Protein AF-A0A4C1UE30-F1 (afdb_monomer_lite)

Secondary structure (DSSP, 8-state):
--------S---PPEEEEEEEEE-SSSS-EEEEEEEGGGTEEEEEEE-SS-------HHHHHHHHHHHHHHTT--GGGSPPS--EEEEEEES-HHHHHHHHHHHHHHHHHTT--SEEEEEEESS-HHHHHHH-GGGGGS-EEE------TTTT-STTHHHHHHHHHHHHHHHHHHHHHHHHHHHHHHT--GGG--S-HHHHHHHHHHHHHHHHTTPPPP--SSSS---SS-TTT--HHHHHTT----------EEE-S-EEEEEEE-HHHHHHHTHHHHHHHHHT-SS-SS------------HHHHHHHHHHHHHTSGGGTT-EEEEEEEEEEEEEEETTEEEEEEEPPPTT-S-TT----------------PPEEEEEEHHHHTS-HHHHHHHHHHHHHHHHHHHH-GGGHHHHIIIIIHHHHHHHHHHHHHH--S--GGGS---TTB-TTSS-TT--HHHHHHHHHHHHHTTSGGGHHHHHHHHHHHHHHTT--TTSGGGS----B---EEEEEE-TTT--EEEEETTT---EEEETTEEEEB-TTT-PBP-HHHHHHHHHHHHHHHHHHHHHPPEEETTT-PBP--TT-SB-TTS-BEEESS-HHHHHHHHHHHHHHHTT-

InterPro domains:
  IPR013697 DNA polymerase epsilon, catalytic subunit A, C-terminal [PF08490] (61-297)
  IPR013697 DNA polymerase epsilon, catalytic subunit A, C-terminal [PF08490] (298-346)
  IPR013697 DNA polymerase epsilon, catalytic subunit A, C-terminal [SM01159] (57-346)
  IPR029703 DNA polymerase epsilon catalytic subunit [PTHR10670] (14-296)
  IPR054475 DNA polymerase-epsilon, zinc finger domain [PF22912] (577-620)

Foldseek 3Di:
DFQPDPPVDPDDDAQEWEWAKDDAPVARWIKIWIQRLVVLEIEIETADQDQDDLADDLLVLLQVVLVVVVVVPDDPVLFRDNGHHYDYYYDHDLLVVLVVVLVVLVVVVVVCPDAYAYAYEYPDDPVVNCVSHVCNVVHHYAYLLDDDDSCCQVDPSSNHSVSNVVSNCNRCVSVSLVVLVVLCVVLVGGSNPQDSDSPVVSVLSVVQVVCVVVVHDDQPDPDPFGPPPPCRVVPLVVLQCVVVPPPPDDFDAFKDQAKDWDKDKPPPVVLCVVCVVVVVVVVVVPDDDDDPPPPPPPPPPVPSLVVVVVVVVVQCPDSSCVRMDIATDWMFSIKRGDDPQWIKGQTDDRPDPRPDPDPDDDDDDDDDDDPDPDGGDIDTGHLLLLQAFPVLSVVLVVLVVVLNVCCNPPVVCSLVCLLPVSLVSLLVSLLVQCVVWVDDDPVRHDDAAFFDPPLDDPRATSSLSSLLVSLVSVVSHVVNVPSSLVSSCVSCVSNPHHCPDPSNDRDRRGDWDWQAFDADPPPRDTGIDGLRRDPQWDADPNAIFHADPPPRHTDDVVVVVVSLVSNLVSVVVCQVPFWWAFPPPRDTDDDPPDQADPVRGGTDGPDDPVVSVSVVVSSVRSVVRD

Radius of gyration: 32.4 Å; chains: 1; bounding box: 76×59×89 Å

pLDDT: mean 82.95, std 16.41, range [23.0, 97.56]

Organism: Eumeta variegata (NCBI:txid151549)

Sequence (626 aa):
MALFFNFKDDVLPVKHIFLYQHSSLNSNRSMWALILGPTKKAHIIVLDTVKTNQMPNMNVLYAAERTAKINSGTSDNELPGAELTWEVRVESEPRQVHRLIQRALQRYRDEHRGPTFIAVQTAVATPTLLSYVPDLSTFPMVSLHIRDSESLYGTLDWQRIGARAIVRHYLNLDSVMKLMIEQARYYHVPLGNIPADPAIFGADLFYARQLLKHNFVLWCSDLERPDLGGRESDDNRLVSEASELGACSHNASGAYGGVCVELGTDALAVCALLQAHHILQLEGTSVATSFGAQHTNIQDAMASTGYVEFVVQSIRNKELFHGIDITYKKCWSYLLWLDEANYAGVQEKLPEGLEEVGAAELPTTEGTTTQNNEEGSITMYWNLSEWLPAPVREQFAAAVVGFVSAAHVASDRLPALLAGEMSQRLFEITEKINTRMPVLRRADIPLQPGLRDDAFEEGTTPALLFVNSVCKILSLDTALEQEVMLLRRNLLRLIGVGEFSSLAEWREPSASCVLTEVICRVCNHCRDLDLCRDTLRTTRNDLQVCLCATCGTPYDNQQLEWRLTEALNRRAMAFTLQDLICTRCHQVKRENLSVVCECAGDFALMVPLTDINTQLTHIQKHCQIL

Structure (mmCIF, N/CA/C/O backbone):
data_AF-A0A4C1UE30-F1
#
_entry.id   AF-A0A4C1UE30-F1
#
loop_
_atom_site.group_PDB
_atom_site.id
_atom_site.type_symbol
_atom_site.label_atom_id
_atom_site.label_alt_id
_atom_site.label_comp_id
_atom_site.label_asym_id
_atom_site.label_entity_id
_atom_site.label_seq_id
_atom_site.pdbx_PDB_ins_code
_atom_site.Cartn_x
_atom_site.Cartn_y
_atom_site.Cartn_z
_atom_site.occupancy
_atom_site.B_iso_or_equiv
_atom_site.auth_seq_id
_atom_site.auth_comp_id
_atom_site.auth_asym_id
_atom_site.auth_atom_id
_atom_site.pdbx_PDB_model_num
ATOM 1 N N . MET A 1 1 ? -29.271 -5.778 23.398 1.00 31.28 1 MET A N 1
ATOM 2 C CA . MET A 1 1 ? -29.800 -4.584 24.093 1.00 31.28 1 MET A CA 1
ATOM 3 C C . MET A 1 1 ? -29.122 -3.380 23.452 1.00 31.28 1 MET A C 1
ATOM 5 O O . MET A 1 1 ? -27.924 -3.225 23.639 1.00 31.28 1 MET A O 1
ATOM 9 N N . ALA A 1 2 ? -29.812 -2.633 22.584 1.00 29.09 2 ALA A N 1
ATOM 10 C CA . ALA A 1 2 ? -29.210 -1.480 21.910 1.00 29.09 2 ALA A CA 1
ATOM 11 C C . ALA A 1 2 ? -28.968 -0.369 22.944 1.00 29.09 2 ALA A C 1
ATOM 13 O O . ALA A 1 2 ? -29.913 0.105 23.575 1.00 29.09 2 ALA A O 1
ATOM 14 N N . LEU A 1 3 ? -27.706 0.002 23.160 1.00 43.34 3 LEU A N 1
ATOM 15 C CA . LEU A 1 3 ? -27.308 1.063 24.086 1.00 43.34 3 LEU A CA 1
ATOM 16 C C . LEU A 1 3 ? -27.618 2.443 23.494 1.00 43.34 3 LEU A C 1
ATOM 18 O O . LEU A 1 3 ? -26.720 3.162 23.062 1.00 43.34 3 LEU A O 1
ATOM 22 N N . PHE A 1 4 ? -28.890 2.831 23.464 1.00 37.62 4 PHE A N 1
ATOM 23 C CA . PHE A 1 4 ? -29.272 4.209 23.154 1.00 37.62 4 PHE A CA 1
ATOM 24 C C . PHE A 1 4 ? -28.969 5.109 24.355 1.00 37.62 4 PHE A C 1
ATOM 26 O O . PHE A 1 4 ? -29.852 5.468 25.130 1.00 37.62 4 PHE A O 1
ATOM 33 N N . PHE A 1 5 ? -27.704 5.486 24.518 1.00 48.06 5 PHE A N 1
ATOM 34 C CA . PHE A 1 5 ? -27.373 6.653 25.320 1.00 48.06 5 PHE A CA 1
ATOM 35 C C . PHE A 1 5 ? -27.591 7.886 24.445 1.00 48.06 5 PHE A C 1
ATOM 37 O O . PHE A 1 5 ? -26.770 8.213 23.592 1.00 48.06 5 PHE A O 1
ATOM 44 N N . ASN A 1 6 ? -28.716 8.577 24.647 1.00 39.50 6 ASN A N 1
ATOM 45 C CA . ASN A 1 6 ? -28.835 9.968 24.220 1.00 39.50 6 ASN A CA 1
ATOM 46 C C . ASN A 1 6 ? -27.867 10.777 25.094 1.00 39.50 6 ASN A C 1
ATOM 48 O O . ASN A 1 6 ? -28.247 11.288 26.143 1.00 39.50 6 ASN A O 1
ATOM 52 N N . PHE A 1 7 ? -26.603 10.867 24.684 1.00 49.19 7 PHE A N 1
ATOM 53 C CA . PHE A 1 7 ? -25.604 11.757 25.277 1.00 49.19 7 PHE A CA 1
ATOM 54 C C . PHE A 1 7 ? -25.902 13.223 24.900 1.00 49.19 7 PHE A C 1
ATOM 56 O O . PHE A 1 7 ? -25.041 13.905 24.347 1.00 49.19 7 PHE A O 1
ATOM 63 N N . LYS A 1 8 ? -27.145 13.672 25.119 1.00 41.47 8 LYS A N 1
ATOM 64 C CA . LYS A 1 8 ? -27.612 15.028 24.803 1.00 41.47 8 LYS A CA 1
ATOM 65 C C . LYS A 1 8 ? -27.200 16.066 25.844 1.00 41.47 8 LYS A C 1
ATOM 67 O O . LYS A 1 8 ? -27.192 17.238 25.508 1.00 41.47 8 LYS A O 1
ATOM 72 N N . ASP A 1 9 ? -26.789 15.637 27.031 1.00 41.19 9 ASP A N 1
ATOM 73 C CA . ASP A 1 9 ? -26.348 16.512 28.113 1.00 41.19 9 ASP A CA 1
ATOM 74 C C . ASP A 1 9 ? -25.031 15.976 28.695 1.00 41.19 9 ASP A C 1
ATOM 76 O O . ASP A 1 9 ? -24.778 14.769 28.612 1.00 41.19 9 ASP A O 1
ATOM 80 N N . ASP A 1 10 ? -24.207 16.856 29.271 1.00 44.47 10 ASP A N 1
ATOM 81 C CA . ASP A 1 10 ? -22.937 16.611 29.986 1.00 44.47 10 ASP A CA 1
ATOM 82 C C . ASP A 1 10 ? -23.080 15.688 31.222 1.00 44.47 10 ASP A C 1
ATOM 84 O O . ASP A 1 10 ? -22.658 15.994 32.340 1.00 44.47 10 ASP A O 1
ATOM 88 N N . VAL A 1 11 ? -23.713 14.528 31.061 1.00 47.00 11 VAL A N 1
ATOM 89 C CA . VAL A 1 11 ? -23.900 13.552 32.127 1.00 47.00 11 VAL A CA 1
ATOM 90 C C . VAL A 1 11 ? -22.600 12.772 32.306 1.00 47.00 11 VAL A C 1
ATOM 92 O O . VAL A 1 11 ? -22.156 12.050 31.413 1.00 47.00 11 VAL A O 1
ATOM 95 N N . LEU A 1 12 ? -22.025 12.963 33.499 1.00 46.66 12 LEU A N 1
ATOM 96 C CA . LEU A 1 12 ? -20.929 12.237 34.154 1.00 46.66 12 LEU A CA 1
ATOM 97 C C . LEU A 1 12 ? -20.753 10.779 33.683 1.00 46.66 12 LEU A C 1
ATOM 99 O O . LEU A 1 12 ? -21.742 10.090 33.422 1.00 46.66 12 LEU A O 1
ATOM 103 N N . PRO A 1 13 ? -19.506 10.266 33.644 1.00 57.81 13 PRO A N 1
ATOM 104 C CA . PRO A 1 13 ? -19.189 9.027 32.949 1.00 57.81 13 PRO A CA 1
ATOM 105 C C . PRO A 1 13 ? -19.983 7.857 33.529 1.00 57.81 13 PRO A C 1
ATOM 107 O O . PRO A 1 13 ? -19.939 7.577 34.731 1.00 57.81 13 PRO A O 1
ATOM 110 N N . VAL A 1 14 ? -20.711 7.158 32.655 1.00 68.56 14 VAL A N 1
ATOM 111 C CA . VAL A 1 14 ? -21.353 5.890 33.000 1.00 68.56 14 VAL A CA 1
ATOM 112 C C . VAL A 1 14 ? -20.272 4.965 33.552 1.00 68.56 14 VAL A C 1
ATOM 114 O O . VAL A 1 14 ? -19.185 4.838 32.981 1.00 68.56 14 VAL A O 1
ATOM 117 N N . LYS A 1 15 ? -20.562 4.338 34.693 1.00 86.31 15 LYS A N 1
ATOM 118 C CA . LYS A 1 15 ? -19.647 3.394 35.331 1.00 86.31 15 LYS A CA 1
ATOM 119 C C . LYS A 1 15 ? -19.285 2.306 34.327 1.00 86.31 15 LYS A C 1
ATOM 121 O O . LYS A 1 15 ? -20.156 1.787 33.629 1.00 86.31 15 LYS A O 1
ATOM 126 N N . HIS A 1 16 ? -18.013 1.942 34.279 1.00 89.62 16 HIS A N 1
ATOM 127 C CA . HIS A 1 16 ? -17.540 0.935 33.344 1.00 89.62 16 HIS A CA 1
ATOM 128 C C . HIS A 1 16 ? -16.662 -0.107 34.028 1.00 89.62 16 HIS A C 1
ATOM 130 O O . HIS A 1 16 ? -15.995 0.154 35.031 1.00 89.62 16 HIS A O 1
ATOM 136 N N . ILE A 1 17 ? -16.696 -1.310 33.475 1.00 94.44 17 ILE A N 1
ATOM 137 C CA . ILE A 1 17 ? -15.793 -2.411 33.791 1.00 94.44 17 ILE A CA 1
ATOM 138 C C . ILE A 1 17 ? -14.904 -2.616 32.574 1.00 94.44 17 ILE A C 1
ATOM 140 O O . ILE A 1 17 ? -15.405 -2.637 31.455 1.00 94.44 17 ILE A O 1
ATOM 144 N N . PHE A 1 18 ? -13.606 -2.796 32.781 1.00 95.88 18 PHE A N 1
ATOM 145 C CA . PHE A 1 18 ? -12.677 -3.105 31.701 1.00 95.88 18 PHE A CA 1
ATOM 146 C C . PHE A 1 18 ? -12.382 -4.602 31.677 1.00 95.88 18 PHE A C 1
ATOM 148 O O . PHE A 1 18 ? -11.927 -5.162 32.677 1.00 95.88 18 PHE A O 1
ATOM 155 N N . LEU A 1 19 ? -12.658 -5.244 30.544 1.00 96.44 19 LEU A N 1
ATOM 156 C CA . LEU A 1 19 ? -12.332 -6.639 30.281 1.00 96.44 19 LEU A CA 1
ATOM 157 C C . LEU A 1 19 ? -11.279 -6.703 29.176 1.00 96.44 19 LEU A C 1
ATOM 159 O O . LEU A 1 19 ? -11.556 -6.341 28.036 1.00 96.44 19 LEU A O 1
ATOM 163 N N . TYR A 1 20 ? -10.103 -7.218 29.515 1.00 96.44 20 TYR A N 1
ATOM 164 C CA . TYR A 1 20 ? -9.007 -7.460 28.586 1.00 96.44 20 TYR A CA 1
ATOM 165 C C . TYR A 1 20 ? -8.762 -8.957 28.421 1.00 96.44 20 TYR A C 1
ATOM 167 O O . TYR A 1 20 ? -8.751 -9.700 29.409 1.00 96.44 20 TYR A O 1
ATOM 175 N N . GLN A 1 21 ? -8.504 -9.387 27.189 1.00 94.12 21 GLN A N 1
ATOM 176 C CA . GLN A 1 21 ? -8.023 -10.728 26.891 1.00 94.12 21 GLN A CA 1
ATOM 177 C C . GLN A 1 21 ? -7.093 -10.723 25.678 1.00 94.12 21 GLN A C 1
ATOM 179 O O . GLN A 1 21 ? -7.445 -10.224 24.610 1.00 94.12 21 GLN A O 1
ATOM 184 N N . HIS A 1 22 ? -5.949 -11.385 25.825 1.00 93.69 22 HIS A N 1
ATOM 185 C CA . HIS A 1 22 ? -5.062 -11.708 24.714 1.00 93.69 22 HIS A CA 1
ATOM 186 C C . HIS A 1 22 ? -4.519 -13.132 24.869 1.00 93.69 22 HIS A C 1
ATOM 188 O O . HIS A 1 22 ? -4.305 -13.613 25.987 1.00 93.69 22 HIS A O 1
ATOM 194 N N . SER A 1 23 ? -4.331 -13.818 23.744 1.00 90.75 23 SER A N 1
ATOM 195 C CA . SER A 1 23 ? -3.818 -15.188 23.677 1.00 90.75 23 SER A CA 1
ATOM 196 C C . SER A 1 23 ? -2.709 -15.265 22.642 1.00 90.75 23 SER A C 1
ATOM 198 O O . SER A 1 23 ? -2.786 -14.616 21.604 1.00 90.75 23 SER A O 1
ATOM 200 N N . SER A 1 24 ? -1.711 -16.099 22.908 1.00 88.44 24 SER A N 1
ATOM 201 C CA . SER A 1 24 ? -0.696 -16.456 21.918 1.00 88.44 24 SER A CA 1
ATOM 202 C C . SER A 1 24 ? -1.306 -17.345 20.824 1.00 88.44 24 SER A C 1
ATOM 204 O O . SER A 1 24 ? -2.115 -18.217 21.130 1.00 88.44 24 SER A O 1
ATOM 206 N N . LEU A 1 25 ? -0.901 -17.167 19.563 1.00 78.88 25 LEU A N 1
ATOM 207 C CA . LEU A 1 25 ? -1.349 -18.016 18.444 1.00 78.88 25 LEU A CA 1
ATOM 208 C C . LEU A 1 25 ? -0.800 -19.446 18.523 1.00 78.88 25 LEU A C 1
ATOM 210 O O . LEU A 1 25 ? -1.508 -20.407 18.247 1.00 78.88 25 LEU A O 1
ATOM 214 N N . ASN A 1 26 ? 0.460 -19.584 18.941 1.00 80.00 26 ASN A N 1
ATOM 215 C CA . ASN A 1 26 ? 1.200 -20.850 18.882 1.00 80.00 26 ASN A CA 1
ATOM 216 C C . ASN A 1 26 ? 1.227 -21.597 20.224 1.00 80.00 26 ASN A C 1
ATOM 218 O O . ASN A 1 26 ? 1.918 -22.605 20.364 1.00 80.00 26 ASN A O 1
ATOM 222 N N . SER A 1 27 ? 0.536 -21.092 21.249 1.00 82.62 27 SER A N 1
ATOM 223 C CA . SER A 1 27 ? 0.535 -21.707 22.575 1.00 82.62 27 SER A CA 1
ATOM 224 C C . SER A 1 27 ? -0.771 -21.464 23.321 1.00 82.62 27 SER A C 1
ATOM 226 O O . SER A 1 27 ? -1.481 -20.499 23.071 1.00 82.62 27 SER A O 1
ATOM 228 N N . ASN A 1 28 ? -1.046 -22.290 24.331 1.00 84.94 28 ASN A N 1
ATOM 229 C CA . ASN A 1 28 ? -2.211 -22.121 25.209 1.00 84.94 28 ASN A CA 1
ATOM 230 C C . ASN A 1 28 ? -2.052 -20.971 26.226 1.00 84.94 28 ASN A C 1
ATOM 232 O O . ASN A 1 28 ? -2.830 -20.875 27.177 1.00 84.94 28 ASN A O 1
ATOM 236 N N . ARG A 1 29 ? -1.033 -20.117 26.064 1.00 91.12 29 ARG A N 1
ATOM 237 C CA . ARG A 1 29 ? -0.778 -18.983 26.951 1.00 91.12 29 ARG A CA 1
ATOM 238 C C . ARG A 1 29 ? -1.792 -17.886 26.671 1.00 91.12 29 ARG A 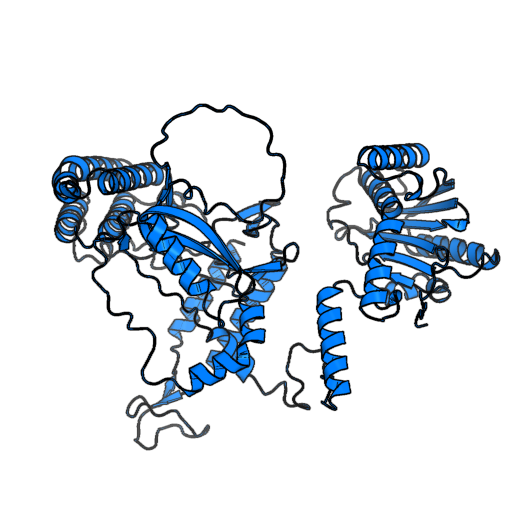C 1
ATOM 240 O O . ARG A 1 29 ? -1.890 -17.396 25.546 1.00 91.12 29 ARG A O 1
ATOM 247 N N . SER A 1 30 ? -2.514 -17.469 27.703 1.00 92.56 30 SER A N 1
ATOM 248 C CA . SER A 1 30 ? -3.393 -16.304 27.618 1.00 92.56 30 SER A CA 1
ATOM 249 C C . SER A 1 30 ? -3.378 -15.506 28.908 1.00 92.56 30 SER A C 1
ATOM 251 O O . SER A 1 30 ? -3.099 -16.038 29.984 1.00 92.56 30 SER A O 1
ATOM 253 N N . MET A 1 31 ? -3.683 -14.219 28.805 1.00 94.56 31 MET A N 1
ATOM 254 C CA . MET A 1 31 ? -3.843 -13.355 29.963 1.00 94.56 31 MET A CA 1
ATOM 255 C C . MET A 1 31 ? -5.194 -12.668 29.897 1.00 94.56 31 MET A C 1
ATOM 257 O O . MET A 1 31 ? -5.595 -12.148 28.857 1.00 94.56 31 MET A O 1
ATOM 261 N N . TRP A 1 32 ? -5.881 -12.678 31.031 1.00 95.88 32 TRP A N 1
ATOM 262 C CA . TRP A 1 32 ? -7.185 -12.065 31.206 1.00 95.88 32 TRP A CA 1
ATOM 263 C C . TRP A 1 32 ? -7.102 -11.034 32.318 1.00 95.88 32 TRP A C 1
ATOM 265 O O . TRP A 1 32 ? -6.506 -11.299 33.365 1.00 95.88 32 TRP A O 1
ATOM 275 N N . ALA A 1 33 ? -7.733 -9.882 32.124 1.00 96.75 33 ALA A N 1
ATOM 276 C CA . ALA A 1 33 ? -7.899 -8.898 33.182 1.00 96.75 33 ALA A CA 1
ATOM 277 C C . ALA A 1 33 ? -9.344 -8.413 33.251 1.00 96.75 33 ALA A C 1
ATOM 279 O O . ALA A 1 33 ? -9.939 -8.074 32.233 1.00 96.75 33 ALA A O 1
ATOM 280 N N . LEU A 1 34 ? -9.889 -8.359 34.463 1.00 96.88 34 LEU A N 1
ATOM 281 C CA . LEU A 1 34 ? -11.177 -7.752 34.767 1.00 96.88 34 LEU A CA 1
ATOM 282 C C . LEU A 1 34 ? -10.952 -6.644 35.794 1.00 96.88 34 LEU A C 1
ATOM 284 O O . LEU A 1 34 ? -10.724 -6.923 36.974 1.00 96.88 34 LEU A O 1
ATOM 288 N N . ILE A 1 35 ? -11.006 -5.393 35.348 1.00 96.19 35 ILE A N 1
ATOM 289 C CA . ILE A 1 35 ? -10.822 -4.223 36.205 1.00 96.19 35 ILE A CA 1
ATOM 290 C C . ILE A 1 35 ? -12.184 -3.591 36.479 1.00 96.19 35 ILE A C 1
ATOM 292 O O . ILE A 1 35 ? -12.845 -3.035 35.602 1.00 96.19 35 ILE A O 1
ATOM 296 N N . LEU A 1 36 ? -12.607 -3.700 37.733 1.00 93.50 36 LEU A N 1
ATOM 297 C CA . LEU A 1 36 ? -13.833 -3.140 38.275 1.00 93.50 36 LEU A CA 1
ATOM 298 C C . LEU A 1 36 ? -13.540 -1.721 38.780 1.00 93.50 36 LEU A C 1
ATOM 300 O O . LEU A 1 36 ? -13.357 -1.502 39.981 1.00 93.50 36 LEU A O 1
ATOM 304 N N . GLY A 1 37 ? -13.496 -0.751 37.864 1.00 87.44 37 GLY A N 1
ATOM 305 C CA . GLY A 1 37 ? -13.205 0.656 38.177 1.00 87.44 37 GLY A CA 1
ATOM 306 C C . GLY A 1 37 ? -14.005 1.207 39.374 1.00 87.44 37 GLY A C 1
ATOM 307 O O . GLY A 1 37 ? -13.400 1.727 40.314 1.00 87.44 37 GLY A O 1
ATOM 308 N N . PRO A 1 38 ? -15.339 1.009 39.443 1.00 87.44 38 PRO A N 1
ATOM 309 C CA . PRO A 1 38 ? -16.166 1.544 40.529 1.00 87.44 38 PRO A CA 1
ATOM 310 C C . PRO A 1 38 ? -15.869 0.980 41.925 1.00 87.44 38 PRO A C 1
ATOM 312 O O . PRO A 1 38 ? -16.164 1.642 42.917 1.00 87.44 38 PRO A O 1
ATOM 315 N N . THR A 1 39 ? -15.319 -0.233 42.024 1.00 89.81 39 THR A N 1
ATOM 316 C CA . THR A 1 39 ? -14.921 -0.847 43.306 1.00 89.81 39 THR A CA 1
ATOM 317 C C . THR A 1 39 ? -13.410 -0.816 43.525 1.00 89.81 39 THR A C 1
ATOM 319 O O . THR A 1 39 ? -12.947 -1.300 44.557 1.00 89.81 39 THR A O 1
ATOM 322 N N . LYS A 1 40 ? -12.646 -0.237 42.585 1.00 91.62 40 LYS A N 1
ATOM 323 C CA . LYS A 1 40 ? -11.177 -0.178 42.577 1.00 91.62 40 LYS A CA 1
ATOM 324 C C . LYS A 1 40 ? -10.515 -1.554 42.739 1.00 91.62 40 LYS A C 1
ATOM 326 O O . LYS A 1 40 ? -9.469 -1.675 43.377 1.00 91.62 40 LYS A O 1
ATOM 331 N N . LYS A 1 41 ? -11.127 -2.605 42.183 1.00 93.31 41 LYS A N 1
ATOM 332 C CA . LYS A 1 41 ? -10.613 -3.986 42.221 1.00 93.31 41 LYS A CA 1
ATOM 333 C C . LYS A 1 41 ? -10.209 -4.439 40.827 1.00 93.31 41 LYS A C 1
ATOM 335 O O . LYS A 1 41 ? -10.960 -4.245 39.879 1.00 93.31 41 LYS A O 1
ATOM 340 N N . ALA A 1 42 ? -9.055 -5.078 40.710 1.00 95.94 42 ALA A N 1
ATOM 341 C CA . ALA A 1 42 ? -8.539 -5.616 39.463 1.00 95.94 42 ALA A CA 1
ATOM 342 C C . ALA A 1 42 ? -8.204 -7.099 39.635 1.00 95.94 42 ALA A C 1
ATOM 344 O O . ALA A 1 42 ? -7.396 -7.464 40.486 1.00 95.94 42 ALA A O 1
ATOM 345 N N . HIS A 1 43 ? -8.809 -7.954 38.817 1.00 96.88 43 HIS A N 1
ATOM 346 C CA . HIS A 1 43 ? -8.508 -9.380 38.771 1.00 96.88 43 HIS A CA 1
ATOM 347 C C . HIS A 1 43 ? -7.667 -9.665 37.530 1.00 96.88 43 HIS A C 1
ATOM 349 O O . HIS A 1 43 ? -8.134 -9.423 36.421 1.00 96.88 43 HIS A O 1
ATOM 355 N N . ILE A 1 44 ? -6.454 -10.189 37.703 1.00 96.62 44 ILE A N 1
ATOM 356 C CA . ILE A 1 44 ? -5.614 -10.669 36.601 1.00 96.62 44 ILE A CA 1
ATOM 357 C C . ILE A 1 44 ? -5.509 -12.183 36.708 1.00 96.62 44 ILE A C 1
ATOM 359 O O . ILE A 1 44 ? -5.162 -12.724 37.759 1.00 96.62 44 ILE A O 1
ATOM 363 N N . ILE A 1 45 ? -5.810 -12.869 35.612 1.00 96.25 45 ILE A N 1
ATOM 364 C CA . ILE A 1 45 ? -5.754 -14.321 35.531 1.00 96.25 45 ILE A CA 1
ATOM 365 C C . ILE A 1 45 ? -4.818 -14.695 34.387 1.00 96.25 45 ILE A C 1
ATOM 367 O O . ILE A 1 45 ? -5.072 -14.378 33.226 1.00 96.25 45 ILE A O 1
ATOM 371 N N . VAL A 1 46 ? -3.726 -15.367 34.733 1.00 95.56 46 VAL A N 1
ATOM 372 C CA . VAL A 1 46 ? -2.752 -15.904 33.784 1.00 95.56 46 VAL A CA 1
ATOM 373 C C . VAL A 1 46 ? -3.117 -17.356 33.508 1.00 95.56 46 VAL A C 1
ATOM 375 O O . VAL A 1 46 ? -3.218 -18.149 34.444 1.00 95.56 46 VAL A O 1
ATOM 378 N N . LEU A 1 47 ? -3.321 -17.704 32.241 1.00 93.56 47 LEU A N 1
ATOM 379 C CA . LEU A 1 47 ? -3.479 -19.080 31.790 1.00 93.56 47 LEU A CA 1
ATOM 380 C C . LEU A 1 47 ? -2.150 -19.566 31.220 1.00 93.56 47 LEU A C 1
ATOM 382 O O . LEU A 1 47 ? -1.675 -19.032 30.216 1.00 93.56 47 LEU A O 1
ATOM 386 N N . ASP A 1 48 ? -1.579 -20.593 31.838 1.00 91.94 48 ASP A N 1
ATOM 387 C CA . ASP A 1 48 ? -0.380 -21.264 31.343 1.00 91.94 48 ASP A CA 1
ATOM 388 C C . ASP A 1 48 ? -0.440 -22.762 31.667 1.00 91.94 48 ASP A C 1
ATOM 390 O O . ASP A 1 48 ? -1.014 -23.192 32.665 1.00 91.94 48 ASP A O 1
ATOM 394 N N . THR A 1 49 ? 0.176 -23.571 30.814 1.00 86.81 49 THR A N 1
ATOM 395 C CA . THR A 1 49 ? 0.331 -25.020 30.997 1.00 86.81 49 THR A CA 1
ATOM 396 C C . THR A 1 49 ? 1.012 -25.376 32.318 1.00 86.81 49 THR A C 1
ATOM 398 O O . THR A 1 49 ? 0.674 -26.386 32.936 1.00 86.81 49 THR A O 1
ATOM 401 N N . VAL A 1 50 ? 1.929 -24.523 32.782 1.00 85.12 50 VAL A N 1
ATOM 402 C CA . VAL A 1 50 ? 2.621 -24.660 34.064 1.00 85.12 50 VAL A CA 1
ATOM 403 C C . VAL A 1 50 ? 2.244 -23.483 34.956 1.00 85.12 50 VAL A C 1
ATOM 405 O O . VAL A 1 50 ? 2.304 -22.332 34.537 1.00 85.12 50 VAL A O 1
ATOM 408 N N . LYS A 1 51 ? 1.897 -23.751 36.221 1.00 82.00 51 LYS A N 1
ATOM 409 C CA . LYS A 1 51 ? 1.543 -22.716 37.210 1.00 82.00 51 LYS A CA 1
ATOM 410 C C . LYS A 1 51 ? 2.769 -21.950 37.735 1.00 82.00 51 LYS A C 1
ATOM 412 O O . LYS A 1 51 ? 2.994 -21.870 38.940 1.00 82.00 51 LYS A O 1
ATOM 417 N N . THR A 1 52 ? 3.581 -21.394 36.840 1.00 86.06 52 THR A N 1
ATOM 418 C CA . THR A 1 52 ? 4.688 -20.493 37.183 1.00 86.06 52 THR A CA 1
ATOM 419 C C . THR A 1 52 ? 4.193 -19.056 37.249 1.00 86.06 52 THR A C 1
ATOM 421 O O . THR A 1 52 ? 3.663 -18.538 36.269 1.00 86.06 52 THR A O 1
ATOM 424 N N . ASN A 1 53 ? 4.389 -18.403 38.394 1.00 88.44 53 ASN A N 1
ATOM 425 C CA . ASN A 1 53 ? 4.044 -16.999 38.576 1.00 88.44 53 ASN A CA 1
ATOM 426 C C . ASN A 1 53 ? 5.289 -16.117 38.407 1.00 88.44 53 ASN A C 1
ATOM 428 O O . ASN A 1 53 ? 6.136 -16.061 39.295 1.00 88.44 53 ASN A O 1
ATOM 432 N N . GLN A 1 54 ? 5.379 -15.433 37.271 1.00 90.25 54 GLN A N 1
ATOM 433 C CA . GLN A 1 54 ? 6.412 -14.444 36.947 1.00 90.25 54 GLN A CA 1
ATOM 434 C C . GLN A 1 54 ? 5.828 -13.022 36.894 1.00 90.25 54 GLN A C 1
ATOM 436 O O . GLN A 1 54 ? 6.413 -12.118 36.293 1.00 90.25 54 GLN A O 1
ATOM 441 N N . MET A 1 55 ? 4.657 -12.813 37.502 1.00 93.06 55 MET A N 1
ATOM 442 C CA . MET A 1 55 ? 3.981 -11.523 37.484 1.00 93.06 55 MET A CA 1
ATOM 443 C C . MET A 1 55 ? 4.759 -10.478 38.295 1.00 93.06 55 MET A C 1
ATOM 445 O O . MET A 1 55 ? 5.226 -10.765 39.402 1.00 93.06 55 MET A O 1
ATOM 449 N N . PRO A 1 56 ? 4.886 -9.244 37.779 1.00 93.62 56 PRO A N 1
ATOM 450 C CA . PRO A 1 56 ? 5.501 -8.153 38.518 1.00 93.62 56 PRO A CA 1
ATOM 451 C C . PRO A 1 56 ? 4.611 -7.706 39.685 1.00 93.62 56 PRO A C 1
ATOM 453 O O . PRO A 1 56 ? 3.417 -8.004 39.747 1.00 93.62 56 PRO A O 1
ATOM 456 N N . ASN A 1 57 ? 5.177 -6.916 40.601 1.00 94.31 57 ASN A N 1
ATOM 457 C CA . ASN A 1 57 ? 4.370 -6.217 41.596 1.00 94.31 57 ASN A CA 1
ATOM 458 C C . ASN A 1 57 ? 3.471 -5.189 40.888 1.00 94.31 57 ASN A C 1
ATOM 460 O O . ASN A 1 57 ? 3.951 -4.160 40.409 1.00 94.31 57 ASN A O 1
ATOM 464 N N . MET A 1 58 ? 2.170 -5.478 40.831 1.00 94.44 58 MET A N 1
ATOM 465 C CA . MET A 1 58 ? 1.209 -4.681 40.068 1.00 94.44 58 MET A CA 1
ATOM 466 C C . MET A 1 58 ? 1.036 -3.257 40.597 1.00 94.44 58 MET A C 1
ATOM 468 O O . MET A 1 58 ? 0.835 -2.355 39.794 1.00 94.44 58 MET A O 1
ATOM 472 N N . ASN A 1 59 ? 1.182 -3.021 41.906 1.00 94.25 59 ASN A N 1
ATOM 473 C CA . ASN A 1 59 ? 1.124 -1.663 42.459 1.00 94.25 59 ASN A CA 1
ATOM 474 C C . ASN A 1 59 ? 2.297 -0.815 41.960 1.00 94.25 59 ASN A C 1
ATOM 476 O O . ASN A 1 59 ? 2.109 0.322 41.536 1.00 94.25 59 ASN A O 1
ATOM 480 N N . VAL A 1 60 ? 3.502 -1.393 41.962 1.00 95.00 60 VAL A N 1
ATOM 481 C CA . VAL A 1 60 ? 4.715 -0.722 41.474 1.00 95.00 60 VAL A CA 1
ATOM 482 C C . VAL A 1 60 ? 4.631 -0.490 39.967 1.00 95.00 60 VAL A C 1
ATOM 484 O O . VAL A 1 60 ? 4.945 0.601 39.501 1.00 95.00 60 VAL A O 1
ATOM 487 N N . LEU A 1 61 ? 4.175 -1.491 39.205 1.00 94.75 61 LEU A N 1
ATOM 488 C CA . LEU A 1 61 ? 4.011 -1.371 37.756 1.00 94.75 61 LEU A CA 1
ATOM 489 C C . LEU A 1 61 ? 2.965 -0.312 37.387 1.00 94.75 61 LEU A C 1
ATOM 491 O O . LEU A 1 61 ? 3.229 0.520 36.525 1.00 94.75 61 LEU A O 1
ATOM 495 N N . TYR A 1 62 ? 1.804 -0.324 38.049 1.00 95.19 62 TYR A N 1
ATOM 496 C CA . TYR A 1 62 ? 0.733 0.641 37.809 1.00 95.19 62 TYR A CA 1
ATOM 497 C C . TYR A 1 62 ? 1.187 2.069 38.108 1.00 95.19 62 TYR A C 1
ATOM 499 O O . TYR A 1 62 ? 1.022 2.946 37.265 1.00 95.19 62 TYR A O 1
ATOM 507 N N . ALA A 1 63 ? 1.834 2.291 39.256 1.00 93.75 63 ALA A N 1
ATOM 508 C CA . ALA A 1 63 ? 2.385 3.596 39.604 1.00 93.75 63 ALA A CA 1
ATOM 509 C C . ALA A 1 63 ? 3.452 4.057 38.596 1.00 93.75 63 ALA A C 1
ATOM 511 O O . ALA A 1 63 ? 3.427 5.207 38.166 1.00 93.75 63 ALA A O 1
ATOM 512 N N . ALA A 1 64 ? 4.353 3.164 38.173 1.00 94.62 64 ALA A N 1
ATOM 513 C CA . ALA A 1 64 ? 5.408 3.493 37.217 1.00 94.62 64 ALA A CA 1
ATOM 514 C C . ALA A 1 64 ? 4.856 3.892 35.838 1.00 94.62 64 ALA A C 1
ATOM 516 O O . ALA A 1 64 ? 5.252 4.926 35.304 1.00 94.62 64 ALA A O 1
ATOM 517 N N . GLU A 1 65 ? 3.929 3.112 35.269 1.00 94.06 65 GLU A N 1
ATOM 518 C CA . GLU A 1 65 ? 3.326 3.433 33.966 1.00 94.06 65 GLU A CA 1
ATOM 519 C C . GLU A 1 65 ? 2.415 4.672 34.056 1.00 94.06 65 GLU A C 1
ATOM 521 O O . GLU A 1 65 ? 2.377 5.472 33.121 1.00 94.06 65 GLU A O 1
ATOM 526 N N . ARG A 1 66 ? 1.738 4.895 35.194 1.00 92.94 66 ARG A N 1
ATOM 527 C CA . ARG A 1 66 ? 0.944 6.110 35.435 1.00 92.94 66 ARG A CA 1
ATOM 528 C C . ARG A 1 66 ? 1.827 7.359 35.468 1.00 92.94 66 ARG A C 1
ATOM 530 O O . ARG A 1 66 ? 1.536 8.317 34.760 1.00 92.94 66 ARG A O 1
ATOM 537 N N . THR A 1 67 ? 2.929 7.338 36.220 1.00 92.00 67 THR A N 1
ATOM 538 C CA . THR A 1 67 ? 3.899 8.446 36.254 1.00 92.00 67 THR A CA 1
ATOM 539 C C . THR A 1 67 ? 4.535 8.678 34.886 1.00 92.00 67 THR A C 1
ATOM 541 O O . THR A 1 67 ? 4.672 9.823 34.467 1.00 92.00 67 THR A O 1
ATOM 544 N N . ALA A 1 68 ? 4.873 7.612 34.153 1.00 92.88 68 ALA A N 1
ATOM 545 C CA . ALA A 1 68 ? 5.393 7.739 32.793 1.00 92.88 68 ALA A CA 1
ATOM 546 C C . ALA A 1 68 ? 4.401 8.468 31.873 1.00 92.88 68 ALA A C 1
ATOM 548 O O . ALA A 1 68 ? 4.803 9.365 31.139 1.00 92.88 68 ALA A O 1
ATOM 549 N N . LYS A 1 69 ? 3.106 8.147 31.968 1.00 90.12 69 LYS A N 1
ATOM 550 C CA . LYS A 1 69 ? 2.060 8.788 31.165 1.00 90.12 69 LYS A CA 1
ATOM 551 C C . LYS A 1 69 ? 1.818 10.257 31.542 1.00 90.12 69 LYS A C 1
ATOM 553 O O . LYS A 1 69 ? 1.603 11.083 30.658 1.00 90.12 69 LYS A O 1
ATOM 558 N N . ILE A 1 70 ? 1.924 10.597 32.827 1.00 90.62 70 ILE A N 1
ATOM 559 C CA . ILE A 1 70 ? 1.894 11.995 33.293 1.00 90.62 70 ILE A CA 1
ATOM 560 C C . ILE A 1 70 ? 3.092 12.767 32.730 1.00 90.62 70 ILE A C 1
ATOM 562 O O . ILE A 1 70 ? 2.930 13.861 32.195 1.00 90.62 70 ILE A O 1
ATOM 566 N N . ASN A 1 71 ? 4.284 12.166 32.759 1.00 91.69 71 ASN A N 1
ATOM 567 C CA . ASN A 1 71 ? 5.490 12.767 32.187 1.00 91.69 71 ASN A CA 1
ATOM 568 C C . ASN A 1 71 ? 5.398 12.947 30.662 1.00 91.69 71 ASN A C 1
ATOM 570 O O . ASN A 1 71 ? 6.062 13.820 30.114 1.00 91.69 71 ASN A O 1
ATOM 574 N N . SER A 1 72 ? 4.572 12.152 29.975 1.00 88.44 72 SER A N 1
ATOM 575 C CA . SER A 1 72 ? 4.263 12.315 28.547 1.00 88.44 72 SER A CA 1
ATOM 576 C C . SER A 1 72 ? 3.205 13.393 28.255 1.00 88.44 72 SER A C 1
ATOM 578 O O . SER A 1 72 ? 2.816 13.545 27.102 1.00 88.44 72 SER A O 1
ATOM 580 N N . GLY A 1 73 ? 2.730 14.134 29.265 1.00 86.50 73 GLY A N 1
ATOM 581 C CA . GLY A 1 73 ? 1.845 15.293 29.095 1.00 86.50 73 GLY A CA 1
ATOM 582 C C . GLY A 1 73 ? 0.356 15.046 29.361 1.00 86.50 73 GLY A C 1
ATOM 583 O O . GLY A 1 73 ? -0.445 15.948 29.135 1.00 86.50 73 GLY A O 1
ATOM 584 N N . THR A 1 74 ? -0.048 13.865 29.850 1.00 86.25 74 THR A N 1
ATOM 585 C CA . THR A 1 74 ? -1.452 13.621 30.246 1.00 86.25 74 THR A CA 1
ATOM 586 C C . THR A 1 74 ? -1.733 14.170 31.646 1.00 86.25 74 THR A C 1
ATOM 588 O O . THR A 1 74 ? -0.945 13.960 32.569 1.00 86.25 74 THR A O 1
ATOM 591 N N . SER A 1 75 ? -2.875 14.835 31.832 1.00 85.31 75 SER A N 1
ATOM 592 C CA . SER A 1 75 ? -3.262 15.364 33.143 1.00 85.31 75 SER A CA 1
ATOM 593 C C . SER A 1 75 ? -3.688 14.254 34.116 1.00 85.31 75 SER A C 1
ATOM 595 O O . SER A 1 75 ? -4.260 13.237 33.724 1.00 85.31 75 SER A O 1
ATOM 597 N N . ASP A 1 76 ? -3.443 14.451 35.416 1.00 84.12 76 ASP A N 1
ATOM 598 C CA . ASP A 1 76 ? -3.751 13.453 36.455 1.00 84.12 76 ASP A CA 1
ATOM 599 C C . ASP A 1 76 ? -5.249 13.095 36.525 1.00 84.12 76 ASP A C 1
ATOM 601 O O . ASP A 1 76 ? -5.610 11.950 36.797 1.00 84.12 76 ASP A O 1
ATOM 605 N N . ASN A 1 77 ? -6.110 14.071 36.219 1.00 81.19 77 ASN A N 1
ATOM 606 C CA . ASN A 1 77 ? -7.571 13.961 36.266 1.00 81.19 77 ASN A CA 1
ATOM 607 C C . ASN A 1 77 ? -8.164 13.128 35.122 1.00 81.19 77 ASN A C 1
ATOM 609 O O . ASN A 1 77 ? -9.317 12.711 35.202 1.00 81.19 77 ASN A O 1
ATOM 613 N N . GLU A 1 78 ? -7.409 12.920 34.046 1.00 78.81 78 GLU A N 1
ATOM 614 C CA . GLU A 1 78 ? -7.835 12.130 32.886 1.00 78.81 78 GLU A CA 1
ATOM 615 C C . GLU A 1 78 ? -7.428 10.663 32.989 1.00 78.81 78 GLU A C 1
ATOM 617 O O . GLU A 1 78 ? -7.754 9.869 32.107 1.00 78.81 78 GLU A O 1
ATOM 622 N N . LEU A 1 79 ? -6.696 10.310 34.045 1.00 83.75 79 LEU A N 1
ATOM 623 C CA . LEU A 1 79 ? -6.256 8.954 34.298 1.00 83.75 79 LEU A CA 1
ATOM 624 C C . LEU A 1 79 ? -7.194 8.267 35.292 1.00 83.75 79 LEU A C 1
ATOM 626 O O . LEU A 1 79 ? -7.687 8.900 36.232 1.00 83.75 79 LEU A O 1
ATOM 630 N N . PRO A 1 80 ? -7.361 6.940 35.170 1.00 84.06 80 PRO A N 1
ATOM 631 C CA . PRO A 1 80 ? -8.023 6.160 36.198 1.00 84.06 80 PRO A CA 1
ATOM 632 C C . PRO A 1 80 ? -7.376 6.373 37.578 1.00 84.06 80 PRO A C 1
ATOM 634 O O . PRO A 1 80 ? -6.187 6.693 37.701 1.00 84.06 80 PRO A O 1
ATOM 637 N N . GLY A 1 81 ? -8.170 6.172 38.635 1.00 81.62 81 GLY A N 1
ATOM 638 C CA . GLY A 1 81 ? -7.768 6.456 40.016 1.00 81.62 81 GLY A CA 1
ATOM 639 C C . GLY A 1 81 ? -6.401 5.872 40.408 1.00 81.62 81 GLY A C 1
ATOM 640 O O . GLY A 1 81 ? -6.007 4.801 39.947 1.00 81.62 81 GLY A O 1
ATOM 641 N N . ALA A 1 82 ? -5.685 6.580 41.286 1.00 79.44 82 ALA A N 1
ATOM 642 C CA . ALA A 1 82 ? -4.292 6.280 41.636 1.00 79.44 82 ALA A CA 1
ATOM 643 C C . ALA A 1 82 ? -4.076 4.929 42.349 1.00 79.44 82 ALA A C 1
ATOM 645 O O . ALA A 1 82 ? -2.964 4.406 42.337 1.00 79.44 82 ALA A O 1
ATOM 646 N N . GLU A 1 83 ? -5.124 4.341 42.933 1.00 86.19 83 GLU A N 1
ATOM 647 C CA . GLU A 1 83 ? -5.035 3.100 43.705 1.00 86.19 83 GLU A CA 1
ATOM 648 C C . GLU A 1 83 ? -6.024 2.042 43.202 1.00 86.19 83 GLU A C 1
ATOM 650 O O . GLU A 1 83 ? -7.224 2.301 43.062 1.00 86.19 83 GLU A O 1
ATOM 655 N N . LEU A 1 84 ? -5.508 0.829 42.990 1.00 91.81 84 LEU A N 1
ATOM 656 C CA . LEU A 1 84 ? -6.257 -0.374 42.635 1.00 91.81 84 LEU A CA 1
ATOM 657 C C . LEU A 1 84 ? -5.825 -1.533 43.535 1.00 91.81 84 LEU A C 1
ATOM 659 O O . LEU A 1 84 ? -4.643 -1.713 43.817 1.00 91.81 84 LEU A O 1
ATOM 663 N N . THR A 1 85 ? -6.785 -2.351 43.958 1.00 94.31 85 THR A N 1
ATOM 664 C CA . THR A 1 85 ? -6.512 -3.610 44.659 1.00 94.31 85 THR A CA 1
ATOM 665 C C . THR A 1 85 ? -6.378 -4.732 43.637 1.00 94.31 85 THR A C 1
ATOM 667 O O . THR A 1 85 ? -7.351 -5.051 42.953 1.00 94.31 85 THR A O 1
ATOM 670 N N . TRP A 1 86 ? -5.194 -5.336 43.536 1.00 94.25 86 TRP A N 1
ATOM 671 C CA . TRP A 1 86 ? -4.893 -6.371 42.544 1.00 94.25 86 TRP A CA 1
ATOM 672 C C . TRP A 1 86 ? -5.009 -7.780 43.129 1.00 94.25 86 TRP A C 1
ATOM 674 O O . TRP A 1 86 ? -4.355 -8.112 44.115 1.00 94.25 86 TRP A O 1
ATOM 684 N N . GLU A 1 87 ? -5.782 -8.636 42.468 1.00 95.50 87 GLU A N 1
ATOM 685 C CA . GLU A 1 87 ? -5.820 -10.075 42.707 1.00 95.50 87 GLU A CA 1
ATOM 686 C C . GLU A 1 87 ? -5.256 -10.804 41.486 1.00 95.50 87 GLU A C 1
ATOM 688 O O . GLU A 1 87 ? -5.879 -10.826 40.426 1.00 95.50 87 GLU A O 1
ATOM 693 N N . VAL A 1 88 ? -4.085 -11.424 41.638 1.00 95.06 88 VAL A N 1
ATOM 694 C CA . VAL A 1 88 ? -3.422 -12.181 40.567 1.00 95.06 88 VAL A CA 1
ATOM 695 C C . VAL A 1 88 ? -3.594 -13.678 40.816 1.00 95.06 88 VAL A C 1
ATOM 697 O O . VAL A 1 88 ? -3.298 -14.163 41.909 1.00 95.06 88 VAL A O 1
ATOM 700 N N . ARG A 1 89 ? -4.063 -14.424 39.811 1.00 94.75 89 ARG A N 1
ATOM 701 C CA . ARG A 1 89 ? -4.190 -15.890 39.853 1.00 94.75 89 ARG A CA 1
ATOM 702 C C . ARG A 1 89 ? -3.551 -16.522 38.624 1.00 94.75 89 ARG A C 1
ATOM 704 O O . ARG A 1 89 ? -3.664 -15.984 37.528 1.00 94.75 89 ARG A O 1
ATOM 711 N N . VAL A 1 90 ? -2.911 -17.673 38.809 1.00 94.12 90 VAL A N 1
ATOM 712 C CA . VAL A 1 90 ? -2.335 -18.467 37.716 1.00 94.12 90 VAL A CA 1
ATOM 713 C C . VAL A 1 90 ? -3.085 -19.788 37.636 1.00 94.12 90 VAL A C 1
ATOM 715 O O . VAL A 1 90 ? -3.100 -20.564 38.596 1.00 94.12 90 VAL A O 1
ATOM 718 N N . GLU A 1 91 ? -3.714 -20.035 36.495 1.00 94.94 91 GLU A N 1
ATOM 719 C CA . GLU A 1 91 ? -4.504 -21.231 36.236 1.00 94.94 91 GLU A CA 1
ATOM 720 C C . GLU A 1 91 ? -3.974 -22.004 35.036 1.00 94.94 91 GLU A C 1
ATOM 722 O O . GLU A 1 91 ? -3.349 -21.448 34.140 1.00 94.94 91 GLU A O 1
ATOM 727 N N . SER A 1 92 ? -4.237 -23.309 35.033 1.00 92.56 92 SER A N 1
ATOM 728 C CA . SER A 1 92 ? -3.833 -24.218 33.957 1.00 92.56 92 SER A CA 1
ATOM 729 C C . SER A 1 92 ? -4.999 -24.683 33.091 1.00 92.56 92 SER A C 1
ATOM 731 O O . SER A 1 92 ? -4.792 -25.228 32.012 1.00 92.56 92 SER A O 1
ATOM 733 N N . GLU A 1 93 ? -6.236 -24.470 33.546 1.00 92.62 93 GLU A N 1
ATOM 734 C CA . GLU A 1 93 ? -7.439 -24.892 32.839 1.00 92.62 93 GLU A CA 1
ATOM 735 C C . GLU A 1 93 ? -8.283 -23.669 32.432 1.00 92.62 93 GLU A C 1
ATOM 737 O O . GLU A 1 93 ? -8.702 -22.901 33.307 1.00 92.62 93 GLU A O 1
ATOM 742 N N . PRO A 1 94 ? -8.628 -23.507 31.138 1.00 92.06 94 PRO A N 1
ATOM 743 C CA . PRO A 1 94 ? -9.411 -22.363 30.656 1.00 92.06 94 PRO A CA 1
ATOM 744 C C . PRO A 1 94 ? -10.756 -22.190 31.376 1.00 92.06 94 PRO A C 1
ATOM 746 O O . PRO A 1 94 ? -11.178 -21.081 31.698 1.00 92.06 94 PRO A O 1
ATOM 749 N N . ARG A 1 95 ? -11.424 -23.301 31.719 1.00 93.56 95 ARG A N 1
ATOM 750 C CA . ARG A 1 95 ? -12.718 -23.285 32.424 1.00 93.56 95 ARG A CA 1
ATOM 751 C C . ARG A 1 95 ? -12.637 -22.610 33.793 1.00 93.56 95 ARG A C 1
ATOM 753 O O . ARG A 1 95 ? -13.621 -22.025 34.245 1.00 93.56 95 ARG A O 1
ATOM 760 N N . GLN A 1 96 ? -11.490 -22.696 34.466 1.00 93.88 96 GLN A N 1
ATOM 761 C CA . GLN A 1 96 ? -11.292 -22.056 35.766 1.00 93.88 96 GLN A CA 1
ATOM 762 C C . GLN A 1 96 ? -11.179 -20.538 35.609 1.00 93.88 96 GLN A C 1
ATOM 764 O O . GLN A 1 96 ? -11.801 -19.815 36.386 1.00 93.88 96 GLN A O 1
ATOM 769 N N . VAL A 1 97 ? -10.509 -20.062 34.552 1.00 94.12 97 VAL A N 1
ATOM 770 C CA . VAL A 1 97 ? -10.446 -18.635 34.195 1.00 94.12 97 VAL A CA 1
ATOM 771 C C . VAL A 1 97 ? -11.848 -18.064 33.998 1.00 94.12 97 VAL A C 1
ATOM 773 O O . VAL A 1 97 ? -12.222 -17.096 34.659 1.00 94.12 97 VAL A O 1
ATOM 776 N N . HIS A 1 98 ? -12.669 -18.721 33.174 1.00 94.44 98 HIS A N 1
ATOM 777 C CA . HIS A 1 98 ? -14.035 -18.271 32.897 1.00 94.44 98 HIS A CA 1
ATOM 778 C C . HIS A 1 98 ? -14.895 -18.223 34.171 1.00 94.44 98 HIS A C 1
ATOM 780 O O . HIS A 1 98 ? -15.572 -17.230 34.429 1.00 94.44 98 HIS A O 1
ATOM 786 N N . ARG A 1 99 ? -14.807 -19.250 35.032 1.00 95.12 99 ARG A N 1
ATOM 787 C CA . ARG A 1 99 ? -15.520 -19.286 36.324 1.00 95.12 99 ARG A CA 1
ATOM 788 C C . ARG A 1 99 ? -15.092 -18.167 37.273 1.00 95.12 99 ARG A C 1
ATOM 790 O O . ARG A 1 99 ? -15.924 -17.673 38.031 1.00 95.12 99 ARG A O 1
ATOM 797 N N . LEU A 1 100 ? -13.812 -17.794 37.286 1.00 95.38 100 LEU A N 1
ATOM 798 C CA . LEU A 1 100 ? -13.306 -16.710 38.131 1.00 95.38 100 LEU A CA 1
ATOM 799 C C . LEU A 1 100 ? -13.848 -15.352 37.681 1.00 95.38 100 LEU A C 1
ATOM 801 O O . LEU A 1 100 ? -14.351 -14.604 38.519 1.00 95.38 100 LEU A O 1
ATOM 805 N N . ILE A 1 101 ? -13.820 -15.079 36.373 1.00 95.38 101 ILE A N 1
ATOM 806 C CA . ILE A 1 101 ? -14.408 -13.867 35.784 1.00 95.38 101 ILE A CA 1
ATOM 807 C C . ILE A 1 101 ? -15.908 -13.821 36.079 1.00 95.38 101 ILE A C 1
ATOM 809 O O . ILE A 1 101 ? -16.414 -12.819 36.580 1.00 95.38 101 ILE A O 1
ATOM 813 N N . GLN A 1 102 ? -16.606 -14.936 35.857 1.00 95.06 102 GLN A N 1
ATOM 814 C CA . GLN A 1 102 ? -18.039 -15.043 36.102 1.00 95.06 102 GLN A CA 1
ATOM 815 C C . GLN A 1 102 ? -18.398 -14.731 37.562 1.00 95.06 102 GLN A C 1
ATOM 817 O O . GLN A 1 102 ? -19.265 -13.904 37.828 1.00 95.06 102 GLN A O 1
ATOM 822 N N . ARG A 1 103 ? -17.683 -15.321 38.528 1.00 94.81 103 ARG A N 1
ATOM 823 C CA . ARG A 1 103 ? -17.895 -15.044 39.960 1.00 94.81 103 ARG A CA 1
ATOM 824 C C . ARG A 1 103 ? -17.617 -13.587 40.325 1.00 94.81 103 ARG A C 1
ATOM 826 O O . ARG A 1 103 ? -18.314 -13.043 41.178 1.00 94.81 103 ARG A O 1
ATOM 833 N N . ALA A 1 104 ? -16.601 -12.965 39.729 1.00 94.12 104 ALA A N 1
ATOM 834 C CA . ALA A 1 104 ? -16.292 -11.558 39.974 1.00 94.12 104 ALA A CA 1
ATOM 835 C C . ALA A 1 104 ? -17.409 -10.636 39.451 1.00 94.12 104 ALA A C 1
ATOM 837 O O . ALA A 1 104 ? -17.838 -9.732 40.168 1.00 94.12 104 ALA A O 1
ATOM 838 N N . LEU A 1 105 ? -17.942 -10.920 38.258 1.00 94.06 105 LEU A N 1
ATOM 839 C CA . LEU A 1 105 ? -19.081 -10.199 37.681 1.00 94.06 105 LEU A CA 1
ATOM 840 C C . LEU A 1 105 ? -20.367 -10.388 38.494 1.00 94.06 105 LEU A C 1
ATOM 842 O O . LEU A 1 105 ? -21.054 -9.408 38.771 1.00 94.06 105 LEU A O 1
ATOM 846 N N . GLN A 1 106 ? -20.667 -11.618 38.925 1.00 93.31 106 GLN A N 1
ATOM 847 C CA . GLN A 1 106 ? -21.817 -11.909 39.790 1.00 93.31 106 GLN A CA 1
ATOM 848 C C . GLN A 1 106 ? -21.743 -11.107 41.089 1.00 93.31 106 GLN A C 1
ATOM 850 O O . GLN A 1 106 ? -22.683 -10.396 41.418 1.00 93.31 106 GLN A O 1
ATOM 855 N N . ARG A 1 107 ? -20.590 -11.123 41.772 1.00 93.19 107 ARG A N 1
ATOM 856 C CA . ARG A 1 107 ? -20.383 -10.328 42.993 1.00 93.19 107 ARG A CA 1
ATOM 857 C C . ARG A 1 107 ? -20.592 -8.838 42.749 1.00 93.19 107 ARG A C 1
ATOM 859 O O . ARG A 1 107 ? -21.262 -8.188 43.540 1.00 93.19 107 ARG A O 1
ATOM 866 N N . TYR A 1 108 ? -20.048 -8.300 41.658 1.00 92.62 108 TYR A N 1
ATOM 867 C CA . TYR A 1 108 ? -20.231 -6.890 41.318 1.00 92.62 108 TYR A CA 1
ATOM 868 C C . TYR A 1 108 ? -21.706 -6.543 41.067 1.00 92.62 108 TYR A C 1
ATOM 870 O O . TYR A 1 108 ? -22.191 -5.514 41.538 1.00 92.62 108 TYR A O 1
ATOM 878 N N . ARG A 1 109 ? -22.429 -7.409 40.347 1.00 90.31 109 ARG A N 1
ATOM 879 C CA . ARG A 1 109 ? -23.868 -7.259 40.104 1.00 90.31 109 ARG A CA 1
ATOM 880 C C . ARG A 1 109 ? -24.648 -7.264 41.416 1.00 90.31 109 ARG A C 1
ATOM 882 O O . ARG A 1 109 ? -25.481 -6.389 41.634 1.00 90.31 109 ARG A O 1
ATOM 889 N N . ASP A 1 110 ? -24.338 -8.211 42.294 1.00 90.81 110 ASP A N 1
ATOM 890 C CA . ASP A 1 110 ? -25.012 -8.386 43.579 1.00 90.81 110 ASP A CA 1
ATOM 891 C C . ASP A 1 110 ? -24.732 -7.209 44.541 1.00 90.81 110 ASP A C 1
ATOM 893 O O . ASP A 1 110 ? -25.526 -6.944 45.441 1.00 90.81 110 ASP A O 1
ATOM 897 N N . GLU A 1 111 ? -23.675 -6.420 44.314 1.00 90.38 111 GLU A N 1
ATOM 898 C CA . GLU A 1 111 ? -23.418 -5.154 45.022 1.00 90.38 111 GLU A CA 1
ATOM 899 C C . GLU A 1 111 ? -24.301 -3.970 44.551 1.00 90.38 111 GLU A C 1
ATOM 901 O O . GLU A 1 111 ? -24.216 -2.888 45.134 1.00 90.38 111 GLU A O 1
ATOM 906 N N . HIS A 1 112 ? -25.140 -4.134 43.517 1.00 82.56 112 HIS A N 1
ATOM 907 C CA . HIS A 1 112 ? -26.128 -3.143 43.042 1.00 82.56 112 HIS A CA 1
ATOM 908 C C . HIS A 1 112 ? -25.552 -1.729 42.817 1.00 82.56 112 HIS A C 1
ATOM 910 O O . HIS A 1 112 ? -26.134 -0.713 43.197 1.00 82.56 112 HIS A O 1
ATOM 916 N N . ARG A 1 113 ? -24.392 -1.633 42.158 1.00 81.19 113 ARG A N 1
ATOM 917 C CA . ARG A 1 113 ? -23.642 -0.373 41.980 1.00 81.19 113 ARG A CA 1
ATOM 918 C C . ARG A 1 113 ? -24.225 0.593 40.933 1.00 81.19 113 ARG A C 1
ATOM 920 O O . ARG A 1 113 ? -23.574 1.591 40.617 1.00 81.19 113 ARG A O 1
ATOM 927 N N . GLY A 1 114 ? -25.443 0.360 40.451 1.00 82.56 114 GLY A N 1
ATOM 928 C CA . GLY A 1 114 ? -26.110 1.156 39.417 1.00 82.56 114 GLY A CA 1
ATOM 929 C C . GLY A 1 114 ? -25.783 0.703 37.986 1.00 82.56 114 GLY A C 1
ATOM 930 O O . GLY A 1 114 ? -25.168 -0.348 37.806 1.00 82.56 114 GLY A O 1
ATOM 931 N N . PRO A 1 115 ? -26.215 1.470 36.966 1.00 84.69 115 PRO A N 1
ATOM 932 C CA . PRO A 1 115 ? -25.982 1.137 35.564 1.00 84.69 115 PRO A CA 1
ATOM 933 C C . PRO A 1 115 ? -24.489 1.146 35.225 1.00 84.69 115 PRO A C 1
ATOM 935 O O . PRO A 1 115 ? -23.818 2.167 35.390 1.00 84.69 115 PRO A O 1
ATOM 938 N N . THR A 1 116 ? -23.998 0.012 34.730 1.00 89.12 116 THR A N 1
ATOM 939 C CA . THR A 1 116 ? -22.593 -0.200 34.372 1.00 89.12 116 THR A CA 1
ATOM 940 C C . THR A 1 116 ? -22.522 -0.942 33.044 1.00 89.12 116 THR A C 1
ATOM 942 O O . THR A 1 116 ? -23.278 -1.892 32.839 1.00 89.12 116 THR A O 1
ATOM 945 N N . PHE A 1 117 ? -21.620 -0.536 32.152 1.00 91.00 117 PHE A N 1
ATOM 946 C CA . PHE A 1 117 ? -21.311 -1.281 30.926 1.00 91.00 117 PHE A CA 1
ATOM 947 C C . PHE A 1 117 ? -19.913 -1.910 31.006 1.00 91.00 117 PHE A C 1
ATOM 949 O O . PHE A 1 117 ? -19.111 -1.566 31.876 1.00 91.00 117 PHE A O 1
ATOM 956 N N . ILE A 1 118 ? -19.615 -2.844 30.105 1.00 93.31 118 ILE A N 1
ATOM 957 C CA . ILE A 1 118 ? -18.303 -3.489 29.998 1.00 93.31 118 ILE A CA 1
ATOM 958 C C . ILE A 1 118 ? -17.611 -2.991 28.731 1.00 93.31 118 ILE A C 1
ATOM 960 O O . ILE A 1 118 ? -18.114 -3.197 27.628 1.00 93.31 118 ILE A O 1
ATOM 964 N N . ALA A 1 119 ? -16.454 -2.357 28.893 1.00 94.25 119 ALA A N 1
ATOM 965 C CA . ALA A 1 119 ? -15.518 -2.080 27.817 1.00 94.25 119 ALA A CA 1
ATOM 966 C C . ALA A 1 119 ? -14.684 -3.344 27.559 1.00 94.25 119 ALA A C 1
ATOM 968 O O . ALA A 1 119 ? -13.949 -3.804 28.434 1.00 94.25 119 ALA A O 1
ATOM 969 N N . VAL A 1 120 ? -14.853 -3.935 26.380 1.00 94.19 120 VAL A N 1
ATOM 970 C CA . VAL A 1 120 ? -14.320 -5.244 26.001 1.00 94.19 120 VAL A CA 1
ATOM 971 C C . VAL A 1 120 ? -13.189 -5.055 24.995 1.00 94.19 120 VAL A C 1
ATOM 973 O O . VAL A 1 120 ? -13.409 -4.600 23.873 1.00 94.19 120 VAL A O 1
ATOM 976 N N . GLN A 1 121 ? -11.981 -5.448 25.386 1.00 94.50 121 GLN A N 1
ATOM 977 C CA . GLN A 1 121 ? -10.800 -5.498 24.533 1.00 94.50 121 GLN A CA 1
ATOM 978 C C . GLN A 1 121 ? -10.297 -6.938 24.471 1.00 94.50 121 GLN A C 1
ATOM 980 O O . GLN A 1 121 ? -9.539 -7.392 25.328 1.00 94.50 121 GLN A O 1
ATOM 985 N N . THR A 1 122 ? -10.770 -7.686 23.479 1.00 90.75 122 THR A N 1
ATOM 986 C CA . THR A 1 122 ? -10.490 -9.119 23.359 1.00 90.75 122 THR A CA 1
ATOM 987 C C . THR A 1 122 ? -10.169 -9.485 21.921 1.00 90.75 122 THR A C 1
ATOM 989 O O . THR A 1 122 ? -10.777 -8.958 20.992 1.00 90.75 122 THR A O 1
ATOM 992 N N . ALA A 1 123 ? -9.253 -10.435 21.733 1.00 83.50 123 ALA A N 1
ATOM 993 C CA . ALA A 1 123 ? -9.014 -11.037 20.419 1.00 83.50 123 ALA A CA 1
ATOM 994 C C . ALA A 1 123 ? -10.136 -12.018 20.020 1.00 83.50 123 ALA A C 1
ATOM 996 O O . ALA A 1 123 ? -10.318 -12.328 18.846 1.00 83.50 123 ALA A O 1
ATOM 997 N N . VAL A 1 124 ? -10.897 -12.516 21.000 1.00 87.81 124 VAL A N 1
ATOM 998 C CA . VAL A 1 124 ? -12.012 -13.449 20.794 1.00 87.81 124 VAL A CA 1
ATOM 999 C C . VAL A 1 124 ? -13.291 -12.702 20.401 1.00 87.81 124 VAL A C 1
ATOM 1001 O O . VAL A 1 124 ? -13.638 -11.691 21.011 1.00 87.81 124 VAL A O 1
ATOM 1004 N N . ALA A 1 125 ? -14.026 -13.240 19.423 1.00 88.50 125 ALA A N 1
ATOM 1005 C CA . ALA A 1 125 ? -15.319 -12.709 18.996 1.00 88.50 125 ALA A CA 1
ATOM 1006 C C . ALA A 1 125 ? -16.374 -12.761 20.118 1.00 88.50 125 ALA A C 1
ATOM 1008 O O . ALA A 1 125 ? -16.443 -13.716 20.897 1.00 88.50 125 ALA A O 1
ATOM 1009 N N . THR A 1 126 ? -17.254 -11.758 20.164 1.00 88.25 126 THR A N 1
ATOM 1010 C CA . THR A 1 126 ? -18.263 -11.599 21.223 1.00 88.25 126 THR A CA 1
ATOM 1011 C C . THR A 1 126 ? -19.175 -12.820 21.427 1.00 88.25 126 THR A C 1
ATOM 1013 O O . THR A 1 126 ? -19.371 -13.194 22.584 1.00 88.25 126 THR A O 1
ATOM 1016 N N . PRO A 1 127 ? -19.704 -13.499 20.384 1.00 91.06 127 PRO A N 1
ATOM 1017 C CA . PRO A 1 127 ? -20.542 -14.687 20.585 1.00 91.06 127 PRO A CA 1
ATOM 1018 C C . PRO A 1 127 ? -19.795 -15.822 21.297 1.00 91.06 127 PRO A C 1
ATOM 1020 O O . PRO A 1 127 ? -20.321 -16.450 22.217 1.00 91.06 127 PRO A O 1
ATOM 1023 N N . THR A 1 128 ? -18.533 -16.035 20.929 1.00 92.19 128 THR A N 1
ATOM 1024 C CA . THR A 1 128 ? -17.657 -17.028 21.557 1.00 92.19 128 THR A CA 1
ATOM 1025 C C . THR A 1 128 ? -17.363 -16.653 23.008 1.00 92.19 128 THR A C 1
ATOM 1027 O O . THR A 1 128 ? -17.452 -17.501 23.895 1.00 92.19 128 THR A O 1
ATOM 1030 N N . LEU A 1 129 ? -17.103 -15.374 23.285 1.00 91.25 129 LEU A N 1
ATOM 1031 C CA . LEU A 1 129 ? -16.892 -14.873 24.643 1.00 91.25 129 LEU A CA 1
ATOM 1032 C C . LEU A 1 129 ? -18.128 -15.080 25.541 1.00 91.25 129 LEU A C 1
ATOM 1034 O O . LEU A 1 129 ? -17.992 -15.516 26.685 1.00 91.25 129 LEU A O 1
ATOM 1038 N N . LEU A 1 130 ? -19.333 -14.842 25.015 1.00 93.31 130 LEU A N 1
ATOM 1039 C CA . LEU A 1 130 ? -20.594 -15.098 25.721 1.00 93.31 130 LEU A CA 1
ATOM 1040 C C . LEU A 1 130 ? -20.818 -16.589 26.006 1.00 93.31 130 LEU A C 1
ATOM 1042 O O . LEU A 1 130 ? -21.380 -16.933 27.044 1.00 93.31 130 LEU A O 1
ATOM 1046 N N . SER A 1 131 ? -20.343 -17.482 25.132 1.00 93.88 131 SER A N 1
ATOM 1047 C CA . SER A 1 131 ? -20.391 -18.928 25.391 1.00 93.88 131 SER A CA 1
ATOM 1048 C C . SER A 1 131 ? -19.491 -19.345 26.563 1.00 93.88 131 SER A C 1
ATOM 1050 O O . SER A 1 131 ? -19.802 -20.287 27.292 1.00 93.88 131 SER A O 1
ATOM 1052 N N . TYR A 1 132 ? -18.385 -18.623 26.772 1.00 91.62 132 TYR A N 1
ATOM 1053 C CA . TYR A 1 132 ? -17.429 -18.873 27.847 1.00 91.62 132 TYR A CA 1
ATOM 1054 C C . TYR A 1 132 ? -17.879 -18.282 29.181 1.00 91.62 132 TYR A C 1
ATOM 1056 O O . TYR A 1 132 ? -17.756 -18.942 30.214 1.00 91.62 132 TYR A O 1
ATOM 1064 N N . VAL A 1 133 ? -18.397 -17.052 29.161 1.00 93.25 133 VAL A N 1
ATOM 1065 C CA . VAL A 1 133 ? -18.850 -16.317 30.347 1.00 93.25 133 VAL A CA 1
ATOM 1066 C C . VAL A 1 133 ? -20.248 -15.739 30.077 1.00 93.25 133 VAL A C 1
ATOM 1068 O O . VAL A 1 133 ? -20.370 -14.572 29.701 1.00 93.25 133 VAL A O 1
ATOM 1071 N N . PRO A 1 134 ? -21.322 -16.521 30.300 1.00 92.44 134 PRO A N 1
ATOM 1072 C CA . PRO A 1 134 ? -22.689 -16.097 29.984 1.00 92.44 134 PRO A CA 1
ATOM 1073 C C . PRO A 1 134 ? -23.142 -14.838 30.730 1.00 92.44 134 PRO A C 1
ATOM 1075 O O . PRO A 1 134 ? -23.874 -14.027 30.174 1.00 92.44 134 PRO A O 1
ATOM 1078 N N . ASP A 1 135 ? -22.666 -14.618 31.962 1.00 90.44 135 ASP A N 1
ATOM 1079 C CA . ASP A 1 135 ? -23.061 -13.448 32.764 1.00 90.44 135 ASP A CA 1
ATOM 1080 C C . ASP A 1 135 ? -22.622 -12.105 32.157 1.00 90.44 135 ASP A C 1
ATOM 1082 O O . ASP A 1 135 ? -23.142 -11.058 32.548 1.00 90.44 135 ASP A O 1
ATOM 1086 N N . LEU A 1 136 ? -21.730 -12.108 31.161 1.00 91.06 136 LEU A N 1
ATOM 1087 C CA . LEU A 1 136 ? -21.417 -10.907 30.384 1.00 91.06 136 LEU A CA 1
ATOM 1088 C C . LEU A 1 136 ? -22.652 -10.343 29.672 1.00 91.06 136 LEU A C 1
ATOM 1090 O O . LEU A 1 136 ? -22.761 -9.127 29.556 1.00 91.06 136 LEU A O 1
ATOM 1094 N N . SER A 1 137 ? 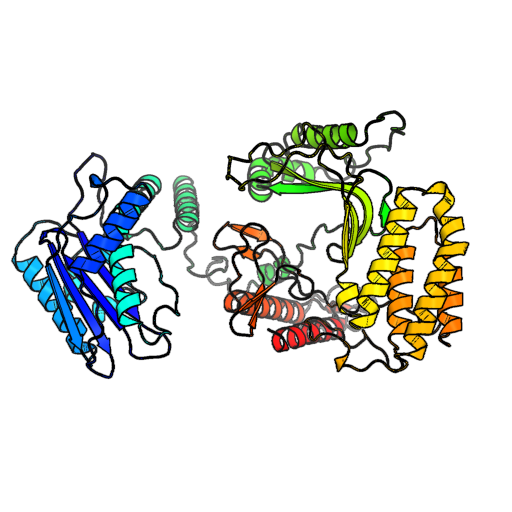-23.622 -11.179 29.274 1.00 90.38 137 SER A N 1
ATOM 1095 C CA . SER A 1 137 ? -24.851 -10.710 28.616 1.00 90.38 137 SER A CA 1
ATOM 1096 C C . SER A 1 137 ? -25.757 -9.884 29.531 1.00 90.38 137 SER A C 1
ATOM 1098 O O . SER A 1 137 ? -26.700 -9.256 29.053 1.00 90.38 137 SER A O 1
ATOM 1100 N N . THR A 1 138 ? -25.515 -9.911 30.846 1.00 90.31 138 THR A N 1
ATOM 1101 C CA . THR A 1 138 ? -26.285 -9.113 31.810 1.00 90.31 138 THR A CA 1
ATOM 1102 C C . THR A 1 138 ? -25.865 -7.647 31.829 1.00 90.31 138 THR A C 1
ATOM 1104 O O . THR A 1 138 ? -26.612 -6.807 32.328 1.00 90.31 138 THR A O 1
ATOM 1107 N N . PHE A 1 139 ? -24.707 -7.333 31.246 1.00 90.31 139 PHE A N 1
ATOM 1108 C CA . PHE A 1 139 ? -24.210 -5.978 31.096 1.00 90.31 139 PHE A CA 1
ATOM 1109 C C . PHE A 1 139 ? -24.194 -5.584 29.619 1.00 90.31 139 PHE A C 1
ATOM 1111 O O . PHE A 1 139 ? -23.899 -6.405 28.748 1.00 90.31 139 PHE A O 1
ATOM 1118 N N . PRO A 1 140 ? -24.457 -4.313 29.300 1.00 90.31 140 PRO A N 1
ATOM 1119 C CA . PRO A 1 140 ? -24.174 -3.808 27.972 1.00 90.31 140 PRO A CA 1
ATOM 1120 C C . PRO A 1 140 ? -22.670 -3.854 27.676 1.00 90.31 140 PRO A C 1
ATOM 1122 O O . PRO A 1 140 ? -21.865 -3.491 28.532 1.00 90.31 140 PRO A O 1
ATOM 1125 N N . MET A 1 141 ? -22.288 -4.284 26.474 1.00 90.25 141 MET A N 1
ATOM 1126 C CA . MET A 1 141 ? -20.885 -4.415 26.068 1.00 90.25 141 MET A CA 1
ATOM 1127 C C . MET A 1 141 ? -20.536 -3.389 24.989 1.00 90.25 141 MET A C 1
ATOM 1129 O O . MET A 1 141 ? -21.323 -3.159 24.072 1.00 90.25 141 MET A O 1
ATOM 1133 N N . VAL A 1 142 ? -19.347 -2.800 25.097 1.00 92.25 142 VAL A N 1
ATOM 1134 C CA . VAL A 1 142 ? -18.749 -1.890 24.113 1.00 92.25 142 VAL A CA 1
ATOM 1135 C C . VAL A 1 142 ? -17.393 -2.467 23.734 1.00 92.25 142 VAL A C 1
ATOM 1137 O O . VAL A 1 142 ? -16.541 -2.626 24.605 1.00 92.25 142 VAL A O 1
ATOM 1140 N N . SER A 1 143 ? -17.189 -2.821 22.466 1.00 91.69 143 SER A N 1
ATOM 1141 C CA . SER A 1 143 ? -15.899 -3.347 22.011 1.00 91.69 143 SER A CA 1
ATOM 1142 C C . SER A 1 143 ? -14.965 -2.198 21.641 1.00 91.69 143 SER A C 1
ATOM 1144 O O . SER A 1 143 ? -15.352 -1.336 20.864 1.00 91.69 143 SER A O 1
ATOM 1146 N N . LEU A 1 144 ? -13.754 -2.173 22.205 1.00 90.75 144 LEU A N 1
ATOM 1147 C CA . LEU A 1 144 ? -12.792 -1.084 21.977 1.00 90.75 144 LEU A CA 1
ATOM 1148 C C . LEU A 1 144 ? -12.007 -1.229 20.665 1.00 90.75 144 LEU A C 1
ATOM 1150 O O . LEU A 1 144 ? -11.265 -0.323 20.314 1.00 90.75 144 LEU A O 1
ATOM 1154 N N . HIS A 1 145 ? -12.116 -2.372 19.976 1.00 89.56 145 HIS A N 1
ATOM 1155 C CA . HIS A 1 145 ? -11.458 -2.689 18.694 1.00 89.56 145 HIS A CA 1
ATOM 1156 C C . HIS A 1 145 ? -9.928 -2.499 18.624 1.00 89.56 145 HIS A C 1
ATOM 1158 O O . HIS A 1 145 ? -9.336 -2.645 17.559 1.00 89.56 145 HIS A O 1
ATOM 1164 N N . ILE A 1 146 ? -9.259 -2.261 19.754 1.00 88.19 146 ILE A N 1
ATOM 1165 C CA . ILE A 1 146 ? -7.798 -2.187 19.859 1.00 88.19 146 ILE A CA 1
ATOM 1166 C C . ILE A 1 146 ? -7.226 -3.602 19.964 1.00 88.19 146 ILE A C 1
ATOM 1168 O O . ILE A 1 146 ? -7.622 -4.382 20.836 1.00 88.19 146 ILE A O 1
ATOM 1172 N N . ARG A 1 147 ? -6.258 -3.927 19.102 1.00 84.38 147 ARG A N 1
ATOM 1173 C CA . ARG A 1 147 ? -5.558 -5.217 19.099 1.00 84.38 147 ARG A CA 1
ATOM 1174 C C . ARG A 1 147 ? -4.095 -5.044 19.487 1.00 84.38 147 ARG A C 1
ATOM 1176 O O . ARG A 1 147 ? -3.434 -4.111 19.043 1.00 84.38 147 ARG A O 1
ATOM 1183 N N . ASP A 1 148 ? -3.606 -5.965 20.307 1.00 88.50 148 ASP A N 1
ATOM 1184 C CA . ASP A 1 148 ? -2.179 -6.099 20.589 1.00 88.50 148 ASP A CA 1
ATOM 1185 C C . ASP A 1 148 ? -1.462 -6.859 19.471 1.00 88.50 148 ASP A C 1
ATOM 1187 O O . ASP A 1 148 ? -2.081 -7.634 18.741 1.00 88.50 148 ASP A O 1
ATOM 1191 N N . SER A 1 149 ? -0.141 -6.672 19.387 1.00 84.06 149 SER A N 1
ATOM 1192 C CA . SER A 1 149 ? 0.717 -7.461 18.499 1.00 84.06 149 SER A CA 1
ATOM 1193 C C . SER A 1 149 ? 0.566 -8.955 18.780 1.00 84.06 149 SER A C 1
ATOM 1195 O O . SER A 1 149 ? 0.652 -9.393 19.925 1.00 84.06 149 SER A O 1
ATOM 1197 N N . GLU A 1 150 ? 0.447 -9.753 17.728 1.00 81.31 150 GLU A N 1
ATOM 1198 C CA . GLU A 1 150 ? 0.387 -11.216 17.799 1.00 81.31 150 GLU A CA 1
ATOM 1199 C C . GLU A 1 150 ? 1.614 -11.847 18.481 1.00 81.31 150 GLU A C 1
ATOM 1201 O O . GLU A 1 150 ? 1.529 -12.899 19.119 1.00 81.31 150 GLU A O 1
ATOM 1206 N N . SER A 1 151 ? 2.763 -11.173 18.398 1.00 82.50 151 SER A N 1
ATOM 1207 C CA . SER A 1 151 ? 4.023 -11.604 19.005 1.00 82.50 151 SER A CA 1
ATOM 1208 C C . SER A 1 151 ? 4.189 -11.192 20.473 1.00 82.50 151 SER A C 1
ATOM 1210 O O . SER A 1 151 ? 5.242 -11.467 21.054 1.00 82.50 151 SER A O 1
ATOM 1212 N N . LEU A 1 152 ? 3.182 -10.560 21.101 1.00 86.88 152 LEU A N 1
ATOM 1213 C CA . LEU A 1 152 ? 3.285 -9.990 22.455 1.00 86.88 152 LEU A CA 1
ATOM 1214 C C . LEU A 1 152 ? 3.791 -11.005 23.494 1.00 86.88 152 LEU A C 1
ATOM 1216 O O . LEU A 1 152 ? 4.531 -10.636 24.406 1.00 86.88 152 LEU A O 1
ATOM 1220 N N . TYR A 1 153 ? 3.417 -12.283 23.353 1.00 90.12 153 TYR A N 1
ATOM 1221 C CA . TYR A 1 153 ? 3.809 -13.367 24.267 1.00 90.12 153 TYR A CA 1
ATOM 1222 C C . TYR A 1 153 ? 4.918 -14.285 23.727 1.00 90.12 153 TYR A C 1
ATOM 1224 O O . TYR A 1 153 ? 5.065 -15.418 24.192 1.00 90.12 153 TYR A O 1
ATOM 1232 N N . GLY A 1 154 ? 5.694 -13.818 22.743 1.00 83.62 154 GLY A N 1
ATOM 1233 C CA . GLY A 1 154 ? 6.785 -14.585 22.136 1.00 83.62 154 GLY A CA 1
ATOM 1234 C C . GLY A 1 154 ? 8.029 -14.734 23.021 1.00 83.62 154 GLY A C 1
ATOM 1235 O O . GLY A 1 154 ? 8.781 -15.692 22.859 1.00 83.62 154 GLY A O 1
ATOM 1236 N N . THR A 1 155 ? 8.251 -13.823 23.973 1.00 85.62 155 THR A N 1
ATOM 1237 C CA . THR A 1 155 ? 9.440 -13.834 24.842 1.00 85.62 155 THR A CA 1
ATOM 1238 C C . THR A 1 155 ? 9.248 -14.693 26.098 1.00 85.62 155 THR A C 1
ATOM 1240 O O . THR A 1 155 ? 8.136 -15.061 26.480 1.00 85.62 155 THR A O 1
ATOM 1243 N N . LEU A 1 156 ? 10.350 -15.027 26.780 1.00 85.31 156 LEU A N 1
ATOM 1244 C CA . LEU A 1 156 ? 10.305 -15.797 28.030 1.00 85.31 156 LEU A CA 1
ATOM 1245 C C . LEU A 1 156 ? 9.646 -15.021 29.182 1.00 85.31 156 LEU A C 1
ATOM 1247 O O . LEU A 1 156 ? 8.977 -15.627 30.012 1.00 85.31 156 LEU A O 1
ATOM 1251 N N . ASP A 1 157 ? 9.784 -13.694 29.212 1.00 90.06 157 ASP A N 1
ATOM 1252 C CA . ASP A 1 157 ? 9.226 -12.789 30.225 1.00 90.06 157 ASP A CA 1
ATOM 1253 C C . ASP A 1 157 ? 7.820 -12.261 29.871 1.00 90.06 157 ASP A C 1
ATOM 1255 O O . ASP A 1 157 ? 7.379 -11.222 30.376 1.00 90.06 157 ASP A O 1
ATOM 1259 N N . TRP A 1 158 ? 7.085 -12.995 29.029 1.00 91.12 158 TRP A N 1
ATOM 1260 C CA . TRP A 1 158 ? 5.776 -12.603 28.498 1.00 91.12 158 TRP A CA 1
ATOM 1261 C C . TRP A 1 158 ? 4.751 -12.201 29.569 1.00 91.12 158 TRP A C 1
ATOM 1263 O O . TRP A 1 158 ? 3.924 -11.327 29.313 1.00 91.12 158 TRP A O 1
ATOM 1273 N N . GLN A 1 159 ? 4.800 -12.782 30.777 1.00 93.81 159 GLN A N 1
ATOM 1274 C CA . GLN A 1 159 ? 3.879 -12.416 31.863 1.00 93.81 159 GLN A CA 1
ATOM 1275 C C . GLN A 1 159 ? 4.070 -10.956 32.306 1.00 93.81 159 GLN A C 1
ATOM 1277 O O . GLN A 1 159 ? 3.102 -10.238 32.558 1.00 93.81 159 GLN A O 1
ATOM 1282 N N . ARG A 1 160 ? 5.319 -10.475 32.346 1.00 94.06 160 ARG A N 1
ATOM 1283 C CA . ARG A 1 160 ? 5.637 -9.082 32.681 1.00 94.06 160 ARG A CA 1
ATOM 1284 C C . ARG A 1 160 ? 5.231 -8.132 31.558 1.00 94.06 160 ARG A C 1
ATOM 1286 O O . ARG A 1 160 ? 4.699 -7.056 31.839 1.00 94.06 160 ARG A O 1
ATOM 1293 N N . ILE A 1 161 ? 5.461 -8.530 30.308 1.00 93.75 161 ILE A N 1
ATOM 1294 C CA . ILE A 1 161 ? 5.070 -7.755 29.123 1.00 93.75 161 ILE A CA 1
ATOM 1295 C C . ILE A 1 161 ? 3.541 -7.640 29.040 1.00 93.75 161 ILE A C 1
ATOM 1297 O O . ILE A 1 161 ? 3.023 -6.535 28.893 1.00 93.75 161 ILE A O 1
ATOM 1301 N N . GLY A 1 162 ? 2.815 -8.745 29.229 1.00 93.88 162 GLY A N 1
ATOM 1302 C CA . GLY A 1 162 ? 1.352 -8.766 29.257 1.00 93.88 162 GLY A CA 1
ATOM 1303 C C . GLY A 1 162 ? 0.764 -7.927 30.392 1.00 93.88 162 GLY A C 1
ATOM 1304 O O . GLY A 1 162 ? -0.147 -7.137 30.157 1.00 93.88 162 GLY A O 1
ATOM 1305 N N . ALA A 1 163 ? 1.334 -8.005 31.600 1.00 95.75 163 ALA A N 1
ATOM 1306 C CA . ALA A 1 163 ? 0.922 -7.160 32.723 1.00 95.75 163 ALA A CA 1
ATOM 1307 C C . ALA A 1 163 ? 1.078 -5.661 32.412 1.00 95.75 163 ALA A C 1
ATOM 1309 O O . ALA A 1 163 ? 0.193 -4.860 32.718 1.00 95.75 163 ALA A O 1
ATOM 1310 N N . ARG A 1 164 ? 2.190 -5.279 31.769 1.00 95.44 164 ARG A N 1
ATOM 1311 C CA . ARG A 1 164 ? 2.428 -3.904 31.312 1.00 95.44 164 ARG A CA 1
ATOM 1312 C C . ARG A 1 164 ? 1.425 -3.488 30.235 1.00 95.44 164 ARG A C 1
ATOM 1314 O O . ARG A 1 164 ? 0.923 -2.369 30.303 1.00 95.44 164 ARG A O 1
ATOM 1321 N N . ALA A 1 165 ? 1.111 -4.365 29.280 1.00 94.81 165 ALA A N 1
ATOM 1322 C CA . ALA A 1 165 ? 0.111 -4.097 28.245 1.00 94.81 165 ALA A CA 1
ATOM 1323 C C . ALA A 1 165 ? -1.275 -3.825 28.855 1.00 94.81 165 ALA A C 1
ATOM 1325 O O . ALA A 1 165 ? -1.864 -2.787 28.567 1.00 94.81 165 ALA A O 1
ATOM 1326 N N . ILE A 1 166 ? -1.745 -4.674 29.781 1.00 95.69 166 ILE A N 1
ATOM 1327 C CA . ILE A 1 166 ? -3.019 -4.480 30.504 1.00 95.69 166 ILE A CA 1
ATOM 1328 C C . ILE A 1 166 ? -3.077 -3.105 31.173 1.00 95.69 166 ILE A C 1
ATOM 1330 O O . ILE A 1 166 ? -4.070 -2.391 31.039 1.00 95.69 166 ILE A O 1
ATOM 1334 N N . VAL A 1 167 ? -2.014 -2.732 31.894 1.00 95.50 167 VAL A N 1
ATOM 1335 C CA . VAL A 1 167 ? -1.940 -1.440 32.587 1.00 95.50 167 VAL A CA 1
ATOM 1336 C C . VAL A 1 167 ? -2.001 -0.283 31.592 1.00 95.50 167 VAL A C 1
ATOM 1338 O O . VAL A 1 167 ? -2.778 0.644 31.799 1.00 95.50 167 VAL A O 1
ATOM 1341 N N . ARG A 1 168 ? -1.233 -0.338 30.497 1.00 94.50 168 ARG A N 1
ATOM 1342 C CA . ARG A 1 168 ? -1.239 0.708 29.462 1.00 94.50 168 ARG A CA 1
ATOM 1343 C C . ARG A 1 168 ? -2.609 0.871 28.813 1.00 94.50 168 ARG A C 1
ATOM 1345 O O . ARG A 1 168 ? -3.082 1.998 28.692 1.00 94.50 168 ARG A O 1
ATOM 1352 N N . HIS A 1 169 ? -3.263 -0.234 28.459 1.00 94.81 169 HIS A N 1
ATOM 1353 C CA . HIS A 1 169 ? -4.610 -0.213 27.883 1.00 94.81 169 HIS A CA 1
ATOM 1354 C C . HIS A 1 169 ? -5.630 0.376 28.848 1.00 94.81 169 HIS A C 1
ATOM 1356 O O . HIS A 1 169 ? -6.385 1.267 28.470 1.00 94.81 169 HIS A O 1
ATOM 1362 N N . TYR A 1 170 ? -5.597 -0.036 30.116 1.00 94.19 170 TYR A N 1
ATOM 1363 C CA . TYR A 1 170 ? -6.494 0.516 31.126 1.00 94.19 170 TYR A CA 1
ATOM 1364 C C . TYR A 1 170 ? -6.265 2.017 31.357 1.00 94.19 170 TYR A C 1
ATOM 1366 O O . TYR A 1 170 ? -7.224 2.777 31.435 1.00 94.19 170 TYR A O 1
ATOM 1374 N N . LEU A 1 171 ? -5.009 2.477 31.396 1.00 93.12 171 LEU A N 1
ATOM 1375 C CA . LEU A 1 171 ? -4.693 3.906 31.512 1.00 93.12 171 LEU A CA 1
ATOM 1376 C C . LEU A 1 171 ? -5.155 4.719 30.291 1.00 93.12 171 LEU A C 1
ATOM 1378 O O . LEU A 1 171 ? -5.368 5.923 30.418 1.00 93.12 171 LEU A O 1
ATOM 1382 N N . ASN A 1 172 ? -5.274 4.099 29.113 1.00 92.12 172 ASN A N 1
ATOM 1383 C CA . ASN A 1 172 ? -5.768 4.712 27.872 1.00 92.12 172 ASN A CA 1
ATOM 1384 C C . ASN A 1 172 ? -7.290 4.587 27.692 1.00 92.12 172 ASN A C 1
ATOM 1386 O O . ASN A 1 172 ? -7.837 5.165 26.751 1.00 92.12 172 ASN A O 1
ATOM 1390 N N . LEU A 1 173 ? -7.980 3.860 28.572 1.00 90.69 173 LEU A N 1
ATOM 1391 C CA . LEU A 1 173 ? -9.393 3.540 28.411 1.00 90.69 173 LEU A CA 1
ATOM 1392 C C . LEU A 1 173 ? -10.262 4.793 28.295 1.00 90.69 173 LEU A C 1
ATOM 1394 O O . LEU A 1 173 ? -11.036 4.908 27.350 1.00 90.69 173 LEU A O 1
ATOM 1398 N N . ASP A 1 174 ? -10.098 5.752 29.206 1.00 88.31 174 ASP A N 1
ATOM 1399 C CA . ASP A 1 174 ? -10.924 6.963 29.227 1.00 88.31 174 ASP A CA 1
ATOM 1400 C C . ASP A 1 174 ? -10.732 7.815 27.963 1.00 88.31 174 ASP A C 1
ATOM 1402 O O . ASP A 1 174 ? -11.706 8.334 27.419 1.00 88.31 174 ASP A O 1
ATOM 1406 N N . SER A 1 175 ? -9.504 7.911 27.436 1.00 88.62 175 SER A N 1
ATOM 1407 C CA . SER A 1 175 ? -9.238 8.609 26.169 1.00 88.62 175 SER A CA 1
ATOM 1408 C C . SER A 1 175 ? -9.888 7.915 24.970 1.00 88.62 175 SER A C 1
ATOM 1410 O O . SER A 1 175 ? -10.502 8.579 24.138 1.00 88.62 175 SER A O 1
ATOM 1412 N N . VAL A 1 176 ? -9.815 6.582 24.906 1.00 89.88 176 VAL A N 1
ATOM 1413 C CA . VAL A 1 176 ? -10.439 5.796 23.827 1.00 89.88 176 VAL A CA 1
ATOM 1414 C C . VAL A 1 176 ? -11.960 5.915 23.897 1.00 89.88 176 VAL A C 1
ATOM 1416 O O . VAL A 1 176 ? -12.621 6.139 22.888 1.00 89.88 176 VAL A O 1
ATOM 1419 N N . MET A 1 177 ? -12.523 5.833 25.102 1.00 88.25 177 MET A N 1
ATOM 1420 C CA . MET A 1 177 ? -13.958 5.966 25.331 1.00 88.25 177 MET A CA 1
ATOM 1421 C C . MET A 1 177 ? -14.482 7.347 24.932 1.00 88.25 177 MET A C 1
ATOM 1423 O O . MET A 1 177 ? -15.540 7.423 24.310 1.00 88.25 177 MET A O 1
ATOM 1427 N N . LYS A 1 178 ? -13.757 8.431 25.249 1.00 88.12 178 LYS A N 1
ATOM 1428 C CA . LYS A 1 178 ? -14.114 9.791 24.806 1.00 88.12 178 LYS A CA 1
ATOM 1429 C C . LYS A 1 178 ? -14.201 9.868 23.279 1.00 88.12 178 LYS A C 1
ATOM 1431 O O . LYS A 1 178 ? -15.238 10.283 22.766 1.00 88.12 178 LYS A O 1
ATOM 1436 N N . LEU A 1 179 ? -13.181 9.371 22.573 1.00 90.00 179 LEU A N 1
ATOM 1437 C CA . LEU A 1 179 ? -13.161 9.336 21.108 1.00 90.00 179 LEU A CA 1
ATOM 1438 C C . LEU A 1 179 ? -14.337 8.529 20.535 1.00 90.00 179 LEU A C 1
ATOM 1440 O O . LEU A 1 179 ? -15.047 9.005 19.651 1.00 90.00 179 LEU A O 1
ATOM 1444 N N . MET A 1 180 ? -14.597 7.329 21.065 1.00 90.25 180 MET A N 1
ATOM 1445 C CA . MET A 1 180 ? -15.722 6.507 20.608 1.00 90.25 180 MET A CA 1
ATOM 1446 C C . MET A 1 180 ? -17.081 7.171 20.881 1.00 90.25 180 MET A C 1
ATOM 1448 O O . MET A 1 180 ? -17.996 7.060 20.069 1.00 90.25 180 MET A O 1
ATOM 1452 N N . ILE A 1 181 ? -17.243 7.880 22.003 1.00 88.69 181 ILE A N 1
ATOM 1453 C CA . ILE A 1 181 ? -18.477 8.623 22.306 1.00 88.69 181 ILE A CA 1
ATOM 1454 C C . ILE A 1 181 ? -18.678 9.771 21.309 1.00 88.69 181 ILE A C 1
ATOM 1456 O O . ILE A 1 181 ? -19.799 9.974 20.841 1.00 88.69 181 ILE A O 1
ATOM 1460 N N . GLU A 1 182 ? -17.621 10.502 20.957 1.00 89.88 182 GLU A N 1
ATOM 1461 C CA . GLU A 1 182 ? -17.671 11.557 19.937 1.00 89.88 182 GLU A CA 1
ATOM 1462 C C . GLU A 1 182 ? -18.052 10.998 18.562 1.00 89.88 182 GLU A C 1
ATOM 1464 O O . GLU A 1 182 ? -18.952 11.532 17.910 1.00 89.88 182 GLU A O 1
ATOM 1469 N N . GLN A 1 183 ? -17.469 9.864 18.168 1.00 91.19 183 GLN A N 1
ATOM 1470 C CA . GLN A 1 183 ? -17.833 9.153 16.940 1.00 91.19 183 GLN A CA 1
ATOM 1471 C C . GLN A 1 183 ? -19.302 8.699 16.953 1.00 91.19 183 GLN A C 1
ATOM 1473 O O . GLN A 1 183 ? -20.036 8.966 16.003 1.00 91.19 183 GLN A O 1
ATOM 1478 N N . ALA A 1 184 ? -19.780 8.077 18.039 1.00 90.94 184 ALA A N 1
ATOM 1479 C CA . ALA A 1 184 ? -21.190 7.682 18.180 1.00 90.94 184 ALA A CA 1
ATOM 1480 C C . ALA A 1 184 ? -22.137 8.880 18.054 1.00 90.94 184 ALA A C 1
ATOM 1482 O O . ALA A 1 184 ? -23.184 8.783 17.408 1.00 90.94 184 ALA A O 1
ATOM 1483 N N . ARG A 1 185 ? -21.771 10.013 18.669 1.00 90.00 185 ARG A N 1
ATOM 1484 C CA . ARG A 1 185 ? -22.537 11.262 18.592 1.00 90.00 185 ARG A CA 1
ATOM 1485 C C . ARG A 1 185 ? -22.605 11.780 17.160 1.00 90.00 185 ARG A C 1
ATOM 1487 O O . ARG A 1 185 ? -23.702 12.122 16.721 1.00 90.00 185 ARG A O 1
ATOM 1494 N N . TYR A 1 186 ? -21.481 11.789 16.445 1.00 92.81 186 TYR A N 1
ATOM 1495 C CA . TYR A 1 186 ? -21.398 12.240 15.055 1.00 92.81 186 TYR A CA 1
ATOM 1496 C C . TYR A 1 186 ? -22.196 11.340 14.099 1.00 92.81 186 TYR A C 1
ATOM 1498 O O . TYR A 1 186 ? -22.993 11.824 13.299 1.00 92.81 186 TYR A O 1
ATOM 1506 N N . TYR A 1 187 ? -22.064 10.018 14.230 1.00 92.81 187 TYR A N 1
ATOM 1507 C CA . TYR A 1 187 ? -22.794 9.058 13.396 1.00 92.81 187 TYR A CA 1
ATOM 1508 C C . TYR A 1 187 ? -24.251 8.858 13.825 1.00 92.81 187 TYR A C 1
ATOM 1510 O O . TYR A 1 187 ? -25.024 8.230 13.101 1.00 92.81 187 TYR A O 1
ATOM 1518 N N . HIS A 1 188 ? -24.669 9.384 14.976 1.00 91.44 188 HIS A N 1
ATOM 1519 C CA . HIS A 1 188 ? -25.987 9.140 15.567 1.00 91.44 188 HIS A CA 1
ATOM 1520 C C . HIS A 1 188 ? -26.290 7.639 15.723 1.00 91.44 188 HIS A C 1
ATOM 1522 O O . HIS A 1 188 ? -27.352 7.161 15.313 1.00 91.44 188 HIS A O 1
ATOM 1528 N N . VAL A 1 189 ? -25.341 6.889 16.288 1.00 91.25 189 VAL A N 1
ATOM 1529 C CA . VAL A 1 189 ? -25.486 5.454 16.579 1.00 91.25 189 VAL A CA 1
ATOM 1530 C C . VAL A 1 189 ? -25.180 5.151 18.047 1.00 91.25 189 VAL A C 1
ATOM 1532 O O . VAL A 1 189 ? -24.402 5.867 18.679 1.00 91.25 189 VAL A O 1
ATOM 1535 N N . PRO A 1 190 ? -25.768 4.083 18.614 1.00 89.12 190 PRO A N 1
ATOM 1536 C CA . PRO A 1 190 ? -25.352 3.539 19.901 1.00 89.12 190 PRO A CA 1
ATOM 1537 C C . PRO A 1 190 ? -23.844 3.270 19.966 1.00 89.12 190 PRO A C 1
ATOM 1539 O O . PRO A 1 190 ? -23.279 2.684 19.047 1.00 89.12 190 PRO A O 1
ATOM 1542 N N . LEU A 1 191 ? -23.214 3.598 21.095 1.00 87.00 191 LEU A N 1
ATOM 1543 C CA . LEU A 1 191 ? -21.777 3.387 21.321 1.00 87.00 191 LEU A CA 1
ATOM 1544 C C . LEU A 1 191 ? -21.333 1.928 21.102 1.00 87.00 191 LEU A C 1
ATOM 1546 O O . LEU A 1 191 ? -20.273 1.674 20.545 1.00 87.00 191 LEU A O 1
ATOM 1550 N N . GLY A 1 192 ? -22.162 0.962 21.510 1.00 86.25 192 GLY A N 1
ATOM 1551 C CA . GLY A 1 192 ? -21.874 -0.466 21.328 1.00 86.25 192 GLY A CA 1
ATOM 1552 C C . GLY A 1 192 ? -21.979 -0.961 19.880 1.00 86.25 192 GLY A C 1
ATOM 1553 O O . GLY A 1 192 ? -21.620 -2.104 19.618 1.00 86.25 192 GLY A O 1
ATOM 1554 N N . ASN A 1 193 ? -22.470 -0.128 18.957 1.00 88.88 193 ASN A N 1
ATOM 1555 C CA . ASN A 1 193 ? -22.649 -0.464 17.545 1.00 88.88 193 ASN A CA 1
ATOM 1556 C C . ASN A 1 193 ? -21.556 0.134 16.648 1.00 88.88 193 ASN A C 1
ATOM 1558 O O . ASN A 1 193 ? -21.612 -0.070 15.439 1.00 88.88 193 ASN A O 1
ATOM 1562 N N . ILE A 1 194 ? -20.587 0.869 17.205 1.00 90.31 194 ILE A N 1
ATOM 1563 C CA . ILE A 1 194 ? -19.447 1.363 16.428 1.00 90.31 194 ILE A CA 1
ATOM 1564 C C . ILE A 1 194 ? -18.546 0.166 16.077 1.00 90.31 194 ILE A C 1
ATOM 1566 O O . ILE A 1 194 ? -18.122 -0.551 16.992 1.00 90.31 194 ILE A O 1
ATOM 1570 N N . PRO A 1 195 ? -18.265 -0.088 14.788 1.00 90.88 195 PRO A N 1
ATOM 1571 C CA . PRO A 1 195 ? -17.376 -1.166 14.366 1.00 90.88 195 PRO A CA 1
ATOM 1572 C C . PRO A 1 195 ? -15.897 -0.770 14.486 1.00 90.88 195 PRO A C 1
ATOM 1574 O O . PRO A 1 195 ? -15.561 0.336 14.901 1.00 90.88 195 PRO A O 1
ATOM 1577 N N . ALA A 1 196 ? -15.006 -1.697 14.125 1.00 87.88 196 ALA A N 1
ATOM 1578 C CA . ALA A 1 196 ? -13.561 -1.478 14.177 1.00 87.88 196 ALA A CA 1
ATOM 1579 C C . ALA A 1 196 ? -13.067 -0.399 13.202 1.00 87.88 196 ALA A C 1
ATOM 1581 O O . ALA A 1 196 ? -12.073 0.256 13.499 1.00 87.88 196 ALA A O 1
ATOM 1582 N N . ASP A 1 197 ? -13.770 -0.205 12.082 1.00 89.25 197 ASP A N 1
ATOM 1583 C CA . ASP A 1 197 ? -13.535 0.884 11.133 1.00 89.25 197 ASP A CA 1
ATOM 1584 C C . ASP A 1 197 ? -14.737 1.847 11.130 1.00 89.25 197 ASP A C 1
ATOM 1586 O O . ASP A 1 197 ? -15.725 1.624 10.420 1.00 89.25 197 ASP A O 1
ATOM 1590 N N . PRO A 1 198 ? -14.700 2.909 11.955 1.00 90.25 198 PRO A N 1
ATOM 1591 C CA . PRO A 1 198 ? -15.781 3.882 12.015 1.00 90.25 198 PRO A CA 1
ATOM 1592 C C . PRO A 1 198 ? -15.910 4.714 10.735 1.00 90.25 198 PRO A C 1
ATOM 1594 O O . PRO A 1 198 ? -16.995 5.226 10.467 1.00 90.25 198 PRO A O 1
ATOM 1597 N N . ALA A 1 199 ? -14.835 4.868 9.952 1.00 89.31 199 ALA A N 1
ATOM 1598 C CA . ALA A 1 199 ? -14.820 5.741 8.783 1.00 89.31 199 ALA A CA 1
ATOM 1599 C C . ALA A 1 199 ? -15.636 5.139 7.635 1.00 89.31 199 ALA A C 1
ATOM 1601 O O . ALA A 1 199 ? -16.546 5.803 7.132 1.00 89.31 199 ALA A O 1
ATOM 1602 N N . ILE A 1 200 ? -15.374 3.872 7.289 1.00 89.19 200 ILE A N 1
ATOM 1603 C CA . ILE A 1 200 ? -16.148 3.141 6.271 1.00 89.19 200 ILE A CA 1
ATOM 1604 C C . ILE A 1 200 ? -17.608 3.025 6.712 1.00 89.19 200 ILE A C 1
ATOM 1606 O O . ILE A 1 200 ? -18.517 3.410 5.980 1.00 89.19 200 ILE A O 1
ATOM 1610 N N . PHE A 1 201 ? -17.838 2.616 7.963 1.00 91.56 201 PHE A N 1
ATOM 1611 C CA . PHE A 1 201 ? -19.189 2.515 8.513 1.00 91.56 201 PHE A CA 1
ATOM 1612 C C . PHE A 1 201 ? -19.950 3.844 8.478 1.00 91.56 201 PHE A C 1
ATOM 1614 O O . PHE A 1 201 ? -21.145 3.873 8.192 1.00 91.56 201 PHE A O 1
ATOM 1621 N N . GLY A 1 202 ? -19.271 4.953 8.771 1.00 93.19 202 GLY A N 1
ATOM 1622 C CA . GLY A 1 202 ? -19.841 6.288 8.680 1.00 93.19 202 GLY A CA 1
ATOM 1623 C C . GLY A 1 202 ? -20.272 6.639 7.259 1.00 93.19 202 GLY A C 1
ATOM 1624 O O . GLY A 1 202 ? -21.381 7.144 7.072 1.00 93.19 202 GLY A O 1
ATOM 1625 N N . ALA A 1 203 ? -19.425 6.344 6.268 1.00 91.50 203 ALA A N 1
ATOM 1626 C CA . ALA A 1 203 ? -19.735 6.552 4.857 1.00 91.50 203 ALA A CA 1
ATOM 1627 C C . ALA A 1 203 ? -20.965 5.735 4.430 1.00 91.50 203 ALA A C 1
ATOM 1629 O O . ALA A 1 203 ? -21.926 6.318 3.922 1.00 91.50 203 ALA A O 1
ATOM 1630 N N . ASP A 1 204 ? -20.994 4.436 4.739 1.00 90.88 204 ASP A N 1
ATOM 1631 C CA . ASP A 1 204 ? -22.121 3.546 4.434 1.00 90.88 204 ASP A CA 1
ATOM 1632 C C . ASP A 1 204 ? -23.412 4.017 5.105 1.00 90.88 204 ASP A C 1
ATOM 1634 O O . ASP A 1 204 ? -24.472 4.095 4.482 1.00 90.88 204 ASP A O 1
ATOM 1638 N N . LEU A 1 205 ? -23.328 4.391 6.383 1.00 93.31 205 LEU A N 1
ATOM 1639 C CA . LEU A 1 205 ? -24.471 4.846 7.161 1.00 93.31 205 LEU A CA 1
ATOM 1640 C C . LEU A 1 205 ? -25.062 6.142 6.602 1.00 93.31 205 LEU A C 1
ATOM 1642 O O . LEU A 1 205 ? -26.287 6.269 6.499 1.00 93.31 205 LEU A O 1
ATOM 1646 N N . PHE A 1 206 ? -24.223 7.125 6.273 1.00 94.19 206 PHE A N 1
ATOM 1647 C CA . PHE A 1 206 ? -24.697 8.378 5.691 1.00 94.19 206 PHE A CA 1
ATOM 1648 C C . PHE A 1 206 ? -25.240 8.170 4.283 1.00 94.19 206 PHE A C 1
ATOM 1650 O O . PHE A 1 206 ? -26.302 8.712 3.973 1.00 94.19 206 PHE A O 1
ATOM 1657 N N . TYR A 1 207 ? -24.583 7.342 3.472 1.00 92.19 207 TYR A N 1
ATOM 1658 C CA . TYR A 1 207 ? -25.058 7.006 2.139 1.00 92.19 207 TYR A CA 1
ATOM 1659 C C . TYR A 1 207 ? -26.425 6.312 2.194 1.00 92.19 207 TYR A C 1
ATOM 1661 O O . TYR A 1 207 ? -27.380 6.788 1.582 1.00 92.19 207 TYR A O 1
ATOM 1669 N N . ALA A 1 208 ? -26.581 5.284 3.033 1.00 92.06 208 ALA A N 1
ATOM 1670 C CA . ALA A 1 208 ? -27.847 4.582 3.240 1.00 92.06 208 ALA A CA 1
ATOM 1671 C C . ALA A 1 208 ? -28.965 5.511 3.742 1.00 92.06 208 ALA A C 1
ATOM 1673 O O . ALA A 1 208 ? -30.097 5.452 3.260 1.00 92.06 208 ALA A O 1
ATOM 1674 N N . ARG A 1 209 ? -28.665 6.420 4.681 1.00 94.00 209 ARG A N 1
ATOM 1675 C CA . ARG A 1 209 ? -29.633 7.435 5.139 1.00 94.00 209 ARG A CA 1
ATOM 1676 C C . ARG A 1 209 ? -30.070 8.357 4.008 1.00 94.00 209 ARG A C 1
ATOM 1678 O O . ARG A 1 209 ? -31.250 8.700 3.937 1.00 94.00 209 ARG A O 1
ATOM 1685 N N . GLN A 1 210 ? -29.146 8.744 3.134 1.00 94.00 210 GLN A N 1
ATOM 1686 C CA . GLN A 1 210 ? -29.449 9.591 1.989 1.00 94.00 210 GLN A CA 1
ATOM 1687 C C . GLN A 1 210 ? -30.303 8.842 0.959 1.00 94.00 210 GLN A C 1
ATOM 1689 O O . GLN A 1 210 ? -31.309 9.382 0.504 1.00 94.00 210 GLN A O 1
ATOM 1694 N N . LEU A 1 211 ? -29.987 7.575 0.676 1.00 93.44 211 LEU A N 1
ATOM 1695 C CA . LEU A 1 211 ? -30.806 6.709 -0.175 1.00 93.44 211 LEU A CA 1
ATOM 1696 C C . LEU A 1 211 ? -32.239 6.590 0.361 1.00 93.44 211 LEU A C 1
ATOM 1698 O O . LEU A 1 211 ? -33.185 6.871 -0.373 1.00 93.44 211 LEU A O 1
ATOM 1702 N N . LEU A 1 212 ? -32.411 6.287 1.653 1.00 93.88 212 LEU A N 1
ATOM 1703 C CA . LEU A 1 212 ? -33.732 6.217 2.291 1.00 93.88 212 LEU A CA 1
ATOM 1704 C C . LEU A 1 212 ? -34.487 7.546 2.217 1.00 93.88 212 LEU A C 1
ATOM 1706 O O . LEU A 1 212 ? -35.669 7.567 1.883 1.00 93.88 212 LEU A O 1
ATOM 1710 N N . LYS A 1 213 ? -33.810 8.666 2.498 1.00 96.44 213 LYS A N 1
ATOM 1711 C CA . LYS A 1 213 ? -34.406 10.009 2.435 1.00 96.44 213 LYS A CA 1
ATOM 1712 C C . LYS A 1 213 ? -34.938 10.340 1.038 1.00 96.44 213 LYS A C 1
ATOM 1714 O O . LYS A 1 213 ? -35.925 11.063 0.920 1.00 96.44 213 LYS A O 1
ATOM 1719 N N . HIS A 1 214 ? -34.294 9.815 -0.001 1.00 96.38 214 HIS A N 1
ATOM 1720 C CA . HIS A 1 214 ? -34.679 10.007 -1.397 1.00 96.38 214 HIS A CA 1
ATOM 1721 C C . HIS A 1 214 ? -35.468 8.821 -1.990 1.00 96.38 214 HIS A C 1
ATOM 1723 O O . HIS A 1 214 ? -35.711 8.808 -3.193 1.00 96.38 214 HIS A O 1
ATOM 1729 N N . ASN A 1 215 ? -35.934 7.875 -1.160 1.00 95.06 215 ASN A N 1
ATOM 1730 C CA . ASN A 1 215 ? -36.708 6.688 -1.553 1.00 95.06 215 ASN A CA 1
ATOM 1731 C C . ASN A 1 215 ? -36.001 5.756 -2.560 1.00 95.06 215 ASN A C 1
ATOM 1733 O O . ASN A 1 215 ? -36.656 5.124 -3.390 1.00 95.06 215 ASN A O 1
ATOM 1737 N N . PHE A 1 216 ? -34.675 5.653 -2.486 1.00 93.62 216 PHE A N 1
ATOM 1738 C CA . PHE A 1 216 ? -33.916 4.622 -3.193 1.00 93.62 216 PHE A CA 1
ATOM 1739 C C . PHE A 1 216 ? -33.944 3.288 -2.436 1.00 93.62 216 PHE A C 1
ATOM 1741 O O . PHE A 1 216 ? -34.157 3.238 -1.222 1.00 93.62 216 PHE A O 1
ATOM 1748 N N . VAL A 1 217 ? -33.710 2.200 -3.169 1.00 87.75 217 VAL A N 1
ATOM 1749 C CA . VAL A 1 217 ? -33.555 0.855 -2.601 1.00 87.75 217 VAL A CA 1
ATOM 1750 C C . VAL A 1 217 ? -32.193 0.757 -1.914 1.00 87.75 217 VAL A C 1
ATOM 1752 O O . VAL A 1 217 ? -31.194 1.254 -2.431 1.00 87.75 217 VAL A O 1
ATOM 1755 N N . LEU A 1 218 ? -32.165 0.136 -0.736 1.00 85.81 218 LEU A N 1
ATOM 1756 C CA . LEU A 1 218 ? -30.923 -0.152 -0.030 1.00 85.81 218 LEU A CA 1
ATOM 1757 C C . LEU A 1 218 ? -30.270 -1.409 -0.586 1.00 85.81 218 LEU A C 1
ATOM 1759 O O . LEU A 1 218 ? -30.950 -2.376 -0.920 1.00 85.81 218 LEU A O 1
ATOM 1763 N N . TRP A 1 219 ? -28.945 -1.404 -0.592 1.00 80.31 219 TRP A N 1
ATOM 1764 C CA . TRP A 1 219 ? -28.165 -2.616 -0.766 1.00 80.31 219 TRP A CA 1
ATOM 1765 C C . TRP A 1 219 ? -28.409 -3.559 0.414 1.00 80.31 219 TRP A C 1
ATOM 1767 O O . TRP A 1 219 ? -28.233 -3.149 1.563 1.00 80.31 219 TRP A O 1
ATOM 1777 N N . CYS A 1 220 ? -28.848 -4.791 0.151 1.00 74.81 220 CYS A N 1
ATOM 1778 C CA . CYS A 1 220 ? -29.206 -5.748 1.201 1.00 74.81 220 CYS A CA 1
ATOM 1779 C C . CYS A 1 220 ? -28.207 -6.913 1.317 1.00 74.81 220 CYS A C 1
ATOM 1781 O O . CYS A 1 220 ? -28.338 -7.743 2.216 1.00 74.81 220 CYS A O 1
ATOM 1783 N N . SER A 1 221 ? -27.227 -6.991 0.415 1.00 80.38 221 SER A N 1
ATOM 1784 C CA . SER A 1 221 ? -26.226 -8.057 0.390 1.00 80.38 221 SER A CA 1
ATOM 1785 C C . SER A 1 221 ? -25.031 -7.736 1.291 1.00 80.38 221 SER A C 1
ATOM 1787 O O . SER A 1 221 ? -24.437 -6.667 1.178 1.00 80.38 221 SER A O 1
ATOM 1789 N N . ASP A 1 222 ? -24.635 -8.698 2.128 1.00 76.81 222 ASP A N 1
ATOM 1790 C CA . ASP A 1 222 ? -23.388 -8.650 2.912 1.00 76.81 222 ASP A CA 1
ATOM 1791 C C . ASP A 1 222 ? -22.144 -9.006 2.063 1.00 76.81 222 ASP A C 1
ATOM 1793 O O . ASP A 1 222 ? -21.033 -9.106 2.584 1.00 76.81 222 ASP A O 1
ATOM 1797 N N . LEU A 1 223 ? -22.323 -9.263 0.762 1.00 79.44 223 LEU A N 1
ATOM 1798 C CA . LEU A 1 223 ? -21.246 -9.599 -0.167 1.00 79.44 223 LEU A CA 1
ATOM 1799 C C . LEU A 1 223 ? -20.675 -8.342 -0.831 1.00 79.44 223 LEU A C 1
ATOM 1801 O O . LEU A 1 223 ? -21.371 -7.355 -1.048 1.00 79.44 223 LEU A O 1
ATOM 1805 N N . GLU A 1 224 ? -19.427 -8.443 -1.288 1.00 72.69 224 GLU A N 1
ATOM 1806 C CA . GLU A 1 224 ? -18.751 -7.422 -2.106 1.00 72.69 224 GLU A CA 1
ATOM 1807 C C . GLU A 1 224 ? -19.316 -7.321 -3.541 1.00 72.69 224 GLU A C 1
ATOM 1809 O O . GLU A 1 224 ? -18.883 -6.489 -4.334 1.00 72.69 224 GLU A O 1
ATOM 1814 N N . ARG A 1 225 ? -20.276 -8.185 -3.903 1.00 75.06 225 ARG A N 1
ATOM 1815 C CA . ARG A 1 225 ? -20.916 -8.212 -5.225 1.00 75.06 225 ARG A CA 1
ATOM 1816 C C . ARG A 1 225 ? -22.184 -7.363 -5.261 1.00 75.06 225 ARG A C 1
ATOM 1818 O O . ARG A 1 225 ? -22.885 -7.300 -4.249 1.00 75.06 225 ARG A O 1
ATOM 1825 N N . PRO A 1 226 ? -22.529 -6.792 -6.432 1.00 76.88 226 PRO A N 1
ATOM 1826 C CA . PRO A 1 226 ? -23.764 -6.051 -6.598 1.00 76.88 226 PRO A CA 1
ATOM 1827 C C . PRO A 1 226 ? -25.007 -6.840 -6.239 1.00 76.88 226 PRO A C 1
ATOM 1829 O O . PRO A 1 226 ? -25.156 -7.978 -6.668 1.00 76.88 226 PRO A O 1
ATOM 1832 N N . ASP A 1 227 ? -25.915 -6.217 -5.485 1.00 79.81 227 ASP A N 1
ATOM 1833 C CA . ASP A 1 227 ? -27.226 -6.791 -5.185 1.00 79.81 227 ASP A CA 1
ATOM 1834 C C . ASP A 1 227 ? -28.131 -6.682 -6.422 1.00 79.81 227 ASP A C 1
ATOM 1836 O O . ASP A 1 227 ? -28.867 -5.713 -6.621 1.00 79.81 227 ASP A O 1
ATOM 1840 N N . LEU A 1 228 ? -28.009 -7.674 -7.308 1.00 79.25 228 LEU A N 1
ATOM 1841 C CA . LEU A 1 228 ? -28.755 -7.772 -8.565 1.00 79.25 228 LEU A CA 1
ATOM 1842 C C . LEU A 1 228 ? -29.994 -8.675 -8.443 1.00 79.25 228 LEU A C 1
ATOM 1844 O O . LEU A 1 228 ? -30.520 -9.142 -9.458 1.00 79.25 228 LEU A O 1
ATOM 1848 N N . GLY A 1 229 ? -30.463 -8.945 -7.219 1.00 77.19 229 GLY A N 1
ATOM 1849 C CA . GLY A 1 229 ? -31.663 -9.746 -6.973 1.00 77.19 229 GLY A CA 1
ATOM 1850 C C . GLY A 1 229 ? -31.520 -11.231 -7.334 1.00 77.19 229 GLY A C 1
ATOM 1851 O O . GLY A 1 229 ? -32.459 -11.813 -7.880 1.00 77.19 229 GLY A O 1
ATOM 1852 N N . GLY A 1 230 ? -30.365 -11.845 -7.055 1.00 77.12 230 GLY A N 1
ATOM 1853 C CA . GLY A 1 230 ? -30.095 -13.273 -7.270 1.00 77.12 230 GLY A CA 1
ATOM 1854 C C . GLY A 1 230 ? -29.347 -13.600 -8.568 1.00 77.12 230 GLY A C 1
ATOM 1855 O O . GLY A 1 230 ? -29.268 -14.766 -8.946 1.00 77.12 230 GLY A O 1
ATOM 1856 N N . ARG A 1 231 ? -28.840 -12.586 -9.283 1.00 77.25 231 ARG A N 1
ATOM 1857 C CA . ARG A 1 231 ? -28.046 -12.731 -10.526 1.00 77.25 231 ARG A CA 1
ATOM 1858 C C . ARG A 1 231 ? -26.581 -12.344 -10.351 1.00 77.25 231 ARG A C 1
ATOM 1860 O O . ARG A 1 231 ? -25.813 -12.357 -11.308 1.00 77.25 231 ARG A O 1
ATOM 1867 N N . GLU A 1 232 ? -26.192 -12.004 -9.132 1.00 76.69 232 GLU A N 1
ATOM 1868 C CA . GLU A 1 232 ? -24.850 -11.569 -8.770 1.00 76.69 232 GLU A CA 1
ATOM 1869 C C . GLU A 1 232 ? -23.783 -12.636 -9.020 1.00 76.69 232 GLU A C 1
ATOM 1871 O O . GLU A 1 232 ? -22.632 -12.290 -9.270 1.00 76.69 232 GLU A O 1
ATOM 1876 N N . SER A 1 233 ? -24.137 -13.925 -8.988 1.00 72.94 233 SER A N 1
ATOM 1877 C CA . SER A 1 233 ? -23.220 -15.023 -9.318 1.00 72.94 233 SER A CA 1
ATOM 1878 C C . SER A 1 233 ? -22.856 -15.075 -10.801 1.00 72.94 233 SER A C 1
ATOM 1880 O O . SER A 1 233 ? -21.748 -15.487 -11.143 1.00 72.94 233 SER A O 1
ATOM 1882 N N . ASP A 1 234 ? -23.777 -14.641 -11.661 1.00 71.19 234 ASP A N 1
ATOM 1883 C CA . ASP A 1 234 ? -23.699 -14.810 -13.113 1.00 71.19 234 ASP A CA 1
ATOM 1884 C C . ASP A 1 234 ? -23.096 -13.576 -13.799 1.00 71.19 234 ASP A C 1
ATOM 1886 O O . ASP A 1 234 ? -22.578 -13.668 -14.913 1.00 71.19 234 ASP A O 1
ATOM 1890 N N . ASP A 1 235 ? -23.144 -12.416 -13.135 1.00 70.31 235 ASP A N 1
ATOM 1891 C CA . ASP A 1 235 ? -22.581 -11.169 -13.644 1.00 70.31 235 ASP A CA 1
ATOM 1892 C C . ASP A 1 235 ? -21.087 -11.050 -13.316 1.00 70.31 235 ASP A C 1
ATOM 1894 O O . ASP A 1 235 ? -20.681 -10.553 -12.266 1.00 70.31 235 ASP A O 1
ATOM 1898 N N . ASN A 1 236 ? -20.253 -11.520 -14.244 1.00 67.38 236 ASN A N 1
ATOM 1899 C CA . ASN A 1 236 ? -18.796 -11.404 -14.163 1.00 67.38 236 ASN A CA 1
ATOM 1900 C C . ASN A 1 236 ? -18.245 -10.192 -14.941 1.00 67.38 236 ASN A C 1
ATOM 1902 O O . ASN A 1 236 ? -17.031 -10.087 -15.105 1.00 67.38 236 ASN A O 1
ATOM 1906 N N . ARG A 1 237 ? -19.092 -9.257 -15.406 1.00 63.56 237 ARG A N 1
ATOM 1907 C CA . ARG A 1 237 ? -18.623 -8.056 -16.132 1.00 63.56 237 ARG A CA 1
ATOM 1908 C C . ARG A 1 237 ? -17.704 -7.194 -15.263 1.00 63.56 237 ARG A C 1
ATOM 1910 O O . ARG A 1 237 ? -16.608 -6.846 -15.685 1.00 63.56 237 ARG A O 1
ATOM 1917 N N . LEU A 1 238 ? -18.075 -7.007 -13.994 1.00 55.66 238 LEU A N 1
ATOM 1918 C CA . LEU A 1 238 ? -17.272 -6.284 -12.995 1.00 55.66 238 LEU A CA 1
ATOM 1919 C C . LEU A 1 238 ? -15.921 -6.954 -12.689 1.00 55.66 238 LEU A C 1
ATOM 1921 O O . LEU A 1 238 ? -14.972 -6.291 -12.279 1.00 55.66 238 LEU A O 1
ATOM 1925 N N . VAL A 1 239 ? -15.823 -8.273 -12.885 1.00 57.59 239 VAL A N 1
ATOM 1926 C CA . VAL A 1 239 ? -14.581 -9.038 -12.696 1.00 57.59 239 VAL A CA 1
ATOM 1927 C C . VAL A 1 239 ? -13.604 -8.794 -13.854 1.00 57.59 239 VAL A C 1
ATOM 1929 O O . VAL A 1 239 ? -12.394 -8.845 -13.642 1.00 57.59 239 VAL A O 1
ATOM 1932 N N . SER A 1 240 ? -14.125 -8.508 -15.052 1.00 54.03 240 SER A N 1
ATOM 1933 C CA . SER A 1 240 ? -13.341 -8.254 -16.265 1.00 54.03 240 SER A CA 1
ATOM 1934 C C . SER A 1 240 ? -12.881 -6.793 -16.378 1.00 54.03 240 SER A C 1
ATOM 1936 O O . SER A 1 240 ? -11.740 -6.547 -16.759 1.00 54.03 240 SER A O 1
ATOM 1938 N N . GLU A 1 241 ? -13.730 -5.829 -16.002 1.00 51.28 241 GLU A N 1
ATOM 1939 C CA . GLU A 1 241 ? -13.492 -4.387 -16.219 1.00 51.28 241 GLU A CA 1
ATOM 1940 C C . GLU A 1 241 ? -12.430 -3.772 -15.291 1.00 51.28 241 GLU A C 1
ATOM 1942 O O . GLU A 1 241 ? -11.732 -2.841 -15.685 1.00 51.28 241 GLU A O 1
ATOM 1947 N N . ALA A 1 242 ? -12.227 -4.298 -14.076 1.00 48.38 242 ALA A N 1
ATOM 1948 C CA . ALA A 1 242 ? -11.265 -3.714 -13.129 1.00 48.38 242 ALA A CA 1
ATOM 1949 C C . ALA A 1 242 ? -9.800 -3.772 -13.615 1.00 48.38 242 ALA A C 1
ATOM 1951 O O . ALA A 1 242 ? -8.951 -3.058 -13.088 1.00 48.38 242 ALA A O 1
ATOM 1952 N N . SER A 1 243 ? -9.491 -4.611 -14.611 1.00 49.28 243 SER A N 1
ATOM 1953 C CA . SER A 1 243 ? -8.160 -4.662 -15.230 1.00 49.28 243 SER A CA 1
ATOM 1954 C C . SER A 1 243 ? -8.026 -3.756 -16.466 1.00 49.28 243 SER A C 1
ATOM 1956 O O . SER A 1 243 ? -6.916 -3.644 -16.986 1.00 49.28 243 SER A O 1
ATOM 1958 N N . GLU A 1 244 ? -9.120 -3.138 -16.936 1.00 48.16 244 GLU A N 1
ATOM 1959 C CA . GLU A 1 244 ? -9.168 -2.222 -18.092 1.00 48.16 244 GLU A CA 1
ATOM 1960 C C . GLU A 1 244 ? -9.066 -0.741 -17.709 1.00 48.16 244 GLU A C 1
ATOM 1962 O O . GLU A 1 244 ? -8.967 0.111 -18.594 1.00 48.16 244 GLU A O 1
ATOM 1967 N N . LEU A 1 245 ? -8.969 -0.417 -16.413 1.00 49.59 245 LEU A N 1
ATOM 1968 C CA . LEU A 1 245 ? -8.330 0.822 -15.959 1.00 49.59 245 LEU A CA 1
ATOM 1969 C C . LEU A 1 245 ? -6.828 0.718 -16.262 1.00 49.59 245 LEU A C 1
ATOM 1971 O O . LEU A 1 245 ? -5.983 0.664 -15.372 1.00 49.59 245 LEU A O 1
ATOM 1975 N N . GLY A 1 246 ? -6.494 0.617 -17.551 1.00 48.47 246 GLY A N 1
ATOM 1976 C CA . GLY A 1 246 ? -5.148 0.813 -18.037 1.00 48.47 246 GLY A CA 1
ATOM 1977 C C . GLY A 1 246 ? -4.724 2.164 -17.507 1.00 48.47 246 GLY A C 1
ATOM 1978 O O . GLY A 1 246 ? -5.377 3.171 -17.792 1.00 48.47 246 GLY A O 1
ATOM 1979 N N . ALA A 1 247 ? -3.687 2.165 -16.672 1.00 49.94 247 ALA A N 1
ATOM 1980 C CA . ALA A 1 247 ? -3.081 3.388 -16.204 1.00 49.94 247 ALA A CA 1
ATOM 1981 C C . ALA A 1 247 ? -2.968 4.328 -17.409 1.00 49.94 247 ALA A C 1
ATOM 1983 O O . ALA A 1 247 ? -2.476 3.932 -18.471 1.00 49.94 247 ALA A O 1
ATOM 1984 N N . CYS A 1 248 ? -3.422 5.573 -17.269 1.00 53.59 248 CYS A N 1
ATOM 1985 C CA . CYS A 1 248 ? -3.033 6.636 -18.190 1.00 53.59 248 CYS A CA 1
ATOM 1986 C C . CYS A 1 248 ? -1.535 6.942 -17.960 1.00 53.59 248 CYS A C 1
ATOM 1988 O O . CYS A 1 248 ? -1.138 8.064 -17.668 1.00 53.59 248 CYS A O 1
ATOM 1990 N N . SER A 1 249 ? -0.693 5.905 -17.987 1.00 62.97 249 SER A N 1
ATOM 1991 C CA . SER A 1 249 ? 0.741 5.956 -17.798 1.00 62.97 249 SER A CA 1
ATOM 1992 C C . SER A 1 249 ? 1.337 6.280 -19.155 1.00 62.97 249 SER A C 1
ATOM 1994 O O . SER A 1 249 ? 1.622 5.402 -19.974 1.00 62.97 249 SER A O 1
ATOM 1996 N N . HIS A 1 250 ? 1.475 7.571 -19.429 1.00 75.31 250 HIS A N 1
ATOM 1997 C CA . HIS A 1 250 ? 2.286 8.024 -20.542 1.00 75.31 250 HIS A CA 1
ATOM 1998 C C . HIS A 1 250 ? 3.750 8.028 -20.100 1.00 75.31 250 HIS A C 1
ATOM 2000 O O . HIS A 1 250 ? 4.201 8.961 -19.441 1.00 75.31 250 HIS A O 1
ATOM 2006 N N . ASN A 1 251 ? 4.492 6.976 -20.448 1.00 84.75 251 ASN A N 1
ATOM 2007 C CA . ASN A 1 251 ? 5.932 6.950 -20.227 1.00 84.75 251 ASN A CA 1
ATOM 2008 C C . ASN A 1 251 ? 6.666 7.491 -21.463 1.00 84.75 251 ASN A C 1
ATOM 2010 O O . ASN A 1 251 ? 6.749 6.813 -22.489 1.00 84.75 251 ASN A O 1
ATOM 2014 N N . ALA A 1 252 ? 7.208 8.703 -21.356 1.00 90.06 252 ALA A N 1
ATOM 2015 C CA . ALA A 1 252 ? 8.082 9.293 -22.363 1.00 90.06 252 ALA A CA 1
ATOM 2016 C C . ALA A 1 252 ? 9.545 9.122 -21.931 1.00 90.06 252 ALA A C 1
ATOM 2018 O O . ALA A 1 252 ? 10.102 9.955 -21.216 1.00 90.06 252 ALA A O 1
ATOM 2019 N N . SER A 1 253 ? 10.175 8.022 -22.345 1.00 93.00 253 SER A N 1
ATOM 2020 C CA . SER A 1 253 ? 11.597 7.795 -22.070 1.00 93.00 253 SER A CA 1
ATOM 2021 C C . SER A 1 253 ? 12.469 8.786 -22.844 1.00 93.00 253 SER A C 1
ATOM 2023 O O . SER A 1 253 ? 12.268 8.948 -24.050 1.00 93.00 253 SER A O 1
ATOM 2025 N N . GLY A 1 254 ? 13.455 9.397 -22.193 1.00 94.50 254 GLY A N 1
ATOM 2026 C CA . GLY A 1 254 ? 14.355 10.350 -22.835 1.00 94.50 254 GLY A CA 1
ATOM 2027 C C . GLY A 1 254 ? 15.310 11.055 -21.874 1.00 94.50 254 GLY A C 1
ATOM 2028 O O . GLY A 1 254 ? 15.268 10.855 -20.658 1.00 94.50 254 GLY A O 1
ATOM 2029 N N . ALA A 1 255 ? 16.177 11.892 -22.440 1.00 93.31 255 ALA A N 1
ATOM 2030 C CA . ALA A 1 255 ? 17.002 12.846 -21.710 1.00 93.31 255 ALA A CA 1
ATOM 2031 C C . ALA A 1 255 ? 16.370 14.245 -21.749 1.00 93.31 255 ALA A C 1
ATOM 2033 O O . ALA A 1 255 ? 16.072 14.781 -22.816 1.00 93.31 255 ALA A O 1
ATOM 2034 N N . TYR A 1 256 ? 16.202 14.852 -20.581 1.00 91.19 256 TYR A N 1
ATOM 2035 C CA . TYR A 1 256 ? 15.559 16.145 -20.400 1.00 91.19 256 TYR A CA 1
ATOM 2036 C C . TYR A 1 256 ? 16.549 17.122 -19.768 1.00 91.19 256 TYR A C 1
ATOM 2038 O O . TYR A 1 256 ? 16.858 17.027 -18.585 1.00 91.19 256 TYR A O 1
ATOM 2046 N N . GLY A 1 257 ? 17.050 18.067 -20.569 1.00 83.69 257 GLY A N 1
ATOM 2047 C CA . GLY A 1 257 ? 17.961 19.125 -20.106 1.00 83.69 257 GLY A CA 1
ATOM 2048 C C . GLY A 1 257 ? 17.273 20.383 -19.566 1.00 83.69 257 GLY A C 1
ATOM 2049 O O . GLY A 1 257 ? 17.951 21.339 -19.205 1.00 83.69 257 GLY A O 1
ATOM 2050 N N . GLY A 1 258 ? 15.938 20.413 -19.567 1.00 79.12 258 GLY A N 1
ATOM 2051 C CA . GLY A 1 258 ? 15.146 21.461 -18.923 1.00 79.12 258 GLY A CA 1
ATOM 2052 C C . GLY A 1 258 ? 14.738 21.066 -17.504 1.00 79.12 258 GLY A C 1
ATOM 2053 O O . GLY A 1 258 ? 14.885 19.912 -17.103 1.00 79.12 258 GLY A O 1
ATOM 2054 N N . VAL A 1 259 ? 14.166 22.016 -16.758 1.00 80.12 259 VAL A N 1
ATOM 2055 C CA . VAL A 1 259 ? 13.664 21.731 -15.407 1.00 80.12 259 VAL A CA 1
ATOM 2056 C C . VAL A 1 259 ? 12.515 20.731 -15.463 1.00 80.12 259 VAL A C 1
ATOM 2058 O O . VAL A 1 259 ? 11.489 20.976 -16.099 1.00 80.12 259 VAL A O 1
ATOM 2061 N N . CYS A 1 260 ? 12.702 19.620 -14.764 1.00 85.88 260 CYS A N 1
ATOM 2062 C CA . CYS A 1 260 ? 11.723 18.564 -14.568 1.00 85.88 260 CYS A CA 1
ATOM 2063 C C . CYS A 1 260 ? 11.247 18.599 -13.119 1.00 85.88 260 CYS A C 1
ATOM 2065 O O . CYS A 1 260 ? 12.049 18.770 -12.201 1.00 85.88 260 CYS A O 1
ATOM 2067 N N . VAL A 1 261 ? 9.948 18.424 -12.901 1.00 85.31 261 VAL A N 1
ATOM 2068 C CA . VAL A 1 261 ? 9.349 18.526 -11.569 1.00 85.31 261 VAL A CA 1
ATOM 2069 C C . VAL A 1 261 ? 8.425 17.344 -11.326 1.00 85.31 261 VAL A C 1
ATOM 2071 O O . VAL A 1 261 ? 7.575 17.033 -12.155 1.00 85.31 261 VAL A O 1
ATOM 2074 N N . GLU A 1 262 ? 8.592 16.699 -10.176 1.00 87.19 262 GLU A N 1
ATOM 2075 C CA . GLU A 1 262 ? 7.680 15.676 -9.670 1.00 87.19 262 GLU A CA 1
ATOM 2076 C C . GLU A 1 262 ? 6.564 16.364 -8.885 1.00 87.19 262 GLU A C 1
ATOM 2078 O O . GLU A 1 262 ? 6.824 17.042 -7.885 1.00 87.19 262 GLU A O 1
ATOM 2083 N N . LEU A 1 263 ? 5.325 16.190 -9.344 1.00 85.75 263 LEU A N 1
ATOM 2084 C CA . LEU A 1 263 ? 4.130 16.713 -8.690 1.00 85.75 263 LEU A CA 1
ATOM 2085 C C . LEU A 1 263 ? 3.393 15.572 -7.987 1.00 85.75 263 LEU A C 1
ATOM 2087 O O . LEU A 1 263 ? 3.051 14.572 -8.614 1.00 85.75 263 LEU A O 1
ATOM 2091 N N . GLY A 1 264 ? 3.127 15.736 -6.695 1.00 85.38 264 GLY A N 1
ATOM 2092 C CA . GLY A 1 264 ? 2.210 14.882 -5.950 1.00 85.38 264 GLY A CA 1
ATOM 2093 C C . GLY A 1 264 ? 0.795 15.438 -6.043 1.00 85.38 264 GLY A C 1
ATOM 2094 O O . GLY A 1 264 ? 0.596 16.630 -5.820 1.00 85.38 264 GLY A O 1
ATOM 2095 N N . THR A 1 265 ? -0.182 14.593 -6.357 1.00 85.00 265 THR A N 1
ATOM 2096 C CA . THR A 1 265 ? -1.598 14.980 -6.387 1.00 85.00 265 THR A CA 1
ATOM 2097 C C . THR A 1 265 ? -2.385 14.216 -5.337 1.00 85.00 265 THR A C 1
ATOM 2099 O O . THR A 1 265 ? -2.379 12.985 -5.358 1.00 85.00 265 THR A O 1
ATOM 2102 N N . ASP A 1 266 ? -3.120 14.931 -4.492 1.00 86.44 266 ASP A N 1
ATOM 2103 C CA . ASP A 1 266 ? -4.009 14.359 -3.484 1.00 86.44 266 ASP A CA 1
ATOM 2104 C C . ASP A 1 266 ? -5.477 14.718 -3.764 1.00 86.44 266 ASP A C 1
ATOM 2106 O O . ASP A 1 266 ? -5.802 15.640 -4.516 1.00 86.44 266 ASP A O 1
ATOM 2110 N N . ALA A 1 267 ? -6.388 13.941 -3.170 1.00 86.44 267 ALA A N 1
ATOM 2111 C CA . ALA A 1 267 ? -7.842 14.105 -3.282 1.00 86.44 267 ALA A CA 1
ATOM 2112 C C . ALA A 1 267 ? -8.427 14.003 -4.710 1.00 86.44 267 ALA A C 1
ATOM 2114 O O . ALA A 1 267 ? -9.572 14.403 -4.931 1.00 86.44 267 ALA A O 1
ATOM 2115 N N . LEU A 1 268 ? -7.709 13.391 -5.664 1.00 86.31 268 LEU A N 1
ATOM 2116 C CA . LEU A 1 268 ? -8.171 13.225 -7.050 1.00 86.31 268 LEU A CA 1
ATOM 2117 C C . LEU A 1 268 ? -9.563 12.576 -7.138 1.00 86.31 268 LEU A C 1
ATOM 2119 O O . LEU A 1 268 ? -10.441 13.103 -7.817 1.00 86.31 268 LEU A O 1
ATOM 2123 N N . ALA A 1 269 ? -9.796 11.479 -6.407 1.00 85.81 269 ALA A N 1
ATOM 2124 C CA . ALA A 1 269 ? -11.086 10.784 -6.397 1.00 85.81 269 ALA A CA 1
ATOM 2125 C C . ALA A 1 269 ? -12.226 11.653 -5.834 1.00 85.81 269 ALA A C 1
ATOM 2127 O O . ALA A 1 269 ? -13.335 11.659 -6.363 1.00 85.81 269 ALA A O 1
ATOM 2128 N N . VAL A 1 270 ? -11.951 12.436 -4.785 1.00 87.44 270 VAL A N 1
ATOM 2129 C CA . VAL A 1 270 ? -12.936 13.351 -4.188 1.00 87.44 270 VAL A CA 1
ATOM 2130 C C . VAL A 1 270 ? -13.260 14.482 -5.160 1.00 87.44 270 VAL A C 1
ATOM 2132 O O . VAL A 1 270 ? -14.432 14.791 -5.373 1.00 87.44 270 VAL A O 1
ATOM 2135 N N . CYS A 1 271 ? -12.243 15.065 -5.799 1.00 89.06 271 CYS A N 1
ATOM 2136 C CA . CYS A 1 271 ? -12.436 16.097 -6.810 1.00 89.06 271 CYS A CA 1
ATOM 2137 C C . CYS A 1 271 ? -13.228 15.561 -8.008 1.00 89.06 271 CYS A C 1
ATOM 2139 O O . CYS A 1 271 ? -14.161 16.221 -8.458 1.00 89.06 271 CYS A O 1
ATOM 2141 N N . ALA A 1 272 ? -12.926 14.346 -8.474 1.00 88.69 272 ALA A N 1
ATOM 2142 C CA . ALA A 1 272 ? -13.666 13.697 -9.551 1.00 88.69 272 ALA A CA 1
ATOM 2143 C C . ALA A 1 272 ? -15.151 13.511 -9.200 1.00 88.69 272 ALA A C 1
ATOM 2145 O O . ALA A 1 272 ? -16.010 13.800 -10.027 1.00 88.69 272 ALA A O 1
ATOM 2146 N N . LEU A 1 273 ? -15.473 13.118 -7.961 1.00 89.00 273 LEU A N 1
ATOM 2147 C CA . LEU A 1 273 ? -16.861 13.008 -7.498 1.00 89.00 273 LEU A CA 1
ATOM 2148 C C . LEU A 1 273 ? -17.569 14.368 -7.424 1.00 89.00 273 LEU A C 1
ATOM 2150 O O . LEU A 1 273 ? -18.713 14.490 -7.860 1.00 89.00 273 LEU A O 1
ATOM 2154 N N . LEU A 1 274 ? -16.899 15.401 -6.904 1.00 89.06 274 LEU A N 1
ATOM 2155 C CA . LEU A 1 274 ? -17.462 16.755 -6.816 1.00 89.06 274 LEU A CA 1
ATOM 2156 C C . LEU A 1 274 ? -17.680 17.384 -8.198 1.00 89.06 274 LEU A C 1
ATOM 2158 O O . LEU A 1 274 ? -18.654 18.105 -8.403 1.00 89.06 274 LEU A O 1
ATOM 2162 N N . GLN A 1 275 ? -16.791 17.085 -9.146 1.00 88.44 275 GLN A N 1
ATOM 2163 C CA . GLN A 1 275 ? -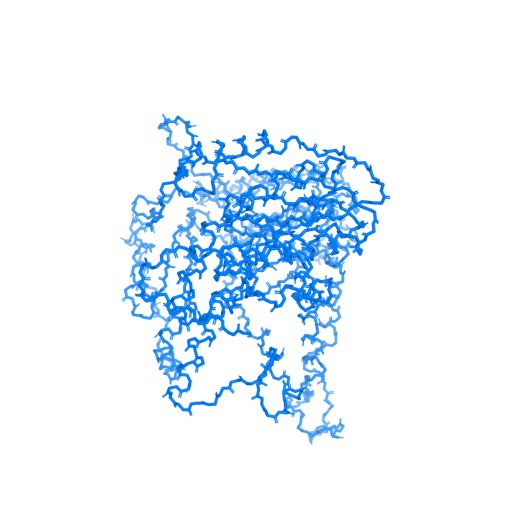16.807 17.613 -10.509 1.00 88.44 275 GLN A CA 1
ATOM 2164 C C . GLN A 1 275 ? -17.443 16.652 -11.521 1.00 88.44 275 GLN A C 1
ATOM 2166 O O . GLN A 1 275 ? -17.410 16.925 -12.720 1.00 88.44 275 GLN A O 1
ATOM 2171 N N . ALA A 1 276 ? -18.068 15.558 -11.071 1.00 87.75 276 ALA A N 1
ATOM 2172 C CA . ALA A 1 276 ? -18.588 14.500 -11.940 1.00 87.75 276 ALA A CA 1
ATOM 2173 C C . ALA A 1 276 ? -19.523 15.036 -13.036 1.00 87.75 276 ALA A C 1
ATOM 2175 O O . ALA A 1 276 ? -19.464 14.599 -14.182 1.00 87.75 276 ALA A O 1
ATOM 2176 N N . HIS A 1 277 ? -20.348 16.039 -12.717 1.00 84.94 277 HIS A N 1
ATOM 2177 C CA . HIS A 1 277 ? -21.221 16.671 -13.706 1.00 84.94 277 HIS A CA 1
ATOM 2178 C C . HIS A 1 277 ? -20.441 17.395 -14.814 1.00 84.94 277 HIS A C 1
ATOM 2180 O O . HIS A 1 277 ? -20.798 17.283 -15.985 1.00 84.94 277 HIS A O 1
ATOM 2186 N N . HIS A 1 278 ? -19.367 18.104 -14.458 1.00 83.06 278 HIS A N 1
ATOM 2187 C CA . HIS A 1 278 ? -18.499 18.789 -15.415 1.00 83.06 278 HIS A CA 1
ATOM 2188 C C . HIS A 1 278 ? -17.700 17.792 -16.261 1.00 83.06 278 HIS A C 1
ATOM 2190 O O . HIS A 1 278 ? -17.566 17.997 -17.464 1.00 83.06 278 HIS A O 1
ATOM 2196 N N . ILE A 1 279 ? -17.232 16.691 -15.663 1.00 82.75 279 ILE A N 1
ATOM 2197 C CA . ILE A 1 279 ? -16.529 15.612 -16.375 1.00 82.75 279 ILE A CA 1
ATOM 2198 C C . ILE A 1 279 ? -17.444 14.995 -17.438 1.00 82.75 279 ILE A C 1
ATOM 2200 O O . ILE A 1 279 ? -17.078 14.974 -18.609 1.00 82.75 279 ILE A O 1
ATOM 2204 N N . LEU A 1 280 ? -18.668 14.601 -17.069 1.00 78.06 280 LEU A N 1
ATOM 2205 C CA . LEU A 1 280 ? -19.635 14.011 -18.004 1.00 78.06 280 LEU A CA 1
ATOM 2206 C C . LEU A 1 280 ? -20.012 14.964 -19.147 1.00 78.06 280 LEU A C 1
ATOM 2208 O O . LEU A 1 280 ? -20.196 14.533 -20.285 1.00 78.06 280 LEU A O 1
ATOM 2212 N N . GLN A 1 281 ? -20.131 16.266 -18.865 1.00 76.00 281 GLN A N 1
ATOM 2213 C CA . GLN A 1 281 ? -20.365 17.268 -19.908 1.00 76.00 281 GLN A CA 1
ATOM 2214 C C . GLN A 1 281 ? -19.182 17.362 -20.876 1.00 76.00 281 GLN A C 1
ATOM 2216 O O . GLN A 1 281 ? -19.396 17.393 -22.086 1.00 76.00 281 GLN A O 1
ATOM 2221 N N . LEU A 1 282 ? -17.950 17.373 -20.361 1.00 73.31 282 LEU A N 1
ATOM 2222 C CA . LEU A 1 282 ? -16.737 17.416 -21.177 1.00 73.31 282 LEU A CA 1
ATOM 2223 C C . LEU A 1 282 ? -16.581 16.145 -22.028 1.00 73.31 282 LEU A C 1
ATOM 2225 O O . LEU A 1 282 ? -16.312 16.249 -23.227 1.00 73.31 282 LEU A O 1
ATOM 2229 N N . GLU A 1 283 ? -16.839 14.968 -21.455 1.00 67.25 283 GLU A N 1
ATOM 2230 C CA . GLU A 1 283 ? -16.855 13.683 -22.167 1.00 67.25 283 GLU A CA 1
ATOM 2231 C C . GLU A 1 283 ? -17.922 13.662 -23.272 1.00 67.25 283 GLU A C 1
ATOM 2233 O O . GLU A 1 283 ? -17.630 13.293 -24.410 1.00 67.25 283 GLU A O 1
ATOM 2238 N N . GLY A 1 284 ? -19.133 14.158 -22.994 1.00 56.91 284 GLY A N 1
ATOM 2239 C CA . GLY A 1 284 ? -20.218 14.275 -23.977 1.00 56.91 284 GLY A CA 1
ATOM 2240 C C . GLY A 1 284 ? -19.952 15.274 -25.113 1.00 56.91 284 GLY A C 1
ATOM 2241 O O . GLY A 1 284 ? -20.621 15.221 -26.145 1.00 56.91 284 GLY A O 1
ATOM 2242 N N . THR A 1 285 ? -18.966 16.163 -24.956 1.00 53.34 285 THR A N 1
ATOM 2243 C CA . THR A 1 285 ? -18.533 17.135 -25.979 1.00 53.34 285 THR A CA 1
ATOM 2244 C C . THR A 1 285 ? -17.297 16.701 -26.777 1.00 53.34 285 THR A C 1
ATOM 2246 O O . THR A 1 285 ? -16.777 17.472 -27.584 1.00 53.34 285 THR A O 1
ATOM 2249 N N . SER A 1 286 ? -16.806 15.472 -26.602 1.00 43.28 286 SER A N 1
ATOM 2250 C CA . SER A 1 286 ? -15.474 15.086 -27.082 1.00 43.28 286 SER A CA 1
ATOM 2251 C C . SER A 1 286 ? -15.423 14.522 -28.516 1.00 43.28 286 SER A C 1
ATOM 2253 O O . SER A 1 286 ? -15.173 13.346 -28.741 1.00 43.28 286 SER A O 1
ATOM 2255 N N . VAL A 1 287 ? -15.515 15.406 -29.516 1.00 43.06 287 VAL A N 1
ATOM 2256 C CA . VAL A 1 287 ? -14.580 15.387 -30.661 1.00 43.06 287 VAL A CA 1
ATOM 2257 C C . VAL A 1 287 ? -14.276 16.840 -31.020 1.00 43.06 287 VAL A C 1
ATOM 2259 O O . VAL A 1 287 ? -15.163 17.566 -31.449 1.00 43.06 287 VAL A O 1
ATOM 2262 N N . ALA A 1 288 ? -13.009 17.234 -30.891 1.00 41.97 288 ALA A N 1
ATOM 2263 C CA . ALA A 1 288 ? -12.470 18.559 -31.212 1.00 41.97 288 ALA A CA 1
ATOM 2264 C C . ALA A 1 288 ? -12.754 19.666 -30.183 1.00 41.97 288 ALA A C 1
ATOM 2266 O O . ALA A 1 288 ? -13.644 20.479 -30.362 1.00 41.97 288 ALA A O 1
ATOM 2267 N N . THR A 1 289 ? -11.927 19.725 -29.136 1.00 40.25 289 THR A N 1
ATOM 2268 C CA . THR A 1 289 ? -11.089 20.884 -28.753 1.00 40.25 289 THR A CA 1
ATOM 2269 C C . THR A 1 289 ? -10.690 20.715 -27.295 1.00 40.25 289 THR A C 1
ATOM 2271 O O . THR A 1 289 ? -11.537 20.875 -26.430 1.00 40.25 289 THR A O 1
ATOM 2274 N N . SER A 1 290 ? -9.420 20.412 -27.021 1.00 38.06 290 SER A N 1
ATOM 2275 C CA . SER A 1 290 ? -8.695 20.801 -25.794 1.00 38.06 290 SER A CA 1
ATOM 2276 C C . SER A 1 290 ? -7.585 19.790 -25.543 1.00 38.06 290 SER A C 1
ATOM 2278 O O . SER A 1 290 ? -7.799 18.844 -24.813 1.00 38.06 290 SER A O 1
ATOM 2280 N N . PHE A 1 291 ? -6.447 19.981 -26.210 1.00 37.81 291 PHE A N 1
ATOM 2281 C CA . PHE A 1 291 ? -5.073 19.662 -25.762 1.00 37.81 291 PHE A CA 1
ATOM 2282 C C . PHE A 1 291 ? -4.046 20.032 -26.849 1.00 37.81 291 PHE A C 1
ATOM 2284 O O . PHE A 1 291 ? -2.850 19.878 -26.657 1.00 37.81 291 PHE A O 1
ATOM 2291 N N . GLY A 1 292 ? -4.480 20.634 -27.961 1.00 32.75 292 GLY A N 1
ATOM 2292 C CA . GLY A 1 292 ? -3.610 21.464 -28.786 1.00 32.75 292 GLY A CA 1
ATOM 2293 C C . GLY A 1 292 ? -3.407 22.834 -28.145 1.00 32.75 292 GLY A C 1
ATOM 2294 O O . GLY A 1 292 ? -3.905 23.828 -28.668 1.00 32.75 292 GLY A O 1
ATOM 2295 N N . ALA A 1 293 ? -2.685 22.908 -27.023 1.00 31.78 293 ALA A N 1
ATOM 2296 C CA . ALA A 1 293 ? -1.906 24.116 -26.804 1.00 31.78 293 ALA A CA 1
ATOM 2297 C C . ALA A 1 293 ? -0.922 24.151 -27.977 1.00 31.78 293 ALA A C 1
ATOM 2299 O O . ALA A 1 293 ? -0.032 23.308 -28.071 1.00 31.78 293 ALA A O 1
ATOM 2300 N N . GLN A 1 294 ? -1.148 25.049 -28.937 1.00 30.81 294 GLN A N 1
ATOM 2301 C CA . GLN A 1 294 ? -0.096 25.403 -29.876 1.00 30.81 294 GLN A CA 1
ATOM 2302 C C . GLN A 1 294 ? 1.129 25.707 -29.017 1.00 30.81 294 GLN A C 1
ATOM 2304 O O . GLN A 1 294 ? 1.034 26.551 -28.127 1.00 30.81 294 GLN A O 1
ATOM 2309 N N . HIS A 1 295 ? 2.227 24.981 -29.237 1.00 37.94 295 HIS A N 1
ATOM 2310 C CA . HIS A 1 295 ? 3.528 25.352 -28.706 1.00 37.94 295 HIS A CA 1
ATOM 2311 C C . HIS A 1 295 ? 3.816 26.764 -29.223 1.00 37.94 295 HIS A C 1
ATOM 2313 O O . HIS A 1 295 ? 4.329 26.951 -30.325 1.00 37.94 295 HIS A O 1
ATOM 2319 N N . THR A 1 296 ? 3.407 27.782 -28.473 1.00 33.00 296 THR A N 1
ATOM 2320 C CA . THR A 1 296 ? 3.984 29.102 -28.621 1.00 33.00 296 THR A CA 1
ATOM 2321 C C . THR A 1 296 ? 5.446 28.918 -28.250 1.00 33.00 296 THR A C 1
ATOM 2323 O O . THR A 1 296 ? 5.767 28.298 -27.238 1.00 33.00 296 THR A O 1
ATOM 2326 N N . ASN A 1 297 ? 6.345 29.366 -29.122 1.00 40.56 297 ASN A N 1
ATOM 2327 C CA . ASN A 1 297 ? 7.771 29.403 -28.830 1.00 40.56 297 ASN A CA 1
ATOM 2328 C C . ASN A 1 297 ? 7.980 30.312 -27.609 1.00 40.56 297 ASN A C 1
ATOM 2330 O O . ASN A 1 297 ? 8.123 31.524 -27.749 1.00 40.56 297 ASN A O 1
ATOM 2334 N N . ILE A 1 298 ? 7.953 29.736 -26.407 1.00 44.47 298 ILE A N 1
ATOM 2335 C CA . ILE A 1 298 ? 8.283 30.416 -25.157 1.00 44.47 298 ILE A CA 1
ATOM 2336 C C . ILE A 1 298 ? 9.805 30.343 -25.026 1.00 44.47 298 ILE A C 1
ATOM 2338 O O . ILE A 1 298 ? 10.350 29.529 -24.291 1.00 44.47 298 ILE A O 1
ATOM 2342 N N . GLN A 1 299 ? 10.496 31.173 -25.805 1.00 42.09 299 GLN A N 1
ATOM 2343 C CA . GLN A 1 299 ? 11.920 31.452 -25.597 1.00 42.09 299 GLN A CA 1
ATOM 2344 C C . GLN A 1 299 ? 12.149 32.568 -24.557 1.00 42.09 299 GLN A C 1
ATOM 2346 O O . GLN A 1 299 ? 13.290 32.804 -24.184 1.00 42.09 299 GLN A O 1
ATOM 2351 N N . ASP A 1 300 ? 11.085 33.185 -24.019 1.00 41.44 300 ASP A N 1
ATOM 2352 C CA . ASP A 1 300 ? 11.184 34.386 -23.166 1.00 41.44 300 ASP A CA 1
ATOM 2353 C C . ASP A 1 300 ? 10.763 34.211 -21.690 1.00 41.44 300 ASP A C 1
ATOM 2355 O O . ASP A 1 300 ? 10.725 35.186 -20.941 1.00 41.44 300 ASP A O 1
ATOM 2359 N N . ALA A 1 301 ? 10.504 32.993 -21.202 1.00 41.31 301 ALA A N 1
ATOM 2360 C CA . ALA A 1 301 ? 10.341 32.760 -19.760 1.00 41.31 301 ALA A CA 1
ATOM 2361 C C . ALA A 1 301 ? 11.686 32.345 -19.138 1.00 41.31 301 ALA A C 1
ATOM 2363 O O . ALA A 1 301 ? 11.908 31.180 -18.820 1.00 41.31 301 ALA A O 1
ATOM 2364 N N . MET A 1 302 ? 12.605 33.305 -18.984 1.00 43.19 302 MET A N 1
ATOM 2365 C CA . MET A 1 302 ? 13.970 33.112 -18.452 1.00 43.19 302 MET A CA 1
ATOM 2366 C C . MET A 1 302 ? 14.052 32.794 -16.941 1.00 43.19 302 MET A C 1
ATOM 2368 O O . MET A 1 302 ? 15.021 33.134 -16.269 1.00 43.19 302 MET A O 1
ATOM 2372 N N . ALA A 1 303 ? 13.072 32.076 -16.408 1.00 53.91 303 ALA A N 1
ATOM 2373 C CA . ALA A 1 303 ? 13.239 31.268 -15.212 1.00 53.91 303 ALA A CA 1
ATOM 2374 C C . ALA A 1 303 ? 12.349 30.038 -15.393 1.00 53.91 303 ALA A C 1
ATOM 2376 O O . ALA A 1 303 ? 11.123 30.124 -15.330 1.00 53.91 303 ALA A O 1
ATOM 2377 N N . SER A 1 304 ? 12.970 28.891 -15.655 1.00 56.16 304 SER A N 1
ATOM 2378 C CA . SER A 1 304 ? 12.312 27.588 -15.806 1.00 56.16 304 SER A CA 1
ATOM 2379 C C . SER A 1 304 ? 11.380 27.250 -14.630 1.00 56.16 304 SER A C 1
ATOM 2381 O O . SER A 1 304 ? 10.375 26.568 -14.805 1.00 56.16 304 SER A O 1
ATOM 2383 N N . THR A 1 305 ? 11.658 27.815 -13.456 1.00 58.91 305 THR A N 1
ATOM 2384 C CA . THR A 1 305 ? 10.856 27.727 -12.231 1.00 58.91 305 THR A CA 1
ATOM 2385 C C . THR A 1 305 ? 9.534 28.500 -12.313 1.00 58.91 305 THR A C 1
ATOM 2387 O O . THR A 1 305 ? 8.491 27.968 -11.938 1.00 58.91 305 THR A O 1
ATOM 2390 N N . GLY A 1 306 ? 9.537 29.710 -12.885 1.00 65.69 306 GLY A N 1
ATOM 2391 C CA . GLY A 1 306 ? 8.332 30.531 -13.054 1.00 65.69 306 GLY A CA 1
ATOM 2392 C C . GLY A 1 306 ? 7.354 29.956 -14.082 1.00 65.69 306 GLY A C 1
ATOM 2393 O O . GLY A 1 306 ? 6.144 30.137 -13.960 1.00 65.69 306 GLY A O 1
ATOM 2394 N N . TYR A 1 307 ? 7.854 29.207 -15.072 1.00 71.44 307 TYR A N 1
ATOM 2395 C CA . TYR A 1 307 ? 6.992 28.481 -16.006 1.00 71.44 307 TYR A CA 1
ATOM 2396 C C . TYR A 1 307 ? 6.250 27.328 -15.320 1.00 71.44 307 TYR A C 1
ATOM 2398 O O . TYR A 1 307 ? 5.047 27.176 -15.522 1.00 71.44 307 TYR A O 1
ATOM 2406 N N . VAL A 1 308 ? 6.936 26.545 -14.478 1.00 72.38 308 VAL A N 1
ATOM 2407 C CA . VAL A 1 308 ? 6.297 25.465 -13.709 1.00 72.38 308 VAL A CA 1
ATOM 2408 C C . VAL A 1 308 ? 5.213 26.033 -12.795 1.00 72.38 308 VAL A C 1
ATOM 2410 O O . VAL A 1 308 ? 4.087 25.536 -12.804 1.00 72.38 308 VAL A O 1
ATOM 2413 N N . GLU A 1 309 ? 5.515 27.107 -12.066 1.00 74.38 309 GLU A N 1
ATOM 2414 C CA . GLU A 1 309 ? 4.541 27.777 -11.204 1.00 74.38 309 GLU A CA 1
ATOM 2415 C C . GLU A 1 309 ? 3.341 28.299 -12.004 1.00 74.38 309 GLU A C 1
ATOM 2417 O O . GLU A 1 309 ? 2.195 28.067 -11.622 1.00 74.38 309 GLU A O 1
ATOM 2422 N N . PHE A 1 310 ? 3.579 28.932 -13.157 1.00 78.00 310 PHE A N 1
ATOM 2423 C CA . PHE A 1 310 ? 2.512 29.374 -14.051 1.00 78.00 310 PHE A CA 1
ATOM 2424 C C . PHE A 1 310 ? 1.624 28.212 -14.511 1.00 78.00 310 PHE A C 1
ATOM 2426 O O . PHE A 1 310 ? 0.398 28.351 -14.524 1.00 78.00 310 PHE A O 1
ATOM 2433 N N . VAL A 1 311 ? 2.210 27.067 -14.875 1.00 78.75 311 VAL A N 1
ATOM 2434 C CA . VAL A 1 311 ? 1.457 25.874 -15.290 1.00 78.75 311 VAL A CA 1
ATOM 2435 C C . VAL A 1 311 ? 0.626 25.337 -14.127 1.00 78.75 311 VAL A C 1
ATOM 2437 O O . VAL A 1 311 ? -0.579 25.147 -14.290 1.00 78.75 311 VAL A O 1
ATOM 2440 N N . VAL A 1 312 ? 1.217 25.155 -12.943 1.00 78.56 312 VAL A N 1
ATOM 2441 C CA . VAL A 1 312 ? 0.501 24.656 -11.757 1.00 78.56 312 VAL A CA 1
ATOM 2442 C C . VAL A 1 312 ? -0.599 25.625 -11.329 1.00 78.56 312 VAL A C 1
ATOM 2444 O O . VAL A 1 312 ? -1.722 25.196 -11.066 1.00 78.56 312 VAL A O 1
ATOM 2447 N N . GLN A 1 313 ? -0.344 26.932 -11.338 1.00 78.94 313 GLN A N 1
ATOM 2448 C CA . GLN A 1 313 ? -1.362 27.931 -11.027 1.00 78.94 313 GLN A CA 1
ATOM 2449 C C . GLN A 1 313 ? -2.470 27.962 -12.087 1.00 78.94 313 GLN A C 1
ATOM 2451 O O . GLN A 1 313 ? -3.644 28.095 -11.751 1.00 78.94 313 GLN A O 1
ATOM 2456 N N . SER A 1 314 ? -2.131 27.774 -13.363 1.00 83.31 314 SER A N 1
ATOM 2457 C CA . SER A 1 314 ? -3.115 27.644 -14.443 1.00 83.31 314 SER A CA 1
ATOM 2458 C C . SER A 1 314 ? -3.980 26.394 -14.286 1.00 83.31 314 SER A C 1
ATOM 2460 O O . SER A 1 314 ? -5.162 26.436 -14.619 1.00 83.31 314 SER A O 1
ATOM 2462 N N . ILE A 1 315 ? -3.420 25.295 -13.767 1.00 81.12 315 ILE A N 1
ATOM 2463 C CA . ILE A 1 315 ? -4.177 24.088 -13.413 1.00 81.12 315 ILE A CA 1
ATOM 2464 C C . ILE A 1 315 ? -5.107 24.394 -12.233 1.00 81.12 315 ILE A C 1
ATOM 2466 O O . ILE A 1 315 ? -6.310 24.188 -12.359 1.00 81.12 315 ILE A O 1
ATOM 2470 N N . ARG A 1 316 ? -4.590 24.967 -11.137 1.00 81.62 316 ARG A N 1
ATOM 2471 C CA . ARG A 1 316 ? -5.368 25.323 -9.932 1.00 81.62 316 ARG A CA 1
ATOM 2472 C C . ARG A 1 316 ? -6.497 26.323 -10.201 1.00 81.62 316 ARG A C 1
ATOM 2474 O O . ARG A 1 316 ? -7.534 26.273 -9.547 1.00 81.62 316 ARG A O 1
ATOM 2481 N N . ASN A 1 317 ? -6.309 27.222 -11.166 1.00 82.88 317 ASN A N 1
ATOM 2482 C CA . ASN A 1 317 ? -7.311 28.215 -11.556 1.00 82.88 317 ASN A CA 1
ATOM 2483 C C . ASN A 1 317 ? -8.468 27.619 -12.380 1.00 82.88 317 ASN A C 1
ATOM 2485 O O . ASN A 1 317 ? -9.466 28.306 -12.599 1.00 82.88 317 ASN A O 1
ATOM 2489 N N . LYS A 1 318 ? -8.362 26.374 -12.862 1.00 84.19 318 LYS A N 1
ATOM 2490 C CA . LYS A 1 318 ? -9.476 25.698 -13.539 1.00 84.19 318 LYS A CA 1
ATOM 2491 C C . LYS A 1 318 ? -10.421 25.100 -12.503 1.00 84.19 318 LYS A C 1
ATOM 2493 O O . LYS A 1 318 ? -9.999 24.314 -11.661 1.00 84.19 318 LYS A O 1
ATOM 2498 N N . GLU A 1 319 ? -11.714 25.387 -12.641 1.00 81.75 319 GLU A N 1
ATOM 2499 C CA . GLU A 1 319 ? -12.767 24.867 -11.751 1.00 81.75 319 GLU A CA 1
ATOM 2500 C C . GLU A 1 319 ? -12.730 23.335 -11.621 1.00 81.75 319 GLU A C 1
ATOM 2502 O O . GLU A 1 319 ? -12.897 22.805 -10.524 1.00 81.75 319 GLU A O 1
ATOM 2507 N N . LEU A 1 320 ? -12.403 22.633 -12.715 1.00 84.25 320 LEU A N 1
ATOM 2508 C CA . LEU A 1 320 ? -12.294 21.172 -12.756 1.00 84.25 320 LEU A CA 1
ATOM 2509 C C . LEU A 1 320 ? -11.257 20.606 -11.768 1.00 84.25 320 LEU A C 1
ATOM 2511 O O . LEU A 1 320 ? -11.414 19.484 -11.296 1.00 84.25 320 LEU A O 1
ATOM 2515 N N . PHE A 1 321 ? -10.205 21.366 -11.456 1.00 85.00 321 PHE A N 1
ATOM 2516 C CA . PHE A 1 321 ? -9.095 20.924 -10.608 1.00 85.00 321 PHE A CA 1
ATOM 2517 C C . PHE A 1 321 ? -9.052 21.645 -9.258 1.00 85.00 321 PHE A C 1
ATOM 2519 O O . PHE A 1 321 ? -8.109 21.457 -8.498 1.00 85.00 321 PHE A O 1
ATOM 2526 N N . HIS A 1 322 ? -10.074 22.441 -8.926 1.00 81.44 322 HIS A N 1
ATOM 2527 C CA . HIS A 1 322 ? -10.095 23.246 -7.701 1.00 81.44 322 HIS A CA 1
ATOM 2528 C C . HIS A 1 322 ? -10.037 22.405 -6.413 1.00 81.44 322 HIS A C 1
ATOM 2530 O O . HIS A 1 322 ? -9.570 22.884 -5.384 1.00 81.44 322 HIS A O 1
ATOM 2536 N N . GLY A 1 323 ? -10.517 21.159 -6.464 1.00 82.06 323 GLY A N 1
ATOM 2537 C CA . GLY A 1 323 ? -10.482 20.220 -5.341 1.00 82.06 323 GLY A CA 1
ATOM 2538 C C . GLY A 1 323 ? -9.260 19.298 -5.311 1.00 82.06 323 GLY A C 1
ATOM 2539 O O . GLY A 1 323 ? -9.196 18.453 -4.423 1.00 82.06 323 GLY A O 1
ATOM 2540 N N . ILE A 1 324 ? -8.337 19.409 -6.275 1.00 86.81 324 ILE A N 1
ATOM 2541 C CA . ILE A 1 324 ? -7.094 18.627 -6.290 1.00 86.81 324 ILE A CA 1
ATOM 2542 C C . ILE A 1 324 ? -6.031 19.415 -5.540 1.00 86.81 324 ILE A C 1
ATOM 2544 O O . ILE A 1 324 ? -5.729 20.557 -5.896 1.00 86.81 324 ILE A O 1
ATOM 2548 N N . ASP A 1 325 ? -5.427 18.780 -4.543 1.00 84.88 325 ASP A N 1
ATOM 2549 C CA . ASP A 1 325 ? -4.233 19.328 -3.918 1.00 84.88 325 ASP A CA 1
ATOM 2550 C C . ASP A 1 325 ? -3.003 18.899 -4.724 1.00 84.88 325 ASP A C 1
ATOM 2552 O O . ASP A 1 325 ? -2.835 17.721 -5.037 1.00 84.88 325 ASP A O 1
ATOM 2556 N N . ILE A 1 326 ? -2.172 19.864 -5.115 1.00 85.06 326 ILE A N 1
ATOM 2557 C CA . ILE A 1 326 ? -0.981 19.644 -5.943 1.00 85.06 326 ILE A CA 1
ATOM 2558 C C . ILE A 1 326 ? 0.223 20.121 -5.145 1.00 85.06 326 ILE A C 1
ATOM 2560 O O . ILE A 1 326 ? 0.338 21.315 -4.860 1.00 85.06 326 ILE A O 1
ATOM 2564 N N . THR A 1 327 ? 1.132 19.204 -4.835 1.00 84.50 327 THR A N 1
ATOM 2565 C CA . THR A 1 327 ? 2.355 19.450 -4.067 1.00 84.50 327 THR A CA 1
ATOM 2566 C C . THR A 1 327 ? 3.593 19.202 -4.920 1.00 84.50 327 THR A C 1
ATOM 2568 O O . THR A 1 327 ? 3.589 18.367 -5.823 1.00 84.50 327 THR A O 1
ATOM 2571 N N . TYR A 1 328 ? 4.675 19.923 -4.638 1.00 84.56 328 TYR A N 1
ATOM 2572 C CA . TYR A 1 328 ? 5.965 19.719 -5.294 1.00 84.56 328 TYR A CA 1
ATOM 2573 C C . TYR A 1 328 ? 6.790 18.709 -4.495 1.00 84.56 328 TYR A C 1
ATOM 2575 O O . TYR A 1 328 ? 7.005 18.907 -3.303 1.00 84.56 328 TYR A O 1
ATOM 2583 N N . LYS A 1 329 ? 7.246 17.623 -5.130 1.00 84.31 329 LYS A N 1
ATOM 2584 C CA . LYS A 1 329 ? 8.031 16.572 -4.458 1.00 84.31 329 LYS A CA 1
ATOM 2585 C C . LYS A 1 329 ? 9.520 16.694 -4.736 1.00 84.31 329 LYS A C 1
ATOM 2587 O O . LYS A 1 329 ? 10.320 16.712 -3.803 1.00 84.31 329 LYS A O 1
ATOM 2592 N N . LYS A 1 330 ? 9.904 16.773 -6.009 1.00 86.12 330 LYS A N 1
ATOM 2593 C CA . LYS A 1 330 ? 11.306 16.847 -6.439 1.00 86.12 330 LYS A CA 1
ATOM 2594 C C . LYS A 1 330 ? 11.447 17.756 -7.651 1.00 86.12 330 LYS A C 1
ATOM 2596 O O . LYS A 1 330 ? 10.513 17.902 -8.434 1.00 86.12 330 LYS A O 1
ATOM 2601 N N . CYS A 1 331 ? 12.625 18.351 -7.790 1.00 86.12 331 CYS A N 1
ATOM 2602 C CA . CYS A 1 331 ? 13.005 19.192 -8.915 1.00 86.12 331 CYS A CA 1
ATOM 2603 C C . CYS A 1 331 ? 14.357 18.716 -9.448 1.00 86.12 331 CYS A C 1
ATOM 2605 O O . CYS A 1 331 ? 15.286 18.503 -8.665 1.00 86.12 331 CYS A O 1
ATOM 2607 N N . TRP A 1 332 ? 14.468 18.560 -10.762 1.00 88.00 332 TRP A N 1
ATOM 2608 C CA . TRP A 1 332 ? 15.711 18.217 -11.442 1.00 88.00 332 TRP A CA 1
ATOM 2609 C C . TRP A 1 332 ? 16.015 19.237 -12.527 1.00 88.00 332 TRP A C 1
ATOM 2611 O O . TRP A 1 332 ? 15.132 19.578 -13.310 1.00 88.00 332 TRP A O 1
ATOM 2621 N N . SER A 1 333 ? 17.267 19.675 -12.627 1.00 86.12 333 SER A N 1
ATOM 2622 C CA . SER A 1 333 ? 17.729 20.495 -13.757 1.00 86.12 333 SER A CA 1
ATOM 2623 C C . SER A 1 333 ? 18.160 19.678 -14.964 1.00 86.12 333 SER A C 1
ATOM 2625 O O . SER A 1 333 ? 18.184 20.187 -16.080 1.00 86.12 333 SER A O 1
ATOM 2627 N N . TYR A 1 334 ? 18.487 18.408 -14.747 1.00 90.06 334 TYR A N 1
ATOM 2628 C CA . TYR A 1 334 ? 18.679 17.425 -15.800 1.00 90.06 334 TYR A CA 1
ATOM 2629 C C . TYR A 1 334 ? 18.086 16.099 -15.338 1.00 90.06 334 TYR A C 1
ATOM 2631 O O . TYR A 1 334 ? 18.418 15.641 -14.243 1.00 90.06 334 TYR A O 1
ATOM 2639 N N . LEU A 1 335 ? 17.239 15.481 -16.159 1.00 93.25 335 LEU A N 1
ATOM 2640 C CA . LEU A 1 335 ? 16.612 14.194 -15.873 1.00 93.25 335 LEU A CA 1
ATOM 2641 C C . LEU A 1 335 ? 16.807 13.236 -17.048 1.00 93.25 335 LEU A C 1
ATOM 2643 O O . LEU A 1 335 ? 16.400 13.501 -18.172 1.00 93.25 335 LEU A O 1
ATOM 2647 N N . LEU A 1 336 ? 17.392 12.086 -16.761 1.00 94.94 336 LEU A N 1
ATOM 2648 C CA . LEU A 1 336 ? 17.488 10.939 -17.644 1.00 94.94 336 LEU A CA 1
ATOM 2649 C C . LEU A 1 336 ? 16.444 9.918 -17.198 1.00 94.94 336 LEU A C 1
ATOM 2651 O O . LEU A 1 336 ? 16.564 9.346 -16.115 1.00 94.94 336 LEU A O 1
ATOM 2655 N N . TRP A 1 337 ? 15.410 9.711 -18.006 1.00 94.50 337 TRP A N 1
ATOM 2656 C CA . TRP A 1 337 ? 14.225 8.945 -17.628 1.00 94.50 337 TRP A CA 1
ATOM 2657 C C . TRP A 1 337 ? 14.019 7.764 -18.575 1.00 94.50 337 TRP A C 1
ATOM 2659 O O . TRP A 1 337 ? 13.862 7.954 -19.781 1.00 94.50 337 TRP A O 1
ATOM 2669 N N . LEU A 1 338 ? 14.012 6.541 -18.041 1.00 93.19 338 LEU A N 1
ATOM 2670 C CA . LEU A 1 338 ? 13.599 5.344 -18.779 1.00 93.19 338 LEU A CA 1
ATOM 2671 C C . LEU A 1 338 ? 12.175 4.945 -18.382 1.00 93.19 338 LEU A C 1
ATOM 2673 O O . LEU A 1 338 ? 11.327 4.773 -19.255 1.00 93.19 338 LEU A O 1
ATOM 2677 N N . ASP A 1 339 ? 11.931 4.795 -17.082 1.00 89.94 339 ASP A N 1
ATOM 2678 C CA . ASP A 1 339 ? 10.627 4.520 -16.478 1.00 89.94 339 ASP A CA 1
ATOM 2679 C C . ASP A 1 339 ? 10.643 4.877 -14.977 1.00 89.94 339 ASP A C 1
ATOM 2681 O O . ASP A 1 339 ? 11.659 5.321 -14.439 1.00 89.94 339 ASP A O 1
ATOM 2685 N N . GLU A 1 340 ? 9.522 4.657 -14.283 1.00 86.19 340 GLU A N 1
ATOM 2686 C CA . GLU A 1 340 ? 9.370 4.928 -12.843 1.00 86.19 340 GLU A CA 1
ATOM 2687 C C . GLU A 1 340 ? 10.385 4.182 -11.959 1.00 86.19 340 GLU A C 1
ATOM 2689 O O . GLU A 1 340 ? 10.669 4.610 -10.840 1.00 86.19 340 GLU A O 1
ATOM 2694 N N . ALA A 1 341 ? 10.951 3.075 -12.453 1.00 88.25 341 ALA A N 1
ATOM 2695 C CA . ALA A 1 341 ? 11.926 2.265 -11.736 1.00 88.25 341 ALA A CA 1
ATOM 2696 C C . ALA A 1 341 ? 13.383 2.516 -12.176 1.00 88.25 341 ALA A C 1
ATOM 2698 O O . ALA A 1 341 ? 14.312 1.935 -11.604 1.00 88.25 341 ALA A O 1
ATOM 2699 N N . ASN A 1 342 ? 13.594 3.345 -13.201 1.00 92.00 342 ASN A N 1
ATOM 2700 C CA . ASN A 1 342 ? 14.875 3.548 -13.863 1.00 92.00 342 ASN A CA 1
ATOM 2701 C C . ASN A 1 342 ? 15.017 5.010 -14.323 1.00 92.00 342 ASN A C 1
ATOM 2703 O O . ASN A 1 342 ? 14.611 5.381 -15.427 1.00 92.00 342 ASN A O 1
ATOM 2707 N N . TYR A 1 343 ? 15.635 5.842 -13.489 1.00 94.12 343 TYR A N 1
ATOM 2708 C CA . TYR A 1 343 ? 15.919 7.241 -13.788 1.00 94.12 343 TYR A CA 1
ATOM 2709 C C . TYR A 1 343 ? 17.170 7.747 -13.057 1.00 94.12 343 TYR A C 1
ATOM 2711 O O . TYR A 1 343 ? 17.587 7.217 -12.027 1.00 94.12 343 TYR A O 1
ATOM 2719 N N . ALA A 1 344 ? 17.773 8.820 -13.558 1.00 95.19 344 ALA A N 1
ATOM 2720 C CA . ALA A 1 344 ? 18.819 9.559 -12.857 1.00 95.19 344 ALA A CA 1
ATOM 2721 C C . ALA A 1 344 ? 18.757 11.038 -13.206 1.00 95.19 344 ALA A C 1
ATOM 2723 O O . ALA A 1 344 ? 18.435 11.392 -14.331 1.00 95.19 344 ALA A O 1
ATOM 2724 N N . GLY A 1 345 ? 19.111 11.912 -12.276 1.00 93.06 345 GLY A N 1
ATOM 2725 C CA . GLY A 1 345 ? 19.104 13.338 -12.543 1.00 93.06 345 GLY A CA 1
ATOM 2726 C C . GLY A 1 345 ? 19.888 14.152 -11.532 1.00 93.06 345 GLY A C 1
ATOM 2727 O O . GLY A 1 345 ? 20.202 13.691 -10.434 1.00 93.06 345 GLY A O 1
ATOM 2728 N N . VAL A 1 346 ? 20.192 15.386 -11.912 1.00 91.25 346 VAL A N 1
ATOM 2729 C CA . VAL A 1 346 ? 20.773 16.388 -11.015 1.00 91.25 346 VAL A CA 1
ATOM 2730 C C . VAL A 1 346 ? 19.622 17.019 -10.247 1.00 91.25 346 VAL A C 1
ATOM 2732 O O . VAL A 1 346 ? 18.825 17.753 -10.827 1.00 91.25 346 VAL A O 1
ATOM 2735 N N . GLN A 1 347 ? 19.487 16.664 -8.969 1.00 88.31 347 GLN A N 1
ATOM 2736 C CA . GLN A 1 347 ? 18.426 17.187 -8.120 1.00 88.31 347 GLN A CA 1
ATOM 2737 C C . GLN A 1 347 ? 18.823 18.560 -7.582 1.00 88.31 347 GLN A C 1
ATOM 2739 O O . GLN A 1 347 ? 19.913 18.739 -7.035 1.00 88.31 347 GLN A O 1
ATOM 2744 N N . GLU A 1 348 ? 17.906 19.511 -7.700 1.00 81.31 348 GLU A N 1
ATOM 2745 C CA . GLU A 1 348 ? 18.059 20.862 -7.172 1.00 81.31 348 GLU A CA 1
ATOM 2746 C C . GLU A 1 348 ? 17.099 21.098 -6.007 1.00 81.31 348 GLU A C 1
ATOM 2748 O O . GLU A 1 348 ? 16.113 20.376 -5.817 1.00 81.31 348 GLU A O 1
ATOM 2753 N N . LYS A 1 349 ? 17.393 22.125 -5.203 1.00 77.44 349 LYS A N 1
ATOM 2754 C CA . LYS A 1 349 ? 16.440 22.593 -4.198 1.00 77.44 349 LYS A CA 1
ATOM 2755 C C . LYS A 1 349 ? 15.197 23.130 -4.897 1.00 77.44 349 LYS A C 1
ATOM 2757 O O . LYS A 1 349 ? 15.281 23.728 -5.970 1.00 77.44 349 LYS A O 1
ATOM 2762 N N . LEU A 1 350 ? 14.046 22.921 -4.266 1.00 72.06 350 LEU A N 1
ATOM 2763 C CA . LEU A 1 350 ? 12.819 23.562 -4.711 1.00 72.06 350 LEU A CA 1
ATOM 2764 C C . LEU A 1 350 ? 13.011 25.092 -4.668 1.00 72.06 350 LEU A C 1
ATOM 2766 O O . LEU A 1 350 ? 13.628 25.593 -3.726 1.00 72.06 350 LEU A O 1
ATOM 2770 N N . PRO A 1 351 ? 12.532 25.832 -5.680 1.00 64.31 351 PRO A N 1
ATOM 2771 C CA . PRO A 1 351 ? 12.622 27.289 -5.709 1.00 64.31 351 PRO A CA 1
ATOM 2772 C C . PRO A 1 351 ? 11.974 27.936 -4.477 1.00 64.31 351 PRO A C 1
ATOM 2774 O O . PRO A 1 351 ? 10.924 27.479 -4.019 1.00 64.31 351 PRO A O 1
ATOM 2777 N N . GLU A 1 352 ? 12.566 29.024 -3.974 1.00 52.09 352 GLU A N 1
ATOM 2778 C CA . GLU A 1 352 ? 11.996 29.822 -2.879 1.00 52.09 352 GLU A CA 1
ATOM 2779 C C . GLU A 1 352 ? 10.583 30.304 -3.268 1.00 52.09 352 GLU A C 1
ATOM 2781 O O . GLU A 1 352 ? 10.419 31.041 -4.240 1.00 52.09 352 GLU A O 1
ATOM 2786 N N . GLY A 1 353 ? 9.557 29.850 -2.537 1.00 55.78 353 GLY A N 1
ATOM 2787 C CA . GLY A 1 353 ? 8.134 30.103 -2.829 1.00 55.78 353 GLY A CA 1
ATOM 2788 C C . GLY A 1 353 ? 7.312 28.860 -3.204 1.00 55.78 353 GLY A C 1
ATOM 2789 O O . GLY A 1 353 ? 6.086 28.911 -3.147 1.00 55.78 353 GLY A O 1
ATOM 2790 N N . LEU A 1 354 ? 7.967 27.735 -3.519 1.00 57.06 354 LEU A N 1
ATOM 2791 C CA . LEU A 1 354 ? 7.329 26.443 -3.832 1.00 57.06 354 LEU A CA 1
ATOM 2792 C C . LEU A 1 354 ? 7.480 25.403 -2.705 1.00 57.06 354 LEU A C 1
ATOM 2794 O O . LEU A 1 354 ? 7.227 24.216 -2.914 1.00 57.06 354 LEU A O 1
ATOM 2798 N N . GLU A 1 355 ? 7.900 25.845 -1.517 1.00 54.09 355 GLU A N 1
ATOM 2799 C CA . GLU A 1 355 ? 7.967 25.015 -0.312 1.00 54.09 355 GLU A CA 1
ATOM 2800 C C . GLU A 1 355 ? 6.562 24.567 0.128 1.00 54.09 355 GLU A C 1
ATOM 2802 O O . GLU A 1 355 ? 5.565 25.253 -0.110 1.00 54.09 355 GLU A O 1
ATOM 2807 N N . GLU A 1 356 ? 6.479 23.387 0.750 1.00 49.12 356 GLU A N 1
ATOM 2808 C CA . GLU A 1 356 ? 5.223 22.762 1.170 1.00 49.12 356 GLU A CA 1
ATOM 2809 C C . GLU A 1 356 ? 4.357 23.721 2.006 1.00 49.12 356 GLU A C 1
ATOM 2811 O O . GLU A 1 356 ? 4.667 24.039 3.157 1.00 49.12 356 GLU A O 1
ATOM 2816 N N . VAL A 1 357 ? 3.211 24.136 1.459 1.00 38.97 357 VAL A N 1
ATOM 2817 C CA . VAL A 1 357 ? 2.159 24.809 2.229 1.00 38.97 357 VAL A CA 1
ATOM 2818 C C . VAL A 1 357 ? 1.504 23.758 3.129 1.00 38.97 357 VAL A C 1
ATOM 2820 O O . VAL A 1 357 ? 0.482 23.184 2.776 1.00 38.97 357 VAL A O 1
ATOM 2823 N N . GLY A 1 358 ? 2.122 23.444 4.270 1.00 38.16 358 GLY A N 1
ATOM 2824 C CA . GLY A 1 358 ? 1.568 22.453 5.201 1.00 38.16 358 GLY A CA 1
ATOM 2825 C C . GLY A 1 358 ? 2.548 21.685 6.084 1.00 38.16 358 GLY A C 1
ATOM 2826 O O . GLY A 1 358 ? 2.085 20.851 6.862 1.00 38.16 358 GLY A O 1
ATOM 2827 N N . ALA A 1 359 ? 3.857 21.955 6.033 1.00 31.48 359 ALA A N 1
ATOM 2828 C CA . ALA A 1 359 ? 4.807 21.389 6.992 1.00 31.48 359 ALA A CA 1
ATOM 2829 C C . ALA A 1 359 ? 4.588 22.000 8.391 1.00 31.48 359 ALA A C 1
ATOM 2831 O O . ALA A 1 359 ? 5.293 22.908 8.827 1.00 31.48 359 ALA A O 1
ATOM 2832 N N . ALA A 1 360 ? 3.565 21.517 9.100 1.00 28.83 360 ALA A N 1
ATOM 2833 C CA . ALA A 1 360 ? 3.458 21.699 10.534 1.00 28.83 360 ALA A CA 1
ATOM 2834 C C . ALA A 1 360 ? 4.703 21.082 11.186 1.00 28.83 360 ALA A C 1
ATOM 2836 O O . ALA A 1 360 ? 5.021 19.910 10.985 1.00 28.83 360 ALA A O 1
ATOM 2837 N N . GLU A 1 361 ? 5.403 21.926 11.933 1.00 30.06 361 GLU A N 1
ATOM 2838 C CA . GLU A 1 361 ? 6.637 21.685 12.669 1.00 30.06 361 GLU A CA 1
ATOM 2839 C C . GLU A 1 361 ? 6.699 20.292 13.322 1.00 30.06 361 GLU A C 1
ATOM 2841 O O . GLU A 1 361 ? 6.055 20.014 14.335 1.00 30.06 361 GLU A O 1
ATOM 2846 N N . LEU A 1 362 ? 7.559 19.429 12.783 1.00 26.92 362 LEU A N 1
ATOM 2847 C CA . LEU A 1 362 ? 8.187 18.349 13.536 1.00 26.92 362 LEU A CA 1
ATOM 2848 C C . LEU A 1 362 ? 9.659 18.736 13.729 1.00 26.92 362 LEU A C 1
ATOM 2850 O O . LEU A 1 362 ? 10.347 19.003 12.743 1.00 26.92 362 LEU A O 1
ATOM 2854 N N . PRO A 1 363 ? 10.167 18.798 14.971 1.00 25.94 363 PRO A N 1
ATOM 2855 C CA . PRO A 1 363 ? 11.532 19.227 15.219 1.00 25.94 363 PRO A CA 1
ATOM 2856 C C . PRO A 1 363 ? 12.498 18.112 14.810 1.00 25.94 363 PRO A C 1
ATOM 2858 O O . PRO A 1 363 ? 12.696 17.142 15.542 1.00 25.94 363 PRO A O 1
ATOM 2861 N N . THR A 1 364 ? 13.136 18.248 13.649 1.00 26.88 364 THR A N 1
ATOM 2862 C CA . THR A 1 364 ? 14.367 17.511 13.352 1.00 26.88 364 THR A CA 1
ATOM 2863 C C . THR A 1 364 ? 15.530 18.206 14.053 1.00 26.88 364 THR A C 1
ATOM 2865 O O . THR A 1 364 ? 15.866 19.352 13.763 1.00 26.88 364 THR A O 1
ATOM 2868 N N . THR A 1 365 ? 16.113 17.506 15.021 1.00 26.98 365 THR A N 1
ATOM 2869 C CA . THR A 1 365 ? 17.277 17.909 15.815 1.00 26.98 365 THR A CA 1
ATOM 2870 C C . THR A 1 365 ? 18.503 18.244 14.960 1.00 26.98 365 THR A C 1
ATOM 2872 O O . THR A 1 365 ? 18.997 17.386 14.238 1.00 26.98 365 THR A O 1
ATOM 2875 N N . GLU A 1 366 ? 18.960 19.488 15.133 1.00 27.72 366 GLU A N 1
ATOM 2876 C CA . GLU A 1 366 ? 20.315 20.069 15.062 1.00 27.72 366 GLU A CA 1
ATOM 2877 C C . GLU A 1 366 ? 21.337 19.586 14.012 1.00 27.72 366 GLU A C 1
ATOM 2879 O O . GLU A 1 366 ? 21.780 18.441 14.017 1.00 27.72 366 GLU A O 1
ATOM 2884 N N . GLY A 1 367 ? 21.891 20.554 13.261 1.00 23.36 367 GLY A N 1
ATOM 2885 C CA . GLY A 1 367 ? 23.252 20.433 12.729 1.00 23.36 367 GLY A CA 1
ATOM 2886 C C . GLY A 1 367 ? 23.655 21.411 11.621 1.00 23.36 367 GLY A C 1
ATOM 2887 O O . GLY A 1 367 ? 23.676 21.037 10.459 1.00 23.36 367 GLY A O 1
ATOM 2888 N N . THR A 1 368 ? 24.138 22.599 12.008 1.00 23.00 368 THR A N 1
ATOM 2889 C CA . THR A 1 368 ? 25.067 23.476 11.248 1.00 23.00 368 THR A CA 1
ATOM 2890 C C . THR A 1 368 ? 24.590 24.118 9.935 1.00 23.00 368 THR A C 1
ATOM 2892 O O . THR A 1 368 ? 24.687 23.564 8.847 1.00 23.00 368 THR A O 1
ATOM 2895 N N . THR A 1 369 ? 24.237 25.402 10.031 1.00 28.31 369 THR A N 1
ATOM 2896 C CA . THR A 1 369 ? 24.297 26.370 8.930 1.00 28.31 369 THR A CA 1
ATOM 2897 C C . THR A 1 369 ? 25.746 26.585 8.484 1.00 28.31 369 THR A C 1
ATOM 2899 O O . THR A 1 369 ? 26.474 27.390 9.069 1.00 28.31 369 THR A O 1
ATOM 2902 N N . THR A 1 370 ? 26.150 25.902 7.419 1.00 24.62 370 THR A N 1
ATOM 2903 C CA . THR A 1 370 ? 27.219 26.352 6.521 1.00 24.62 370 THR A CA 1
ATOM 2904 C C . THR A 1 370 ? 26.575 26.812 5.222 1.00 24.62 370 THR A C 1
ATOM 2906 O O . THR A 1 370 ? 25.954 26.022 4.518 1.00 24.62 370 THR A O 1
ATOM 2909 N N . GLN A 1 371 ? 26.705 28.105 4.919 1.00 30.12 371 GLN A N 1
ATOM 2910 C CA . GLN A 1 371 ? 26.461 28.650 3.586 1.00 30.12 371 GLN A CA 1
ATOM 2911 C C . GLN A 1 371 ? 27.524 28.080 2.639 1.00 30.12 371 GLN A C 1
ATOM 2913 O O . GLN A 1 371 ? 28.565 28.694 2.428 1.00 30.12 371 GLN A O 1
ATOM 2918 N N . ASN A 1 372 ? 27.272 26.890 2.103 1.00 27.88 372 ASN A N 1
ATOM 2919 C CA . ASN A 1 372 ? 27.960 26.397 0.923 1.00 27.88 372 ASN A CA 1
ATOM 2920 C C . ASN A 1 372 ? 26.981 26.507 -0.248 1.00 27.88 372 ASN A C 1
ATOM 2922 O O . ASN A 1 372 ? 25.861 26.003 -0.182 1.00 27.88 372 ASN A O 1
ATOM 2926 N N . ASN A 1 373 ? 27.409 27.195 -1.307 1.00 37.41 373 ASN A N 1
ATOM 2927 C CA . ASN A 1 373 ? 26.843 27.041 -2.643 1.00 37.41 373 ASN A CA 1
ATOM 2928 C C . ASN A 1 373 ? 27.043 25.573 -3.051 1.00 37.41 373 ASN A C 1
ATOM 2930 O O . ASN A 1 373 ? 28.103 25.226 -3.567 1.00 37.41 373 ASN A O 1
ATOM 2934 N N . GLU A 1 374 ? 26.092 24.698 -2.737 1.00 44.66 374 GLU A N 1
ATOM 2935 C CA . GLU A 1 374 ? 26.162 23.289 -3.121 1.00 44.66 374 GLU A CA 1
ATOM 2936 C C . GLU A 1 374 ? 25.520 23.110 -4.499 1.00 44.66 374 GLU A C 1
ATOM 2938 O O . GLU A 1 374 ? 24.323 23.338 -4.680 1.00 44.66 374 GLU A O 1
ATOM 2943 N N . GLU A 1 375 ? 26.361 22.746 -5.470 1.00 56.38 375 GLU A N 1
ATOM 2944 C CA . GLU A 1 375 ? 25.974 22.199 -6.772 1.00 56.38 375 GLU A CA 1
ATOM 2945 C C . GLU A 1 375 ? 24.961 21.057 -6.571 1.00 56.38 375 GLU A C 1
ATOM 2947 O O . GLU A 1 375 ? 25.095 20.265 -5.635 1.00 56.38 375 GLU A O 1
ATOM 2952 N N . GLY A 1 376 ? 23.932 20.983 -7.425 1.00 65.50 376 GLY A N 1
ATOM 2953 C CA . GLY A 1 376 ? 22.852 19.998 -7.304 1.00 65.50 376 GLY A CA 1
ATOM 2954 C C . GLY A 1 376 ? 23.371 18.565 -7.136 1.00 65.50 376 GLY A C 1
ATOM 2955 O O . GLY A 1 376 ? 24.299 18.132 -7.822 1.00 65.50 376 GLY A O 1
ATOM 2956 N N . SER A 1 377 ? 22.782 17.807 -6.210 1.00 85.50 377 SER A N 1
ATOM 2957 C CA . SER A 1 377 ? 23.205 16.433 -5.936 1.00 85.50 377 SER A CA 1
ATOM 2958 C C . SER A 1 377 ? 22.654 15.482 -6.997 1.00 85.50 377 SER A C 1
ATOM 2960 O O . SER A 1 377 ? 21.447 15.464 -7.248 1.00 85.50 377 SER A O 1
ATOM 2962 N N . ILE A 1 378 ? 23.505 14.640 -7.588 1.00 89.25 378 ILE A N 1
ATOM 2963 C CA . ILE A 1 378 ? 23.044 13.598 -8.514 1.00 89.25 378 ILE A CA 1
ATOM 2964 C C . ILE A 1 378 ? 22.292 12.528 -7.722 1.00 89.25 378 ILE A C 1
ATOM 2966 O O . ILE A 1 378 ? 22.862 11.861 -6.858 1.00 89.25 378 ILE A O 1
ATOM 2970 N N . THR A 1 379 ? 21.020 12.338 -8.057 1.00 90.69 379 THR A N 1
ATOM 2971 C CA . THR A 1 379 ? 20.204 11.226 -7.572 1.00 90.69 379 THR A CA 1
ATOM 2972 C C . THR A 1 379 ? 19.971 10.243 -8.702 1.00 90.69 379 THR A C 1
ATOM 2974 O O . THR A 1 379 ? 19.778 10.626 -9.854 1.00 90.69 379 THR A O 1
ATOM 2977 N N . MET A 1 380 ? 20.021 8.954 -8.393 1.00 89.62 380 MET A N 1
ATOM 2978 C CA . MET A 1 380 ? 19.765 7.917 -9.381 1.00 89.62 380 MET A CA 1
ATOM 2979 C C . MET A 1 380 ? 19.055 6.738 -8.748 1.00 89.62 380 MET A C 1
ATOM 2981 O O . MET A 1 380 ? 19.358 6.347 -7.621 1.00 89.62 380 MET A O 1
ATOM 2985 N N . TYR A 1 381 ? 18.137 6.167 -9.509 1.00 90.81 381 TYR A N 1
ATOM 2986 C CA . TYR A 1 381 ? 17.435 4.953 -9.181 1.00 90.81 381 TYR A CA 1
ATOM 2987 C C . TYR A 1 381 ? 17.405 4.054 -10.417 1.00 90.81 381 TYR A C 1
ATOM 2989 O O . TYR A 1 381 ? 16.772 4.386 -11.408 1.00 90.81 381 TYR A O 1
ATOM 2997 N N . TRP A 1 382 ? 18.131 2.935 -10.383 1.00 91.38 382 TRP A N 1
ATOM 2998 C CA . TRP A 1 382 ? 18.268 2.020 -11.519 1.00 91.38 382 TRP A CA 1
ATOM 2999 C C . TRP A 1 382 ? 17.942 0.592 -11.089 1.00 91.38 382 TRP A C 1
ATOM 3001 O O . TRP A 1 382 ? 18.852 -0.152 -10.710 1.00 91.38 382 TRP A O 1
ATOM 3011 N N . ASN A 1 383 ? 16.672 0.180 -11.179 1.00 89.81 383 ASN A N 1
ATOM 3012 C CA . ASN A 1 383 ? 16.278 -1.216 -10.948 1.00 89.81 383 ASN A CA 1
ATOM 3013 C C . ASN A 1 383 ? 17.080 -2.182 -11.835 1.00 89.81 383 ASN A C 1
ATOM 3015 O O . ASN A 1 383 ? 17.522 -3.229 -11.368 1.00 89.81 383 ASN A O 1
ATOM 3019 N N . LEU A 1 384 ? 17.381 -1.789 -13.078 1.00 89.12 384 LEU A N 1
ATOM 3020 C CA . LEU A 1 384 ? 18.198 -2.583 -13.999 1.00 89.12 384 LEU A CA 1
ATOM 3021 C C . LEU A 1 384 ? 19.610 -2.893 -13.466 1.00 89.12 384 LEU A C 1
ATOM 3023 O O . LEU A 1 384 ? 20.221 -3.884 -13.864 1.00 89.12 384 LEU A O 1
ATOM 3027 N N . SER A 1 385 ? 20.134 -2.071 -12.547 1.00 89.56 385 SER A N 1
ATOM 3028 C CA . SER A 1 385 ? 21.466 -2.270 -11.972 1.00 89.56 385 SER A CA 1
ATOM 3029 C C . SER A 1 385 ? 21.494 -3.395 -10.939 1.00 89.56 385 SER A C 1
ATOM 3031 O O . SER A 1 385 ? 22.528 -4.040 -10.782 1.00 89.56 385 SER A O 1
ATOM 3033 N N . GLU A 1 386 ? 20.363 -3.704 -10.299 1.00 87.94 386 GLU A N 1
ATOM 3034 C CA . GLU A 1 386 ? 20.244 -4.811 -9.340 1.00 87.94 386 GLU A CA 1
ATOM 3035 C C . GLU A 1 386 ? 20.457 -6.183 -9.995 1.00 87.94 386 GLU A C 1
ATOM 3037 O O . GLU A 1 386 ? 20.866 -7.139 -9.336 1.00 87.94 386 GLU A O 1
ATOM 3042 N N . TRP A 1 387 ? 20.275 -6.261 -11.314 1.00 88.06 387 TRP A N 1
ATOM 3043 C CA . TRP A 1 387 ? 20.495 -7.462 -12.119 1.00 88.06 387 TRP A CA 1
ATOM 3044 C C . TRP A 1 387 ? 21.938 -7.615 -12.620 1.00 88.06 387 TRP A C 1
ATOM 3046 O O . TRP A 1 387 ? 22.261 -8.597 -13.292 1.00 88.06 387 TRP A O 1
ATOM 3056 N N . LEU A 1 388 ? 22.823 -6.670 -12.286 1.00 90.88 388 LEU A N 1
ATOM 3057 C CA . LEU A 1 388 ? 24.254 -6.752 -12.571 1.00 90.88 388 LEU A CA 1
ATOM 3058 C C . LEU A 1 388 ? 25.007 -7.396 -11.393 1.00 90.88 388 LEU A C 1
ATOM 3060 O O . LEU A 1 388 ? 24.668 -7.155 -10.231 1.00 90.88 388 LEU A O 1
ATOM 3064 N N . PRO A 1 389 ? 26.094 -8.150 -11.650 1.00 91.62 389 PRO A N 1
ATOM 3065 C CA . PRO A 1 389 ? 26.940 -8.663 -10.579 1.00 91.62 389 PRO A CA 1
ATOM 3066 C C . PRO A 1 389 ? 27.468 -7.558 -9.663 1.00 91.62 389 PRO A C 1
ATOM 3068 O O . PRO A 1 389 ? 27.810 -6.466 -10.123 1.00 91.62 389 PRO A O 1
ATOM 3071 N N . ALA A 1 390 ? 27.608 -7.850 -8.366 1.00 88.88 390 ALA A N 1
ATOM 3072 C CA . ALA A 1 390 ? 28.007 -6.849 -7.370 1.00 88.88 390 ALA A CA 1
ATOM 3073 C C . ALA A 1 390 ? 29.262 -6.021 -7.741 1.00 88.88 390 ALA A C 1
ATOM 3075 O O . ALA A 1 390 ? 29.197 -4.801 -7.603 1.00 88.88 390 ALA A O 1
ATOM 3076 N N . PRO A 1 391 ? 30.351 -6.603 -8.290 1.00 89.38 391 PRO A N 1
ATOM 3077 C CA . PRO A 1 391 ? 31.526 -5.831 -8.715 1.00 89.38 391 PRO A CA 1
ATOM 3078 C C . PRO A 1 391 ? 31.291 -4.919 -9.932 1.00 89.38 391 PRO A C 1
ATOM 3080 O O . PRO A 1 391 ? 32.062 -3.991 -10.168 1.00 89.38 391 PRO A O 1
ATOM 3083 N N . VAL A 1 392 ? 30.262 -5.204 -10.735 1.00 93.38 392 VAL A N 1
ATOM 3084 C CA . VAL A 1 392 ? 29.912 -4.456 -11.952 1.00 93.3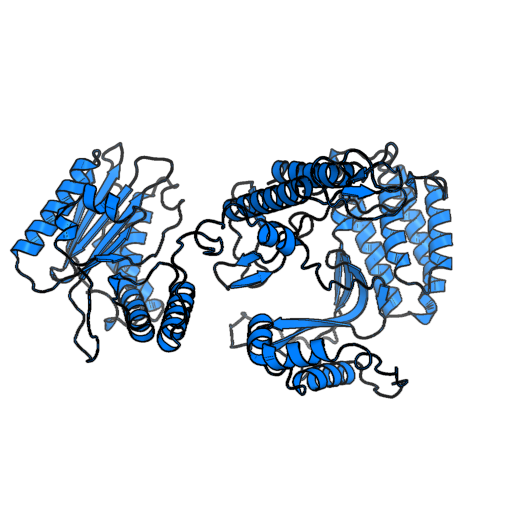8 392 VAL A CA 1
ATOM 3085 C C . VAL A 1 392 ? 29.016 -3.261 -11.621 1.00 93.38 392 VAL A C 1
ATOM 3087 O O . VAL A 1 392 ? 29.139 -2.221 -12.264 1.00 93.38 392 VAL A O 1
ATOM 3090 N N . ARG A 1 393 ? 28.167 -3.371 -10.590 1.00 92.88 393 ARG A N 1
ATOM 3091 C CA . ARG A 1 393 ? 27.230 -2.310 -10.176 1.00 92.88 393 ARG A CA 1
ATOM 3092 C C . ARG A 1 393 ? 27.911 -0.974 -9.893 1.00 92.88 393 ARG A C 1
ATOM 3094 O O . ARG A 1 393 ? 27.438 0.056 -10.358 1.00 92.88 393 ARG A O 1
ATOM 3101 N N . GLU A 1 394 ? 29.045 -0.989 -9.195 1.00 91.69 394 GLU A N 1
ATOM 3102 C CA . GLU A 1 394 ? 29.801 0.234 -8.888 1.00 91.69 394 GLU A CA 1
ATOM 3103 C C . GLU A 1 394 ? 30.352 0.899 -10.159 1.00 91.69 394 GLU A C 1
ATOM 3105 O O . GLU A 1 394 ? 30.273 2.115 -10.318 1.00 91.69 394 GLU A O 1
ATOM 3110 N N . GLN A 1 395 ? 30.856 0.099 -11.105 1.00 94.06 395 GLN A N 1
ATOM 3111 C CA . GLN A 1 395 ? 31.366 0.606 -12.384 1.00 94.06 395 GLN A CA 1
ATOM 3112 C C . GLN A 1 395 ? 30.240 1.172 -13.255 1.00 94.06 395 GLN A C 1
ATOM 3114 O O . GLN A 1 395 ? 30.414 2.198 -13.909 1.00 94.06 395 GLN A O 1
ATOM 3119 N N . PHE A 1 396 ? 29.076 0.522 -13.239 1.00 95.44 396 PHE A N 1
ATOM 3120 C CA . PHE A 1 396 ? 27.865 0.995 -13.904 1.00 95.44 396 PHE A CA 1
ATOM 3121 C C . PHE A 1 396 ? 27.399 2.335 -13.327 1.00 95.44 39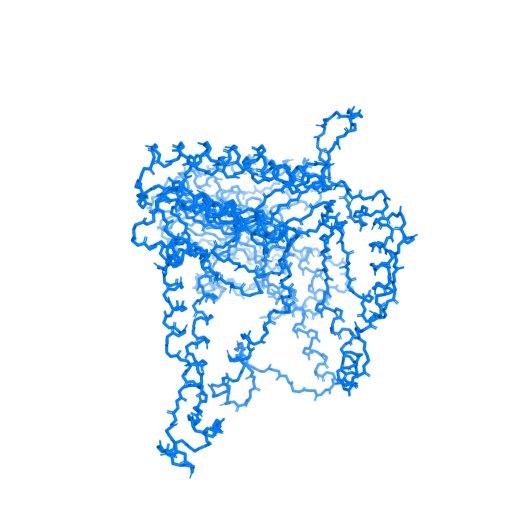6 PHE A C 1
ATOM 3123 O O . PHE A 1 396 ? 27.234 3.297 -14.073 1.00 95.44 396 PHE A O 1
ATOM 3130 N N . ALA A 1 397 ? 27.277 2.427 -12.002 1.00 94.19 397 ALA A N 1
ATOM 3131 C CA . ALA A 1 397 ? 26.910 3.654 -11.307 1.00 94.19 397 ALA A CA 1
ATOM 3132 C C . ALA A 1 397 ? 27.873 4.804 -11.644 1.00 94.19 397 ALA A C 1
ATOM 3134 O O . ALA A 1 397 ? 27.433 5.887 -12.022 1.00 94.19 397 ALA A O 1
ATOM 3135 N N . ALA A 1 398 ? 29.186 4.555 -11.596 1.00 93.50 398 ALA A N 1
ATOM 3136 C CA . ALA A 1 398 ? 30.199 5.550 -11.941 1.00 93.50 398 ALA A CA 1
ATOM 3137 C C . ALA A 1 398 ? 30.103 6.021 -13.404 1.00 93.50 398 ALA A C 1
ATOM 3139 O O . ALA A 1 398 ? 30.257 7.213 -13.676 1.00 93.50 398 ALA A O 1
ATOM 3140 N N . ALA A 1 399 ? 29.823 5.112 -14.345 1.00 94.88 399 ALA A N 1
ATOM 3141 C CA . ALA A 1 399 ? 29.637 5.453 -15.753 1.00 94.88 399 ALA A CA 1
ATOM 3142 C C . ALA A 1 399 ? 28.415 6.361 -15.971 1.00 94.88 399 ALA A C 1
ATOM 3144 O O . ALA A 1 399 ? 28.522 7.372 -16.667 1.00 94.88 399 ALA A O 1
ATOM 3145 N N . VAL A 1 400 ? 27.279 6.038 -15.344 1.00 94.81 400 VAL A N 1
ATOM 3146 C CA . VAL A 1 400 ? 26.052 6.842 -15.456 1.00 94.81 400 VAL A CA 1
ATOM 3147 C C . VAL A 1 400 ? 26.216 8.201 -14.775 1.00 94.81 400 VAL A C 1
ATOM 3149 O O . VAL A 1 400 ? 25.853 9.214 -15.362 1.00 94.81 400 VAL A O 1
ATOM 3152 N N . VAL A 1 401 ? 26.828 8.256 -13.587 1.00 93.75 401 VAL A N 1
ATOM 3153 C CA . VAL A 1 401 ? 27.135 9.522 -12.894 1.00 93.75 401 VAL A CA 1
ATOM 3154 C C . VAL A 1 401 ? 28.031 10.415 -13.753 1.00 93.75 401 VAL A C 1
ATOM 3156 O O . VAL A 1 401 ? 27.751 11.603 -13.902 1.00 93.75 401 VAL A O 1
ATOM 3159 N N . GLY A 1 402 ? 29.077 9.846 -14.362 1.00 92.25 402 GLY A N 1
ATOM 3160 C CA . GLY A 1 402 ? 29.955 10.578 -15.275 1.00 92.25 402 GLY A CA 1
ATOM 3161 C C . GLY A 1 402 ? 29.207 11.141 -16.485 1.00 92.25 402 GLY A C 1
ATOM 3162 O O . GLY A 1 402 ? 29.449 12.283 -16.870 1.00 92.25 402 GLY A O 1
ATOM 3163 N N . PHE A 1 403 ? 28.265 10.376 -17.044 1.00 94.38 403 PHE A N 1
ATOM 3164 C CA . PHE A 1 403 ? 27.414 10.835 -18.140 1.00 94.38 403 PHE A CA 1
ATOM 3165 C C . PHE A 1 403 ? 26.464 11.955 -17.725 1.00 94.38 403 PHE A C 1
ATOM 3167 O O . PHE A 1 403 ? 26.472 13.006 -18.355 1.00 94.38 403 PHE A O 1
ATOM 3174 N N . VAL A 1 404 ? 25.694 11.768 -16.651 1.00 93.69 404 VAL A N 1
ATOM 3175 C CA . VAL A 1 404 ? 24.728 12.765 -16.160 1.00 93.69 404 VAL A CA 1
ATOM 3176 C C . VAL A 1 404 ? 25.433 14.075 -15.800 1.00 93.69 404 VAL A C 1
ATOM 3178 O O . VAL A 1 404 ? 24.965 15.149 -16.169 1.00 93.69 404 VAL A O 1
ATOM 3181 N N . SER A 1 405 ? 26.600 14.000 -15.151 1.00 92.44 405 SER A N 1
ATOM 3182 C CA . SER A 1 405 ? 27.413 15.179 -14.835 1.00 92.44 405 SER A CA 1
ATOM 3183 C C . SER A 1 405 ? 27.903 15.898 -16.097 1.00 92.44 405 SER A C 1
ATOM 3185 O O . SER A 1 405 ? 27.763 17.117 -16.202 1.00 92.44 405 SER A O 1
ATOM 3187 N N . ALA A 1 406 ? 28.424 15.160 -17.085 1.00 91.88 406 ALA A N 1
ATOM 3188 C CA . ALA A 1 406 ? 28.865 15.741 -18.352 1.00 91.88 406 ALA A CA 1
ATOM 3189 C C . ALA A 1 406 ? 27.700 16.357 -19.142 1.00 91.88 406 ALA A C 1
ATOM 3191 O O . ALA A 1 406 ? 27.858 17.434 -19.715 1.00 91.88 406 ALA A O 1
ATOM 3192 N N . ALA A 1 407 ? 26.537 15.705 -19.142 1.00 90.81 407 ALA A N 1
ATOM 3193 C CA . ALA A 1 407 ? 25.347 16.169 -19.840 1.00 90.81 407 ALA A CA 1
ATOM 3194 C C . ALA A 1 407 ? 24.763 17.442 -19.218 1.00 90.81 407 ALA A C 1
ATOM 3196 O O . ALA A 1 407 ? 24.334 18.334 -19.945 1.00 90.81 407 ALA A O 1
ATOM 3197 N N . HIS A 1 408 ? 24.814 17.560 -17.890 1.00 88.38 408 HIS A N 1
ATOM 3198 C CA . HIS A 1 408 ? 24.369 18.753 -17.178 1.00 88.38 408 HIS A CA 1
ATOM 3199 C C . HIS A 1 408 ? 25.341 19.936 -17.334 1.00 88.38 408 HIS A C 1
ATOM 3201 O O . HIS A 1 408 ? 24.918 21.047 -17.641 1.00 88.38 408 HIS A O 1
ATOM 3207 N N . VAL A 1 409 ? 26.649 19.714 -17.156 1.00 88.62 409 VAL A N 1
ATOM 3208 C CA . VAL A 1 409 ? 27.655 20.798 -17.140 1.00 88.62 409 VAL A CA 1
ATOM 3209 C C . VAL A 1 409 ? 28.089 21.222 -18.547 1.00 88.62 409 VAL A C 1
ATOM 3211 O O . VAL A 1 409 ? 28.482 22.368 -18.768 1.00 88.62 409 VAL A O 1
ATOM 3214 N N . ALA A 1 410 ? 28.092 20.295 -19.503 1.00 88.06 410 ALA A N 1
ATOM 3215 C CA . ALA A 1 410 ? 28.696 20.494 -20.814 1.00 88.06 410 ALA A CA 1
ATOM 3216 C C . ALA A 1 410 ? 27.885 19.832 -21.939 1.00 88.06 410 ALA A C 1
ATOM 3218 O O . ALA A 1 410 ? 28.471 19.164 -22.793 1.00 88.06 410 ALA A O 1
ATOM 3219 N N . SER A 1 411 ? 26.566 20.058 -21.967 1.00 87.12 411 SER A N 1
ATOM 3220 C CA . SER A 1 411 ? 25.640 19.530 -22.985 1.00 87.12 411 SER A CA 1
ATOM 3221 C C . SER A 1 411 ? 26.149 19.720 -24.423 1.00 87.12 411 SER A C 1
ATOM 3223 O O . SER A 1 411 ? 26.209 18.758 -25.183 1.00 87.12 411 SER A O 1
ATOM 3225 N N . ASP A 1 412 ? 26.644 20.912 -24.772 1.00 88.25 412 ASP A N 1
ATOM 3226 C CA . ASP A 1 412 ? 27.165 21.220 -26.117 1.00 88.25 412 ASP A CA 1
ATOM 3227 C C . ASP A 1 412 ? 28.401 20.390 -26.510 1.00 88.25 412 ASP A C 1
ATOM 3229 O O . ASP A 1 412 ? 28.670 20.159 -27.689 1.00 88.25 412 ASP A O 1
ATOM 3233 N N . ARG A 1 413 ? 29.198 19.958 -25.523 1.00 91.12 413 ARG A N 1
ATOM 3234 C CA . ARG A 1 413 ? 30.415 19.154 -25.734 1.00 91.12 413 ARG A CA 1
ATOM 3235 C C . ARG A 1 413 ? 30.188 17.668 -25.475 1.00 91.12 413 ARG A C 1
ATOM 3237 O O . ARG A 1 413 ? 31.117 16.884 -25.679 1.00 91.12 413 ARG A O 1
ATOM 3244 N N . LEU A 1 414 ? 28.988 17.275 -25.052 1.00 92.69 414 LEU A N 1
ATOM 3245 C CA . LEU A 1 414 ? 28.648 15.904 -24.693 1.00 92.69 414 LEU A CA 1
ATOM 3246 C C . LEU A 1 414 ? 28.938 14.894 -25.819 1.00 92.69 414 LEU A C 1
ATOM 3248 O O . LEU A 1 414 ? 29.572 13.885 -25.510 1.00 92.69 414 LEU A O 1
ATOM 3252 N N . PRO A 1 415 ? 28.629 15.156 -27.111 1.00 93.69 415 PRO A N 1
ATOM 3253 C CA . PRO A 1 415 ? 28.971 14.222 -28.188 1.00 93.69 415 PRO A CA 1
ATOM 3254 C C . PRO A 1 415 ? 30.483 13.975 -28.307 1.00 93.69 415 PRO A C 1
ATOM 3256 O O . PRO A 1 415 ? 30.940 12.838 -28.435 1.00 93.69 415 PRO A O 1
ATOM 3259 N N . ALA A 1 416 ? 31.290 15.035 -28.191 1.00 93.38 416 ALA A N 1
ATOM 3260 C CA . ALA A 1 416 ? 32.746 14.943 -28.275 1.00 93.38 416 ALA A CA 1
ATOM 3261 C C . ALA A 1 416 ? 33.361 14.243 -27.051 1.00 93.38 416 ALA A C 1
ATOM 3263 O O . ALA A 1 416 ? 34.284 13.439 -27.195 1.00 93.38 416 ALA A O 1
ATOM 3264 N N . LEU A 1 417 ? 32.841 14.520 -25.850 1.00 93.56 417 LEU A N 1
ATOM 3265 C CA . LEU A 1 417 ? 33.247 13.840 -24.615 1.00 93.56 417 LEU A CA 1
ATOM 3266 C C . LEU A 1 417 ? 32.889 12.354 -24.656 1.00 93.56 417 LEU A C 1
ATOM 3268 O O . LEU A 1 417 ? 33.708 11.516 -24.265 1.00 93.56 417 LEU A O 1
ATOM 3272 N N . LEU A 1 418 ? 31.703 12.033 -25.182 1.00 93.94 418 LEU A N 1
ATOM 3273 C CA . LEU A 1 418 ? 31.245 10.664 -25.351 1.00 93.94 418 LEU A CA 1
ATOM 3274 C C . LEU A 1 418 ? 32.152 9.906 -26.320 1.00 93.94 418 LEU A C 1
ATOM 3276 O O . LEU A 1 418 ? 32.661 8.847 -25.959 1.00 93.94 418 LEU A O 1
ATOM 3280 N N . ALA A 1 419 ? 32.414 10.460 -27.506 1.00 91.44 419 ALA A N 1
ATOM 3281 C CA . ALA A 1 419 ? 33.264 9.841 -28.524 1.00 91.44 419 ALA A CA 1
ATOM 3282 C C . ALA A 1 419 ? 34.743 9.703 -28.102 1.00 91.44 419 ALA A C 1
ATOM 3284 O O . ALA A 1 419 ? 35.451 8.837 -28.618 1.00 91.44 419 ALA A O 1
ATOM 3285 N N . GLY A 1 420 ? 35.213 10.549 -27.183 1.00 93.69 420 GLY A N 1
ATOM 3286 C CA . GLY A 1 420 ? 36.590 10.568 -26.693 1.00 93.69 420 GLY A CA 1
ATOM 3287 C C . GLY A 1 420 ? 36.762 9.894 -25.332 1.00 93.69 420 GLY A C 1
ATOM 3288 O O . GLY A 1 420 ? 36.834 8.669 -25.221 1.00 93.69 420 GLY A O 1
ATOM 3289 N N . GLU A 1 421 ? 36.885 10.720 -24.290 1.00 92.56 421 GLU A N 1
ATOM 3290 C CA . GLU A 1 421 ? 37.294 10.301 -22.945 1.00 92.56 421 GLU A CA 1
ATOM 3291 C C . GLU A 1 421 ? 36.351 9.259 -22.331 1.00 92.56 421 GLU A C 1
ATOM 3293 O O . GLU A 1 421 ? 36.810 8.275 -21.745 1.00 92.56 421 GLU A O 1
ATOM 3298 N N . MET A 1 422 ? 35.035 9.435 -22.480 1.00 93.88 422 MET A N 1
ATOM 3299 C CA . MET A 1 422 ? 34.071 8.506 -21.893 1.00 93.88 422 MET A CA 1
ATOM 3300 C C . MET A 1 422 ? 34.111 7.142 -22.580 1.00 93.88 422 MET A C 1
ATOM 3302 O O . MET A 1 422 ? 34.132 6.122 -21.893 1.00 93.88 422 MET A O 1
ATOM 3306 N N . SER A 1 423 ? 34.184 7.111 -23.917 1.00 95.62 423 SER A N 1
ATOM 3307 C CA . SER A 1 423 ? 34.367 5.868 -24.675 1.00 95.62 423 SER A CA 1
ATOM 3308 C C . SER A 1 423 ? 35.621 5.124 -24.220 1.00 95.62 423 SER A C 1
ATOM 3310 O O . SER A 1 423 ? 35.552 3.926 -23.952 1.00 95.62 423 SER A O 1
ATOM 3312 N N . GLN A 1 424 ? 36.750 5.826 -24.059 1.00 95.19 424 GLN A N 1
ATOM 3313 C CA . GLN A 1 424 ? 37.998 5.220 -23.588 1.00 95.19 424 GLN A CA 1
ATOM 3314 C C . GLN A 1 424 ? 37.842 4.575 -22.205 1.00 95.19 424 GLN A C 1
ATOM 3316 O O . GLN A 1 424 ? 38.182 3.403 -22.035 1.00 95.19 424 GLN A O 1
ATOM 3321 N N . ARG A 1 425 ? 37.261 5.298 -21.239 1.00 95.44 425 ARG A N 1
ATOM 3322 C CA . ARG A 1 425 ? 36.993 4.752 -19.898 1.00 95.44 425 ARG A CA 1
ATOM 3323 C C . ARG A 1 425 ? 36.064 3.536 -19.952 1.00 95.44 425 ARG A C 1
ATOM 3325 O O . ARG A 1 425 ? 36.308 2.549 -19.262 1.00 95.44 425 ARG A O 1
ATOM 3332 N N . LEU A 1 426 ? 35.020 3.574 -20.783 1.00 96.81 426 LEU A N 1
ATOM 3333 C CA . LEU A 1 426 ? 34.097 2.449 -20.953 1.00 96.81 426 LEU A CA 1
ATOM 3334 C C . LEU A 1 426 ? 34.780 1.222 -21.572 1.00 96.81 426 LEU A C 1
ATOM 3336 O O . LEU A 1 426 ? 34.481 0.105 -21.147 1.00 96.81 426 LEU A O 1
ATOM 3340 N N . PHE A 1 427 ? 35.719 1.395 -22.511 1.00 97.56 427 PHE A N 1
ATOM 3341 C CA . PHE A 1 427 ? 36.521 0.286 -23.042 1.00 97.56 427 PHE A CA 1
ATOM 3342 C C . PHE A 1 427 ? 37.384 -0.360 -21.952 1.00 97.56 427 PHE A C 1
ATOM 3344 O O . PHE A 1 427 ? 37.341 -1.580 -21.798 1.00 97.56 427 PHE A O 1
ATOM 3351 N N . GLU A 1 428 ? 38.094 0.440 -21.152 1.00 96.19 428 GLU A N 1
ATOM 3352 C CA . GLU A 1 428 ? 38.945 -0.050 -20.055 1.00 96.19 428 GLU A CA 1
ATOM 3353 C C . GLU A 1 428 ? 38.134 -0.818 -18.996 1.00 96.19 428 GLU A C 1
ATOM 3355 O O . GLU A 1 428 ? 38.522 -1.909 -18.567 1.00 96.19 428 GLU A O 1
ATOM 3360 N N . ILE A 1 429 ? 36.974 -0.280 -18.596 1.00 95.94 429 ILE A N 1
ATOM 3361 C CA . ILE A 1 429 ? 36.057 -0.941 -17.654 1.00 95.94 429 ILE A CA 1
ATOM 3362 C C . ILE A 1 429 ? 35.552 -2.262 -18.243 1.00 95.94 429 ILE A C 1
ATOM 3364 O O . ILE A 1 429 ? 35.594 -3.294 -17.570 1.00 95.94 429 ILE A O 1
ATOM 3368 N N . THR A 1 430 ? 35.111 -2.249 -19.501 1.00 96.50 430 THR A N 1
ATOM 3369 C CA . THR A 1 430 ? 34.551 -3.430 -20.172 1.00 96.50 430 THR A CA 1
ATOM 3370 C C . THR A 1 430 ? 35.595 -4.535 -20.325 1.00 96.50 430 THR A C 1
ATOM 3372 O O . THR A 1 430 ? 35.311 -5.687 -20.001 1.00 96.50 430 THR A O 1
ATOM 3375 N N . GLU A 1 431 ? 36.823 -4.205 -20.735 1.00 95.88 431 GLU A N 1
ATOM 3376 C CA . GLU A 1 431 ? 37.933 -5.161 -20.827 1.00 95.88 431 GLU A CA 1
ATOM 3377 C C . GLU A 1 431 ? 38.279 -5.754 -19.454 1.00 95.88 431 GLU A C 1
ATOM 3379 O O . GLU A 1 431 ? 38.444 -6.969 -19.302 1.00 95.88 431 GLU A O 1
ATOM 3384 N N . LYS A 1 432 ? 38.325 -4.915 -18.414 1.00 95.88 432 LYS A N 1
ATOM 3385 C CA . LYS A 1 432 ? 38.584 -5.352 -17.038 1.00 95.88 432 LYS A CA 1
ATOM 3386 C C . LYS A 1 432 ? 37.499 -6.295 -16.514 1.00 95.88 432 LYS A C 1
ATOM 3388 O O . LYS A 1 432 ? 37.827 -7.265 -15.829 1.00 95.88 432 LYS A O 1
ATOM 3393 N N . ILE A 1 433 ? 36.226 -6.039 -16.820 1.00 94.69 433 ILE A N 1
ATOM 3394 C CA . ILE A 1 433 ? 35.121 -6.940 -16.458 1.00 94.69 433 ILE A CA 1
ATOM 3395 C C . ILE A 1 433 ? 35.246 -8.251 -17.242 1.00 94.69 433 ILE A C 1
ATOM 3397 O O . ILE A 1 433 ? 35.205 -9.320 -16.636 1.00 94.69 433 ILE A O 1
ATOM 3401 N N . ASN A 1 434 ? 35.469 -8.177 -18.557 1.00 94.81 434 ASN A N 1
ATOM 3402 C CA . ASN A 1 434 ? 35.554 -9.346 -19.436 1.00 94.81 434 ASN A CA 1
ATOM 3403 C C . ASN A 1 434 ? 36.710 -10.289 -19.053 1.00 94.81 434 ASN A C 1
ATOM 3405 O O . ASN A 1 434 ? 36.571 -11.508 -19.090 1.00 94.81 434 ASN A O 1
ATOM 3409 N N . THR A 1 435 ? 37.845 -9.730 -18.628 1.00 93.94 435 THR A N 1
ATOM 3410 C CA . THR A 1 435 ? 39.020 -10.504 -18.196 1.00 93.94 435 THR A CA 1
ATOM 3411 C C . THR A 1 435 ? 38.866 -11.105 -16.799 1.00 93.94 435 THR A C 1
ATOM 3413 O O . THR A 1 435 ? 39.289 -12.238 -16.571 1.00 93.94 435 THR A O 1
ATOM 3416 N N . ARG A 1 436 ? 38.268 -10.376 -15.846 1.00 93.31 436 ARG A N 1
ATOM 3417 C CA . ARG A 1 436 ? 38.122 -10.839 -14.452 1.00 93.31 436 ARG A CA 1
ATOM 3418 C C . ARG A 1 436 ? 36.923 -11.757 -14.235 1.00 93.31 436 ARG A C 1
ATOM 3420 O O . ARG A 1 436 ? 36.976 -12.609 -13.351 1.00 93.31 436 ARG A O 1
ATOM 3427 N N . MET A 1 437 ? 35.853 -11.574 -15.005 1.00 91.06 437 MET A N 1
ATOM 3428 C CA . MET A 1 437 ? 34.607 -12.333 -14.899 1.00 91.06 437 MET A CA 1
ATOM 3429 C C . MET A 1 437 ? 34.131 -12.789 -16.290 1.00 91.06 437 MET A C 1
ATOM 3431 O O . MET A 1 437 ? 33.132 -12.280 -16.795 1.00 91.06 437 MET A O 1
ATOM 3435 N N . PRO A 1 438 ? 34.820 -13.756 -16.923 1.00 88.44 438 PRO A N 1
ATOM 3436 C CA . PRO A 1 438 ? 34.505 -14.185 -18.290 1.00 88.44 438 PRO A CA 1
ATOM 3437 C C . PRO A 1 438 ? 33.198 -14.986 -18.401 1.00 88.44 438 PRO A C 1
ATOM 3439 O O . PRO A 1 438 ? 32.657 -15.139 -19.490 1.00 88.44 438 PRO A O 1
ATOM 3442 N N . VAL A 1 439 ? 32.689 -15.521 -17.286 1.00 89.62 439 VAL A N 1
ATOM 3443 C CA . VAL A 1 439 ? 31.468 -16.335 -17.238 1.00 89.62 439 VAL A CA 1
ATOM 3444 C C . VAL A 1 439 ? 30.548 -15.776 -16.165 1.00 89.62 439 VAL A C 1
ATOM 3446 O O . VAL A 1 439 ? 30.986 -15.562 -15.035 1.00 89.62 439 VAL A O 1
ATOM 3449 N N . LEU A 1 440 ? 29.277 -15.575 -16.511 1.00 88.75 440 LEU A N 1
ATOM 3450 C CA . LEU A 1 440 ? 28.232 -15.203 -15.564 1.00 88.75 440 LEU A CA 1
ATOM 3451 C C . LEU A 1 440 ? 27.752 -16.453 -14.821 1.00 88.75 440 LEU A C 1
ATOM 3453 O O . LEU A 1 440 ? 27.283 -17.404 -15.447 1.00 88.75 440 LEU A O 1
ATOM 3457 N N . ARG A 1 441 ? 27.843 -16.470 -13.489 1.00 87.12 441 ARG A N 1
ATOM 3458 C CA . ARG A 1 441 ? 27.234 -17.529 -12.673 1.00 87.12 441 ARG A CA 1
ATOM 3459 C C . ARG A 1 441 ? 25.934 -17.016 -12.079 1.00 87.12 441 ARG A C 1
ATOM 3461 O O . ARG A 1 441 ? 25.832 -15.857 -11.695 1.00 87.12 441 ARG A O 1
ATOM 3468 N N . ARG A 1 442 ? 24.948 -17.901 -11.912 1.00 80.88 442 ARG A N 1
ATOM 3469 C CA . ARG A 1 442 ? 23.654 -17.524 -11.318 1.00 80.88 442 ARG A CA 1
ATOM 3470 C C . ARG A 1 442 ? 23.798 -16.917 -9.917 1.00 80.88 442 ARG A C 1
ATOM 3472 O O . ARG A 1 442 ? 23.067 -15.994 -9.595 1.00 80.88 442 ARG A O 1
ATOM 3479 N N . ALA A 1 443 ? 24.757 -17.406 -9.129 1.00 83.44 443 ALA A N 1
ATOM 3480 C CA . ALA A 1 443 ? 25.058 -16.902 -7.788 1.00 83.44 443 ALA A CA 1
ATOM 3481 C C . ALA A 1 443 ? 25.648 -15.479 -7.769 1.00 83.44 443 ALA A C 1
ATOM 3483 O O . ALA A 1 443 ? 25.664 -14.853 -6.714 1.00 83.44 443 ALA A O 1
ATOM 3484 N N . ASP A 1 444 ? 26.131 -14.971 -8.908 1.00 84.50 444 ASP A N 1
ATOM 3485 C CA . ASP A 1 444 ? 26.665 -13.610 -9.004 1.00 84.50 444 ASP A CA 1
ATOM 3486 C C . ASP A 1 444 ? 25.542 -12.560 -9.066 1.00 84.50 444 ASP A C 1
ATOM 3488 O O . ASP A 1 444 ? 25.796 -11.379 -8.825 1.00 84.50 444 ASP A O 1
ATOM 3492 N N . ILE A 1 445 ? 24.311 -12.985 -9.378 1.00 83.62 445 ILE A N 1
ATOM 3493 C CA . ILE A 1 445 ? 23.118 -12.138 -9.437 1.00 83.62 445 ILE A CA 1
ATOM 3494 C C . ILE A 1 445 ? 22.332 -12.307 -8.130 1.00 83.62 445 ILE A C 1
ATOM 3496 O O . ILE A 1 445 ? 22.038 -13.445 -7.750 1.00 83.62 445 ILE A O 1
ATOM 3500 N N . PRO A 1 446 ? 21.958 -11.209 -7.448 1.00 75.56 446 PRO A N 1
ATOM 3501 C CA . PRO A 1 446 ? 21.114 -11.269 -6.261 1.00 75.56 446 PRO A CA 1
ATOM 3502 C C . PRO A 1 446 ? 19.815 -12.051 -6.499 1.00 75.56 446 PRO A C 1
ATOM 3504 O O . PRO A 1 446 ? 19.185 -11.948 -7.555 1.00 75.56 446 PRO A O 1
ATOM 3507 N N . LEU A 1 447 ? 19.389 -12.828 -5.500 1.00 75.25 447 LEU A N 1
ATOM 3508 C CA . LEU A 1 447 ? 18.073 -13.457 -5.526 1.00 75.25 447 LEU A CA 1
ATOM 3509 C C . LEU A 1 447 ? 17.019 -12.373 -5.270 1.00 75.25 447 LEU A C 1
ATOM 3511 O O . LEU A 1 447 ? 16.869 -11.908 -4.143 1.00 75.25 447 LEU A O 1
ATOM 3515 N N . GLN A 1 448 ? 16.324 -11.951 -6.321 1.00 74.75 448 GLN A N 1
ATOM 3516 C CA . GLN A 1 448 ? 15.267 -10.944 -6.260 1.00 74.75 448 GLN A CA 1
ATOM 3517 C C . GLN A 1 448 ? 14.052 -11.402 -7.079 1.00 74.75 448 GLN A C 1
ATOM 3519 O O . GLN A 1 448 ? 14.216 -12.159 -8.048 1.00 74.75 448 GLN A O 1
ATOM 3524 N N . PRO A 1 449 ? 12.831 -10.993 -6.687 1.00 76.50 449 PRO A N 1
ATOM 3525 C CA . PRO A 1 449 ? 11.620 -11.351 -7.409 1.00 76.50 449 PRO A CA 1
ATOM 3526 C C . PRO A 1 449 ? 11.596 -10.749 -8.810 1.00 76.50 449 PRO A C 1
ATOM 3528 O O . PRO A 1 449 ? 12.141 -9.679 -9.053 1.00 76.50 449 PRO A O 1
ATOM 3531 N N . GLY A 1 450 ? 10.926 -11.442 -9.730 1.00 78.38 450 GLY A N 1
ATOM 3532 C CA . GLY A 1 450 ? 10.652 -10.909 -11.062 1.00 78.38 450 GLY A CA 1
ATOM 3533 C C . GLY A 1 450 ? 11.678 -11.240 -12.140 1.00 78.38 450 GLY A C 1
ATOM 3534 O O . GLY A 1 450 ? 11.557 -10.703 -13.230 1.00 78.38 450 GLY A O 1
ATOM 3535 N N . LEU A 1 451 ? 12.648 -12.136 -11.928 1.00 81.88 451 LEU A N 1
ATOM 3536 C CA . LEU A 1 451 ? 13.540 -12.502 -13.033 1.00 81.88 451 LEU A CA 1
ATOM 3537 C C . LEU A 1 451 ? 12.791 -13.229 -14.165 1.00 81.88 451 LEU A C 1
ATOM 3539 O O . LEU A 1 451 ? 12.233 -14.321 -13.970 1.00 81.88 451 LEU A O 1
ATOM 3543 N N . ARG A 1 452 ? 12.851 -12.668 -15.374 1.00 80.44 452 ARG A N 1
ATOM 3544 C CA . ARG A 1 452 ? 12.286 -13.304 -16.569 1.00 80.44 452 ARG A CA 1
ATOM 3545 C C . ARG A 1 452 ? 13.146 -14.469 -17.066 1.00 80.44 452 ARG A C 1
ATOM 3547 O O . ARG A 1 452 ? 14.362 -14.465 -16.907 1.00 80.44 452 ARG A O 1
ATOM 3554 N N . ASP A 1 453 ? 12.517 -15.476 -17.676 1.00 75.44 453 ASP A N 1
ATOM 3555 C CA . ASP A 1 453 ? 13.235 -16.645 -18.223 1.00 75.44 453 ASP A CA 1
ATOM 3556 C C . ASP A 1 453 ? 14.140 -16.283 -19.405 1.00 75.44 453 ASP A C 1
ATOM 3558 O O . ASP A 1 453 ? 15.203 -16.867 -19.579 1.00 75.44 453 ASP A O 1
ATOM 3562 N N . ASP A 1 454 ? 13.729 -15.289 -20.190 1.00 77.94 454 ASP A N 1
ATOM 3563 C CA . ASP A 1 454 ? 14.432 -14.773 -21.365 1.00 77.94 454 ASP A CA 1
ATOM 3564 C C . ASP A 1 454 ? 15.427 -13.646 -21.038 1.00 77.94 454 ASP A C 1
ATOM 3566 O O . ASP A 1 454 ? 16.034 -13.089 -21.955 1.00 77.94 454 ASP A O 1
ATOM 3570 N N . ALA A 1 455 ? 15.601 -13.307 -19.752 1.00 78.69 455 ALA A N 1
ATOM 3571 C CA . ALA A 1 455 ? 16.477 -12.222 -19.309 1.00 78.69 455 ALA A CA 1
ATOM 3572 C C . ALA A 1 455 ? 17.957 -12.502 -19.604 1.00 78.69 455 ALA A C 1
ATOM 3574 O O . ALA A 1 455 ? 18.709 -11.582 -19.922 1.00 78.69 455 ALA A O 1
ATOM 3575 N N . PHE A 1 456 ? 18.378 -13.768 -19.496 1.00 83.94 456 PHE A N 1
ATOM 3576 C CA . PHE A 1 456 ? 19.764 -14.186 -19.706 1.00 83.94 456 PHE A CA 1
ATOM 3577 C C . PHE A 1 456 ? 19.820 -15.384 -20.657 1.00 83.94 456 PHE A C 1
ATOM 3579 O O . PHE A 1 456 ? 19.608 -16.524 -20.249 1.00 83.94 456 PHE A O 1
ATOM 3586 N N . GLU A 1 457 ? 20.130 -15.126 -21.927 1.00 83.19 457 GLU A N 1
ATOM 3587 C CA . GLU A 1 457 ? 20.388 -16.185 -22.907 1.00 83.19 457 GLU A CA 1
ATOM 3588 C C . GLU A 1 457 ? 21.705 -16.924 -22.596 1.00 83.19 457 GLU A C 1
ATOM 3590 O O . GLU A 1 457 ? 22.623 -16.386 -21.960 1.00 83.19 457 GLU A O 1
ATOM 3595 N N . GLU A 1 458 ? 21.821 -18.170 -23.061 1.00 82.00 458 GLU A N 1
ATOM 3596 C CA . GLU A 1 458 ? 23.064 -18.937 -22.968 1.00 82.00 458 GLU A CA 1
ATOM 3597 C C . GLU A 1 458 ? 24.230 -18.189 -23.635 1.00 82.00 458 GLU A C 1
ATOM 3599 O O . GLU A 1 458 ? 24.150 -17.761 -24.784 1.00 82.00 458 GLU A O 1
ATOM 3604 N N . GLY A 1 459 ? 25.337 -18.032 -22.904 1.00 83.62 459 GLY A N 1
ATOM 3605 C CA . GLY A 1 459 ? 26.498 -17.260 -23.363 1.00 83.62 459 GLY A CA 1
ATOM 3606 C C . GLY A 1 459 ? 26.495 -15.790 -22.927 1.00 83.62 459 GLY A C 1
ATOM 3607 O O . GLY A 1 459 ? 27.441 -15.070 -23.243 1.00 83.62 459 GLY A O 1
ATOM 3608 N N . THR A 1 460 ? 25.495 -15.344 -22.156 1.00 90.00 460 THR A N 1
ATOM 3609 C CA . THR A 1 460 ? 25.500 -14.015 -21.523 1.00 90.00 460 THR A CA 1
ATOM 3610 C C . THR A 1 460 ? 26.683 -13.870 -20.557 1.00 90.00 460 THR A C 1
ATOM 3612 O O . THR A 1 460 ? 26.876 -14.698 -19.664 1.00 90.00 460 THR A O 1
ATOM 3615 N N . THR A 1 461 ? 27.467 -12.796 -20.698 1.00 93.00 461 THR A N 1
ATOM 3616 C CA . THR A 1 461 ? 28.608 -12.487 -19.818 1.00 93.00 461 THR A CA 1
ATOM 3617 C C . THR A 1 461 ? 28.353 -11.224 -18.985 1.00 93.00 461 THR A C 1
ATOM 3619 O O . THR A 1 461 ? 27.572 -10.361 -19.393 1.00 93.00 461 THR A O 1
ATOM 3622 N N . PRO A 1 462 ? 29.033 -11.045 -17.835 1.00 94.00 462 PRO A N 1
ATOM 3623 C CA . PRO A 1 462 ? 28.942 -9.815 -17.041 1.00 94.00 462 PRO A CA 1
ATOM 3624 C C . PRO A 1 462 ? 29.316 -8.553 -17.830 1.00 94.00 462 PRO A C 1
ATOM 3626 O O . PRO A 1 462 ? 28.716 -7.499 -17.630 1.00 94.00 462 PRO A O 1
ATOM 3629 N N . ALA A 1 463 ? 30.286 -8.662 -18.744 1.00 95.00 463 ALA A N 1
ATOM 3630 C CA . ALA A 1 463 ? 30.691 -7.558 -19.609 1.00 95.00 463 ALA A CA 1
ATOM 3631 C C . ALA A 1 463 ? 29.591 -7.195 -20.619 1.00 95.00 463 ALA A C 1
ATOM 3633 O O . ALA A 1 463 ? 29.325 -6.016 -20.824 1.00 95.00 463 ALA A O 1
ATOM 3634 N N . LEU A 1 464 ? 28.906 -8.189 -21.196 1.00 94.50 464 LEU A N 1
ATOM 3635 C CA . LEU A 1 464 ? 27.771 -7.955 -22.089 1.00 94.50 464 LEU A CA 1
ATOM 3636 C C . LEU A 1 464 ? 26.602 -7.272 -21.365 1.00 94.50 464 LEU A C 1
ATOM 3638 O O . LEU A 1 464 ? 26.047 -6.314 -21.895 1.00 94.50 464 LEU A O 1
ATOM 3642 N N . LEU A 1 465 ? 26.271 -7.709 -20.143 1.00 92.94 465 LEU A N 1
ATOM 3643 C CA . LEU A 1 465 ? 25.232 -7.065 -19.329 1.00 92.94 465 LEU A CA 1
ATOM 3644 C C . LEU A 1 465 ? 25.561 -5.597 -19.044 1.00 92.94 465 LEU A C 1
ATOM 3646 O O . LEU A 1 465 ? 24.708 -4.730 -19.209 1.00 92.94 465 LEU A O 1
ATOM 3650 N N . PHE A 1 466 ? 26.811 -5.308 -18.673 1.00 95.25 466 PHE A N 1
ATOM 3651 C CA . PHE A 1 466 ? 27.281 -3.938 -18.479 1.00 95.25 466 PHE A CA 1
ATOM 3652 C C . PHE A 1 466 ? 27.127 -3.093 -19.753 1.00 95.25 466 PHE A C 1
ATOM 3654 O O . PHE A 1 466 ? 26.550 -2.007 -19.698 1.00 95.25 466 PHE A O 1
ATOM 3661 N N . VAL A 1 467 ? 27.597 -3.602 -20.898 1.00 95.62 467 VAL A N 1
ATOM 3662 C CA . VAL A 1 467 ? 27.528 -2.901 -22.191 1.00 95.62 467 VAL A CA 1
ATOM 3663 C C . VAL A 1 467 ? 26.079 -2.628 -22.592 1.00 95.62 467 VAL A C 1
ATOM 3665 O O . VAL A 1 467 ? 25.747 -1.486 -22.905 1.00 95.62 467 VAL A O 1
ATOM 3668 N N . ASN A 1 468 ? 25.203 -3.634 -22.536 1.00 94.06 468 ASN A N 1
ATOM 3669 C CA . ASN A 1 468 ? 23.796 -3.479 -22.904 1.00 94.06 468 ASN A CA 1
ATOM 3670 C C . ASN A 1 468 ? 23.085 -2.460 -21.998 1.00 94.06 468 ASN A C 1
ATOM 3672 O O . ASN A 1 468 ? 22.362 -1.605 -22.509 1.00 94.06 468 ASN A O 1
ATOM 3676 N N . SER A 1 469 ? 23.324 -2.500 -20.683 1.00 94.06 469 SER A N 1
ATOM 3677 C CA . SER A 1 469 ? 22.718 -1.566 -19.725 1.00 94.06 469 SER A CA 1
ATOM 3678 C C . SER A 1 469 ? 23.204 -0.128 -19.912 1.00 94.06 469 SER A C 1
ATOM 3680 O O . SER A 1 469 ? 22.386 0.784 -20.016 1.00 94.06 469 SER A O 1
ATOM 3682 N N . VAL A 1 470 ? 24.521 0.096 -20.005 1.00 95.44 470 VAL A N 1
ATOM 3683 C CA . VAL A 1 470 ? 25.076 1.448 -20.193 1.00 95.44 470 VAL A CA 1
ATOM 3684 C C . VAL A 1 470 ? 24.648 2.016 -21.543 1.00 95.44 470 VAL A C 1
ATOM 3686 O O . VAL A 1 470 ? 24.126 3.125 -21.593 1.00 95.44 470 VAL A O 1
ATOM 3689 N N . CYS A 1 471 ? 24.787 1.264 -22.639 1.00 95.56 471 CYS A N 1
ATOM 3690 C CA . CYS A 1 471 ? 24.387 1.753 -23.959 1.00 95.56 471 CYS A CA 1
ATOM 3691 C C . CYS A 1 471 ? 22.881 2.028 -24.055 1.00 95.56 471 CYS A C 1
ATOM 3693 O O . CYS A 1 471 ? 22.497 2.976 -24.737 1.00 95.56 471 CYS A O 1
ATOM 3695 N N . LYS A 1 472 ? 22.025 1.257 -23.365 1.00 94.88 472 LYS A N 1
ATOM 3696 C CA . LYS A 1 472 ? 20.587 1.552 -23.310 1.00 94.88 472 LYS A CA 1
ATOM 3697 C C . LYS A 1 472 ? 20.310 2.890 -22.625 1.00 94.88 472 LYS A C 1
ATOM 3699 O O . LYS A 1 472 ? 19.523 3.672 -23.150 1.00 94.88 472 LYS A O 1
ATOM 3704 N N . ILE A 1 473 ? 20.973 3.174 -21.508 1.00 95.19 473 ILE A N 1
ATOM 3705 C CA . ILE A 1 473 ? 20.818 4.445 -20.786 1.00 95.19 473 ILE A CA 1
ATOM 3706 C C . ILE A 1 473 ? 21.323 5.616 -21.620 1.00 95.19 473 ILE A C 1
ATOM 3708 O O . ILE A 1 473 ? 20.623 6.610 -21.761 1.00 95.19 473 ILE A O 1
ATOM 3712 N N . LEU A 1 474 ? 22.504 5.484 -22.226 1.00 95.19 474 LEU A N 1
ATOM 3713 C CA . LEU 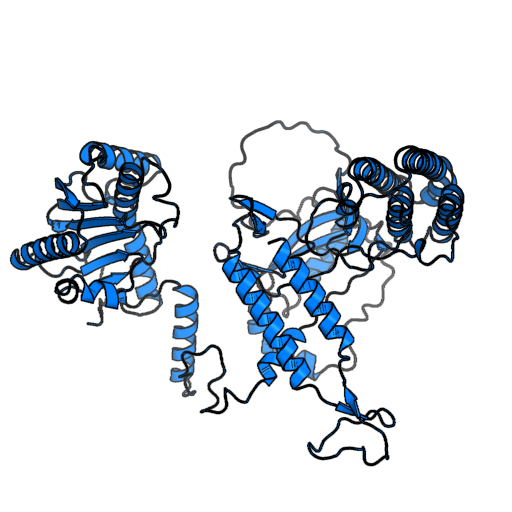A 1 474 ? 23.053 6.534 -23.083 1.00 95.19 474 LEU A CA 1
ATOM 3714 C C . LEU A 1 474 ? 22.162 6.800 -24.307 1.00 95.19 474 LEU A C 1
ATOM 3716 O O . LEU A 1 474 ? 22.053 7.940 -24.739 1.00 95.19 474 LEU A O 1
ATOM 3720 N N . SER A 1 475 ? 21.480 5.772 -24.833 1.00 95.50 475 SER A N 1
ATOM 3721 C CA . SER A 1 475 ? 20.551 5.919 -25.966 1.00 95.50 475 SER A CA 1
ATOM 3722 C C . SER A 1 475 ? 19.260 6.679 -25.643 1.00 95.50 475 SER A C 1
ATOM 3724 O O . SER A 1 475 ? 18.497 6.973 -26.557 1.00 95.50 475 SER A O 1
ATOM 3726 N N . LEU A 1 476 ? 18.997 6.987 -24.365 1.00 95.31 476 LEU A N 1
ATOM 3727 C CA . LEU A 1 476 ? 17.872 7.845 -23.977 1.00 95.31 476 LEU A CA 1
ATOM 3728 C C . LEU A 1 476 ? 18.068 9.287 -24.452 1.00 95.31 476 LEU A C 1
ATOM 3730 O O . LEU A 1 476 ? 17.086 9.991 -24.678 1.00 95.31 476 LEU A O 1
ATOM 3734 N N . ASP A 1 477 ? 19.316 9.726 -24.624 1.00 94.31 477 ASP A N 1
ATOM 3735 C CA . ASP A 1 477 ? 19.601 10.993 -25.281 1.00 94.31 477 ASP A CA 1
ATOM 3736 C C . ASP A 1 477 ? 19.624 10.790 -26.799 1.00 94.31 477 ASP A C 1
ATOM 3738 O O . ASP A 1 477 ? 20.624 10.373 -27.390 1.00 94.31 477 ASP A O 1
ATOM 3742 N N . THR A 1 478 ? 18.497 11.089 -27.444 1.00 92.12 478 THR A N 1
ATOM 3743 C CA . THR A 1 478 ? 18.341 10.937 -28.895 1.00 92.12 478 THR A CA 1
ATOM 3744 C C . THR A 1 478 ? 19.301 11.821 -29.692 1.00 92.12 478 THR A C 1
ATOM 3746 O O . THR A 1 478 ? 19.541 11.543 -30.864 1.00 92.12 478 THR A O 1
ATOM 3749 N N . ALA A 1 479 ? 19.878 12.871 -29.091 1.00 91.12 479 ALA A N 1
ATOM 3750 C CA . ALA A 1 479 ? 20.881 13.698 -29.760 1.00 91.12 479 ALA A CA 1
ATOM 3751 C C . ALA A 1 479 ? 22.224 12.969 -29.948 1.00 91.12 479 ALA A C 1
ATOM 3753 O O . ALA A 1 479 ? 23.006 13.363 -30.810 1.00 91.12 479 ALA A O 1
ATOM 3754 N N . LEU A 1 480 ? 22.480 11.905 -29.176 1.00 93.56 480 LEU A N 1
ATOM 3755 C CA . LEU A 1 480 ? 23.728 11.130 -29.182 1.00 93.56 480 LEU A CA 1
ATOM 3756 C C . LEU A 1 480 ? 23.608 9.794 -29.921 1.00 93.56 480 LEU A C 1
ATOM 3758 O O . LEU A 1 480 ? 24.444 8.904 -29.746 1.00 93.56 480 LEU A O 1
ATOM 3762 N N . GLU A 1 481 ? 22.551 9.602 -30.712 1.00 93.88 481 GLU A N 1
ATOM 3763 C CA . GLU A 1 481 ? 22.240 8.311 -31.330 1.00 93.88 481 GLU A CA 1
ATOM 3764 C C . GLU A 1 481 ? 23.435 7.740 -32.119 1.00 93.88 481 GLU A C 1
ATOM 3766 O O . GLU A 1 481 ? 23.776 6.564 -31.974 1.00 93.88 481 GLU A O 1
ATOM 3771 N N . GLN A 1 482 ? 24.132 8.578 -32.894 1.00 94.06 482 GLN A N 1
ATOM 3772 C CA . GLN A 1 482 ? 25.263 8.150 -33.724 1.00 94.06 482 GLN A CA 1
ATOM 3773 C C . GLN A 1 482 ? 26.481 7.737 -32.887 1.00 94.06 482 GLN A C 1
ATOM 3775 O O . GLN A 1 482 ? 27.093 6.693 -33.136 1.00 94.06 482 GLN A O 1
ATOM 3780 N N . GLU A 1 483 ? 26.830 8.537 -31.883 1.00 95.88 483 GLU A N 1
ATOM 3781 C CA . GLU A 1 483 ? 27.942 8.298 -30.969 1.00 95.88 483 GLU A CA 1
ATOM 3782 C C . GLU A 1 483 ? 27.705 7.031 -30.144 1.00 95.88 483 GLU A C 1
ATOM 3784 O O . GLU A 1 483 ? 28.604 6.193 -30.019 1.00 95.88 483 GLU A O 1
ATOM 3789 N N . VAL A 1 484 ? 26.484 6.848 -29.631 1.00 95.81 484 VAL A N 1
ATOM 3790 C CA . VAL A 1 484 ? 26.096 5.668 -28.848 1.00 95.81 484 VAL A CA 1
ATOM 3791 C C . VAL A 1 484 ? 26.093 4.411 -29.716 1.00 95.81 484 VAL A C 1
ATOM 3793 O O . VAL A 1 484 ? 26.599 3.377 -29.271 1.00 95.81 484 VAL A O 1
ATOM 3796 N N . MET A 1 485 ? 25.601 4.476 -30.960 1.00 94.38 485 MET A N 1
ATOM 3797 C CA . MET A 1 485 ? 25.680 3.351 -31.903 1.00 94.38 485 MET A CA 1
ATOM 3798 C C . MET A 1 485 ? 27.134 2.939 -32.171 1.00 94.38 485 MET A C 1
ATOM 3800 O O . MET A 1 485 ? 27.475 1.755 -32.092 1.00 94.38 485 MET A O 1
ATOM 3804 N N . LEU A 1 486 ? 28.022 3.906 -32.434 1.00 95.38 486 LEU A N 1
ATOM 3805 C CA . LEU A 1 486 ? 29.444 3.643 -32.663 1.00 95.38 486 LEU A CA 1
ATOM 3806 C C . LEU A 1 486 ? 30.115 3.016 -31.432 1.00 95.38 486 LEU A C 1
ATOM 3808 O O . LEU A 1 486 ? 30.854 2.032 -31.558 1.00 95.38 486 LEU A O 1
ATOM 3812 N N . LEU A 1 487 ? 29.858 3.583 -30.252 1.00 96.25 487 LEU A N 1
ATOM 3813 C CA . LEU A 1 487 ? 30.365 3.100 -28.972 1.00 96.25 487 LEU A CA 1
ATOM 3814 C C . LEU A 1 487 ? 29.907 1.663 -28.712 1.00 96.25 487 LEU A C 1
ATOM 3816 O O . LEU A 1 487 ? 30.743 0.793 -28.461 1.00 96.25 487 LEU A O 1
ATOM 3820 N N . ARG A 1 488 ? 28.605 1.391 -28.855 1.00 96.44 488 ARG A N 1
ATOM 3821 C CA . ARG A 1 488 ? 28.021 0.056 -28.691 1.00 96.44 488 ARG A CA 1
ATOM 3822 C C . ARG A 1 488 ? 28.690 -0.957 -29.610 1.00 96.44 488 ARG A C 1
ATOM 3824 O O . ARG A 1 488 ? 29.142 -1.998 -29.138 1.00 96.44 488 ARG A O 1
ATOM 3831 N N . ARG A 1 489 ? 28.833 -0.645 -30.901 1.00 95.31 489 ARG A N 1
ATOM 3832 C CA . ARG A 1 489 ? 29.501 -1.528 -31.868 1.00 95.31 489 ARG A CA 1
ATOM 3833 C C . ARG A 1 489 ? 30.938 -1.855 -31.457 1.00 95.31 489 ARG A C 1
ATOM 3835 O O . ARG A 1 489 ? 31.366 -3.006 -31.539 1.00 95.31 489 ARG A O 1
ATOM 3842 N N . ASN A 1 490 ? 31.694 -0.853 -31.011 1.00 96.62 490 ASN A N 1
ATOM 3843 C CA . ASN A 1 490 ? 33.081 -1.042 -30.593 1.00 96.62 490 ASN A CA 1
ATOM 3844 C C . ASN A 1 490 ? 33.191 -1.863 -29.297 1.00 96.62 490 ASN A C 1
ATOM 3846 O O . ASN A 1 490 ? 34.058 -2.734 -29.217 1.00 96.62 490 ASN A O 1
ATOM 3850 N N . LEU A 1 491 ? 32.306 -1.625 -28.323 1.00 97.06 491 LEU A N 1
ATOM 3851 C CA . LEU A 1 491 ? 32.245 -2.376 -27.065 1.00 97.06 491 LEU A CA 1
ATOM 3852 C C . LEU A 1 491 ? 31.867 -3.842 -27.300 1.00 97.06 491 LEU A C 1
ATOM 3854 O O . LEU A 1 491 ? 32.529 -4.731 -26.772 1.00 97.06 491 LEU A O 1
ATOM 3858 N N . LEU A 1 492 ? 30.864 -4.107 -28.141 1.00 96.44 492 LEU A N 1
ATOM 3859 C CA . LEU A 1 492 ? 30.462 -5.470 -28.505 1.00 96.44 492 LEU A CA 1
ATOM 3860 C C . LEU A 1 492 ? 31.601 -6.221 -29.208 1.00 96.44 492 LEU A C 1
ATOM 3862 O O . LEU A 1 492 ? 31.905 -7.363 -28.859 1.00 96.44 492 LEU A O 1
ATOM 3866 N N . ARG A 1 493 ? 32.309 -5.555 -30.130 1.00 95.94 493 ARG A N 1
ATOM 3867 C CA . ARG A 1 493 ? 33.488 -6.129 -30.792 1.00 95.94 493 ARG A CA 1
ATOM 3868 C C . ARG A 1 493 ? 34.610 -6.459 -29.804 1.00 95.94 493 ARG A C 1
ATOM 3870 O O . ARG A 1 493 ? 35.255 -7.490 -29.970 1.00 95.94 493 ARG A O 1
ATOM 3877 N N . LEU A 1 494 ? 34.838 -5.617 -28.792 1.00 95.50 494 LEU A N 1
ATOM 3878 C CA . LEU A 1 494 ? 35.855 -5.835 -27.753 1.00 95.50 494 LEU A CA 1
ATOM 3879 C C . LEU A 1 494 ? 35.596 -7.121 -26.950 1.00 95.50 494 LEU A C 1
ATOM 3881 O O . LEU A 1 494 ? 36.540 -7.826 -26.603 1.00 95.50 494 LEU A O 1
ATOM 3885 N N . ILE A 1 495 ? 34.328 -7.448 -26.694 1.00 95.44 495 ILE A N 1
ATOM 3886 C CA . ILE A 1 495 ? 33.928 -8.666 -25.971 1.00 95.44 495 ILE A CA 1
ATOM 3887 C C . ILE A 1 495 ? 33.615 -9.855 -26.895 1.00 95.44 495 ILE A C 1
ATOM 3889 O O . ILE A 1 495 ? 33.227 -10.916 -26.414 1.00 95.44 495 ILE A O 1
ATOM 3893 N N . GLY A 1 496 ? 33.794 -9.703 -28.212 1.00 93.56 496 GLY A N 1
ATOM 3894 C CA . GLY A 1 496 ? 33.596 -10.774 -29.193 1.00 93.56 496 GLY A CA 1
ATOM 3895 C C . GLY A 1 496 ? 32.134 -11.093 -29.530 1.00 93.56 496 GLY A C 1
ATOM 3896 O O . GLY A 1 496 ? 31.859 -12.181 -30.032 1.00 93.56 496 GLY A O 1
ATOM 3897 N N . VAL A 1 497 ? 31.198 -10.173 -29.278 1.00 93.56 497 VAL A N 1
ATOM 3898 C CA . VAL A 1 497 ? 29.768 -10.338 -29.590 1.00 93.56 497 VAL A CA 1
ATOM 3899 C C . VAL A 1 497 ? 29.422 -9.573 -30.871 1.00 93.56 497 VAL A C 1
ATOM 3901 O O . VAL A 1 497 ? 29.827 -8.427 -31.060 1.00 93.56 497 VAL A O 1
ATOM 3904 N N . GLY A 1 498 ? 28.681 -10.210 -31.782 1.00 92.19 498 GLY A N 1
ATOM 3905 C CA . GLY A 1 498 ? 28.215 -9.569 -33.014 1.00 92.19 498 GLY A CA 1
ATOM 3906 C C . GLY A 1 498 ? 27.093 -8.558 -32.756 1.00 92.19 498 GLY A C 1
ATOM 3907 O O . GLY A 1 498 ? 26.202 -8.821 -31.959 1.00 92.19 498 GLY A O 1
ATOM 3908 N N . GLU A 1 499 ? 27.102 -7.431 -33.472 1.00 88.94 499 GLU A N 1
ATOM 3909 C CA . GLU A 1 499 ? 26.125 -6.334 -33.321 1.00 88.94 499 GLU A CA 1
ATOM 3910 C C . GLU A 1 499 ? 24.669 -6.761 -33.573 1.00 88.94 499 GLU A C 1
ATOM 3912 O O . GLU A 1 499 ? 23.760 -6.274 -32.911 1.00 88.94 499 GLU A O 1
ATOM 3917 N N . PHE A 1 500 ? 24.463 -7.713 -34.485 1.00 89.69 500 PHE A N 1
ATOM 3918 C CA . PHE A 1 500 ? 23.148 -8.259 -34.841 1.00 89.69 500 PHE A CA 1
ATOM 3919 C C . PHE A 1 500 ? 22.837 -9.589 -34.136 1.00 89.69 500 PHE A C 1
ATOM 3921 O O . PHE A 1 500 ? 21.932 -10.312 -34.546 1.00 89.69 500 PHE A O 1
ATOM 3928 N N . SER A 1 501 ? 23.630 -9.961 -33.129 1.00 90.62 501 SER A N 1
ATOM 3929 C CA . SER A 1 501 ? 23.363 -11.149 -32.317 1.00 90.62 501 SER A CA 1
ATOM 3930 C C . SER A 1 501 ? 22.130 -10.926 -31.441 1.00 90.62 501 SER A C 1
ATOM 3932 O O . SER A 1 501 ? 21.949 -9.823 -30.926 1.00 90.62 501 SER A O 1
ATOM 3934 N N . SER A 1 502 ? 21.344 -11.976 -31.180 1.00 87.81 502 SER A N 1
ATOM 3935 C CA . SER A 1 502 ? 20.264 -11.925 -30.178 1.00 87.81 502 SER A CA 1
ATOM 3936 C C . SER A 1 502 ? 20.790 -11.502 -28.801 1.00 87.81 502 SER A C 1
ATOM 3938 O O . SER A 1 502 ? 20.146 -10.726 -28.106 1.00 87.81 502 SER A O 1
ATOM 3940 N N . LEU A 1 503 ? 22.021 -11.911 -28.466 1.00 86.81 503 LEU A N 1
ATOM 3941 C CA . LEU A 1 503 ? 22.730 -11.534 -27.238 1.00 86.81 503 LEU A CA 1
ATOM 3942 C C . LEU A 1 503 ? 22.988 -10.023 -27.115 1.00 86.81 503 LEU A C 1
ATOM 3944 O O . LEU A 1 503 ? 23.109 -9.493 -26.011 1.00 86.81 503 LEU A O 1
ATOM 3948 N N . ALA A 1 504 ? 23.126 -9.324 -28.242 1.00 88.19 504 ALA A N 1
ATOM 3949 C CA . ALA A 1 504 ? 23.382 -7.891 -28.239 1.00 88.19 504 ALA A CA 1
ATOM 3950 C C . ALA A 1 504 ? 22.104 -7.080 -28.005 1.00 88.19 504 ALA A C 1
ATOM 3952 O O . ALA A 1 504 ? 22.210 -5.900 -27.692 1.00 88.19 504 ALA A O 1
ATOM 3953 N N . GLU A 1 505 ? 20.915 -7.658 -28.179 1.00 88.06 505 GLU A N 1
ATOM 3954 C CA . GLU A 1 505 ? 19.646 -6.965 -27.979 1.00 88.06 505 GLU A CA 1
ATOM 3955 C C . GLU A 1 505 ? 19.434 -6.640 -26.494 1.00 88.06 505 GLU A C 1
ATOM 3957 O O . GLU A 1 505 ? 19.644 -7.479 -25.617 1.00 88.06 505 GLU A O 1
ATOM 3962 N N . TRP A 1 506 ? 19.026 -5.404 -26.192 1.00 87.69 506 TRP A N 1
ATOM 3963 C CA . TRP A 1 506 ? 18.692 -5.053 -24.815 1.00 87.69 506 TRP A CA 1
ATOM 3964 C C . TRP A 1 506 ? 17.340 -5.667 -24.460 1.00 87.69 506 TRP A C 1
ATOM 3966 O O . TRP A 1 506 ? 16.354 -5.440 -25.162 1.00 87.69 506 TRP A O 1
ATOM 3976 N N . ARG A 1 507 ? 17.300 -6.404 -23.351 1.00 86.12 507 ARG A N 1
ATOM 3977 C CA . ARG A 1 507 ? 16.082 -6.976 -22.782 1.00 86.12 507 ARG A CA 1
ATOM 3978 C C . ARG A 1 507 ? 15.967 -6.548 -21.335 1.00 86.12 507 ARG A C 1
ATOM 3980 O O . ARG A 1 507 ? 16.947 -6.601 -20.599 1.00 86.12 507 ARG A O 1
ATOM 3987 N N . GLU A 1 508 ? 14.770 -6.136 -20.947 1.00 85.19 508 GLU A N 1
ATOM 3988 C CA . GLU A 1 508 ? 14.456 -5.807 -19.562 1.00 85.19 508 GLU A CA 1
ATOM 3989 C C . GLU A 1 508 ? 14.512 -7.091 -18.715 1.00 85.19 508 GLU A C 1
ATOM 3991 O O . GLU A 1 508 ? 13.699 -7.983 -18.958 1.00 85.19 508 GLU A O 1
ATOM 3996 N N . PRO A 1 509 ? 15.447 -7.233 -17.754 1.00 83.06 509 PRO A N 1
ATOM 3997 C CA . PRO A 1 509 ? 15.562 -8.447 -16.943 1.00 83.06 509 PRO A CA 1
ATOM 3998 C C . PRO A 1 509 ? 14.409 -8.624 -15.944 1.00 83.06 509 PRO A C 1
ATOM 4000 O O . PRO A 1 509 ? 14.084 -9.758 -15.574 1.00 83.06 509 PRO A O 1
ATOM 4003 N N . SER A 1 510 ? 13.790 -7.521 -15.513 1.00 84.00 510 SER A N 1
ATOM 4004 C CA . SER A 1 510 ? 12.767 -7.498 -14.471 1.00 84.00 510 SER A CA 1
ATOM 4005 C C . SER A 1 510 ? 11.357 -7.598 -15.054 1.00 84.00 510 SER A C 1
ATOM 4007 O O . SER A 1 510 ? 10.911 -6.750 -15.828 1.00 84.00 510 SER A O 1
ATOM 4009 N N . ALA A 1 511 ? 10.590 -8.603 -14.651 1.00 82.31 511 ALA A N 1
ATOM 4010 C CA . ALA A 1 511 ? 9.146 -8.628 -14.832 1.00 82.31 511 ALA A CA 1
ATOM 4011 C C . ALA A 1 511 ? 8.496 -7.530 -13.975 1.00 82.31 511 ALA A C 1
ATOM 4013 O O . ALA A 1 511 ? 9.014 -7.165 -12.925 1.00 82.31 511 ALA A O 1
ATOM 4014 N N . SER A 1 512 ? 7.345 -7.024 -14.405 1.00 80.94 512 SER A N 1
ATOM 4015 C CA . SER A 1 512 ? 6.515 -6.127 -13.598 1.00 80.94 512 SER A CA 1
ATOM 4016 C C . SER A 1 512 ? 5.297 -6.901 -13.099 1.00 80.94 512 SER A C 1
ATOM 4018 O O . SER A 1 512 ? 4.645 -7.603 -13.878 1.00 80.94 512 SER A O 1
ATOM 4020 N N . CYS A 1 513 ? 5.027 -6.825 -11.796 1.00 82.62 513 CYS A N 1
ATOM 4021 C CA . CYS A 1 513 ? 3.857 -7.440 -11.172 1.00 82.62 513 CYS A CA 1
ATOM 4022 C C . CYS A 1 513 ? 3.180 -6.409 -10.272 1.00 82.62 513 CYS A C 1
ATOM 4024 O O . CYS A 1 513 ? 3.459 -6.330 -9.076 1.00 82.62 513 CYS A O 1
ATOM 4026 N N . VAL A 1 514 ? 2.302 -5.608 -10.872 1.00 84.25 514 VAL A N 1
ATOM 4027 C CA . VAL A 1 514 ? 1.621 -4.504 -10.195 1.00 84.25 514 VAL A CA 1
ATOM 4028 C C . VAL A 1 514 ? 0.330 -4.990 -9.548 1.00 84.25 514 VAL A C 1
ATOM 4030 O O . VAL A 1 514 ? -0.564 -5.498 -10.226 1.00 84.25 514 VAL A O 1
ATOM 4033 N N . LEU A 1 515 ? 0.226 -4.812 -8.233 1.00 86.69 515 LEU A N 1
ATOM 4034 C CA . LEU A 1 515 ? -1.054 -4.810 -7.536 1.00 86.69 515 LEU A CA 1
ATOM 4035 C C . LEU A 1 515 ? -1.599 -3.386 -7.551 1.00 86.69 515 LEU A C 1
ATOM 4037 O O . LEU A 1 515 ? -0.952 -2.479 -7.027 1.00 86.69 515 LEU A O 1
ATOM 4041 N N . THR A 1 516 ? -2.774 -3.201 -8.140 1.00 85.81 516 THR A N 1
ATOM 4042 C CA . THR A 1 516 ? -3.402 -1.885 -8.227 1.00 85.81 516 THR A CA 1
ATOM 4043 C C . THR A 1 516 ? -4.033 -1.476 -6.895 1.00 85.81 516 THR A C 1
ATOM 4045 O O . THR A 1 516 ? -4.471 -2.323 -6.104 1.00 85.81 516 THR A O 1
ATOM 4048 N N . GLU A 1 517 ? -4.058 -0.168 -6.636 1.00 86.31 517 GLU A N 1
ATOM 4049 C CA . GLU A 1 517 ? -4.837 0.455 -5.555 1.00 86.31 517 GLU A CA 1
ATOM 4050 C C . GLU A 1 517 ? -4.582 -0.158 -4.159 1.00 86.31 517 GLU A C 1
ATOM 4052 O O . GLU A 1 517 ? -5.492 -0.516 -3.394 1.00 86.31 517 GLU A O 1
ATOM 4057 N N . VAL A 1 518 ? -3.310 -0.345 -3.798 1.00 90.25 518 VAL A N 1
ATOM 4058 C CA . VAL A 1 518 ? -2.902 -0.824 -2.471 1.00 90.25 518 VAL A CA 1
ATOM 4059 C C . VAL A 1 518 ? -3.020 0.294 -1.442 1.00 90.25 518 VAL A C 1
ATOM 4061 O O . VAL A 1 518 ? -2.245 1.249 -1.429 1.00 90.25 518 VAL A O 1
ATOM 4064 N N . ILE A 1 519 ? -3.989 0.141 -0.534 1.00 91.06 519 ILE A N 1
ATOM 4065 C CA . ILE A 1 519 ? -4.311 1.117 0.512 1.00 91.06 519 ILE A CA 1
ATOM 4066 C C . ILE A 1 519 ? -3.561 0.770 1.800 1.00 91.06 519 ILE A C 1
ATOM 4068 O O . ILE A 1 519 ? -3.684 -0.331 2.343 1.00 91.06 519 ILE A O 1
ATOM 4072 N N . CYS A 1 520 ? -2.793 1.723 2.328 1.00 90.94 520 CYS A N 1
ATOM 4073 C CA . CYS A 1 520 ? -2.176 1.594 3.644 1.00 90.94 520 CYS A CA 1
ATOM 4074 C C . CYS A 1 520 ? -3.224 1.719 4.759 1.00 90.94 520 CYS A C 1
ATOM 4076 O O . CYS A 1 520 ? -3.869 2.752 4.879 1.00 90.94 520 CYS A O 1
ATOM 4078 N N . ARG A 1 521 ? -3.322 0.725 5.652 1.00 87.12 521 ARG A N 1
ATOM 4079 C CA . ARG A 1 521 ? -4.267 0.736 6.791 1.00 87.12 521 ARG A CA 1
ATOM 4080 C C . ARG A 1 521 ? -3.976 1.799 7.864 1.00 87.12 521 ARG A C 1
ATOM 4082 O O . ARG A 1 521 ? -4.776 1.962 8.777 1.00 87.12 521 ARG A O 1
ATOM 4089 N N . VAL A 1 522 ? -2.819 2.467 7.804 1.00 88.25 522 VAL A N 1
ATOM 4090 C CA . VAL A 1 522 ? -2.404 3.470 8.802 1.00 88.25 522 VAL A CA 1
ATOM 4091 C C . VAL A 1 522 ? -2.624 4.891 8.296 1.00 88.25 522 VAL A C 1
ATOM 4093 O O . VAL A 1 522 ? -3.241 5.686 8.995 1.00 88.25 522 VAL A O 1
ATOM 4096 N N . CYS A 1 523 ? -2.134 5.222 7.098 1.00 89.56 523 CYS A N 1
ATOM 4097 C CA . CYS A 1 523 ? -2.247 6.577 6.545 1.00 89.56 523 CYS A CA 1
ATOM 4098 C C . CYS A 1 523 ? -3.260 6.712 5.399 1.00 89.56 523 CYS A C 1
ATOM 4100 O O . CYS A 1 523 ? -3.405 7.805 4.867 1.00 89.56 523 CYS A O 1
ATOM 4102 N N . ASN A 1 524 ? -3.926 5.626 4.988 1.00 89.00 524 ASN A N 1
ATOM 4103 C CA . ASN A 1 524 ? -4.865 5.575 3.857 1.00 89.00 524 ASN A CA 1
ATOM 4104 C C . ASN A 1 524 ? -4.280 5.980 2.495 1.00 89.00 524 ASN A C 1
ATOM 4106 O O . ASN A 1 524 ? -5.025 6.122 1.528 1.00 89.00 524 ASN A O 1
ATOM 4110 N N . HIS A 1 525 ? -2.954 6.113 2.386 1.00 88.88 525 HIS A N 1
ATOM 4111 C CA . HIS A 1 525 ? -2.305 6.335 1.100 1.00 88.88 525 HIS A CA 1
ATOM 4112 C C . HIS A 1 525 ? -2.555 5.131 0.185 1.00 88.88 525 HIS A C 1
ATOM 4114 O O . HIS A 1 525 ? -2.273 3.987 0.566 1.00 88.88 525 HIS A O 1
ATOM 4120 N N . CYS A 1 526 ? -3.104 5.412 -0.994 1.00 89.00 526 CYS A N 1
ATOM 4121 C CA . CYS A 1 526 ? -3.421 4.448 -2.035 1.00 89.00 526 CYS A CA 1
ATOM 4122 C C . CYS A 1 526 ? -2.409 4.601 -3.166 1.00 89.00 526 CYS A C 1
ATOM 4124 O O . CYS A 1 526 ? -2.193 5.713 -3.645 1.00 89.00 526 CYS A O 1
ATOM 4126 N N . ARG A 1 527 ? -1.787 3.498 -3.574 1.00 87.75 527 ARG A N 1
ATOM 4127 C CA . ARG A 1 527 ? -0.858 3.477 -4.702 1.00 87.75 527 ARG A CA 1
ATOM 4128 C C . ARG A 1 527 ? -0.835 2.116 -5.363 1.00 87.75 527 ARG A C 1
ATOM 4130 O O . ARG A 1 527 ? -1.116 1.105 -4.718 1.00 87.75 527 ARG A O 1
ATOM 4137 N N . ASP A 1 528 ? -0.383 2.093 -6.598 1.00 88.12 528 ASP A N 1
ATOM 4138 C CA . ASP A 1 528 ? 0.005 0.855 -7.246 1.00 88.12 528 ASP A CA 1
ATOM 4139 C C . ASP A 1 528 ? 1.333 0.354 -6.650 1.00 88.12 528 ASP A C 1
ATOM 4141 O O . ASP A 1 528 ? 2.233 1.129 -6.297 1.00 88.12 528 ASP A O 1
ATOM 4145 N N . LEU A 1 529 ? 1.429 -0.960 -6.452 1.00 89.06 529 LEU A N 1
ATOM 4146 C CA . LEU A 1 529 ? 2.575 -1.619 -5.832 1.00 89.06 529 LEU A CA 1
ATOM 4147 C C . LEU A 1 529 ? 3.159 -2.647 -6.800 1.00 89.06 529 LEU A C 1
ATOM 4149 O O . LEU A 1 529 ? 2.592 -3.728 -6.969 1.00 89.06 529 LEU A O 1
ATOM 4153 N N . ASP A 1 530 ? 4.307 -2.335 -7.407 1.00 87.31 530 ASP A N 1
ATOM 4154 C CA . ASP A 1 530 ? 5.050 -3.300 -8.223 1.00 87.31 530 ASP A CA 1
ATOM 4155 C C . ASP A 1 530 ? 5.878 -4.232 -7.332 1.00 87.31 530 ASP A C 1
ATOM 4157 O O . ASP A 1 530 ? 6.983 -3.914 -6.883 1.00 87.31 530 ASP A O 1
ATOM 4161 N N . LEU A 1 531 ? 5.367 -5.439 -7.114 1.00 84.88 531 LEU A N 1
ATOM 4162 C CA . LEU A 1 531 ? 6.000 -6.422 -6.247 1.00 84.88 531 LEU A CA 1
ATOM 4163 C C . LEU A 1 531 ? 7.361 -6.924 -6.762 1.00 84.88 531 LEU A C 1
ATOM 4165 O O . LEU A 1 531 ? 8.096 -7.558 -6.004 1.00 84.88 531 LEU A O 1
ATOM 4169 N N . CYS A 1 532 ? 7.777 -6.604 -7.988 1.00 82.19 532 CYS A N 1
ATOM 4170 C CA . CYS A 1 532 ? 9.107 -6.922 -8.518 1.00 82.19 532 CYS A CA 1
ATOM 4171 C C . CYS A 1 532 ? 10.066 -5.724 -8.476 1.00 82.19 532 CYS A C 1
ATOM 4173 O O . CYS A 1 532 ? 11.257 -5.907 -8.238 1.00 82.19 532 CYS A O 1
ATOM 4175 N N . ARG A 1 533 ? 9.555 -4.503 -8.672 1.00 84.12 533 ARG A N 1
ATOM 4176 C CA . ARG A 1 533 ? 10.389 -3.304 -8.893 1.00 84.12 533 ARG A CA 1
ATOM 4177 C C . ARG A 1 533 ? 10.396 -2.290 -7.747 1.00 84.12 533 ARG A C 1
ATOM 4179 O O . ARG A 1 533 ? 11.243 -1.397 -7.741 1.00 84.12 533 ARG A O 1
ATOM 4186 N N . ASP A 1 534 ? 9.490 -2.429 -6.777 1.00 84.75 534 ASP A N 1
ATOM 4187 C CA . ASP A 1 534 ? 9.368 -1.487 -5.657 1.00 84.75 534 ASP A CA 1
ATOM 4188 C C . ASP A 1 534 ? 10.626 -1.448 -4.770 1.00 84.75 534 ASP A C 1
ATOM 4190 O O . ASP A 1 534 ? 11.143 -2.495 -4.370 1.00 84.75 534 ASP A O 1
ATOM 4194 N N . THR A 1 535 ? 11.093 -0.240 -4.447 1.00 79.94 535 THR A N 1
ATOM 4195 C CA . THR A 1 535 ? 12.277 0.026 -3.610 1.00 79.94 535 THR A CA 1
ATOM 4196 C C . THR A 1 535 ? 12.052 -0.144 -2.127 1.00 79.94 535 THR A C 1
ATOM 4198 O O . THR A 1 535 ? 12.987 -0.415 -1.372 1.00 79.94 535 THR A O 1
ATOM 4201 N N . LEU A 1 536 ? 10.831 0.116 -1.681 1.00 86.31 536 LEU A N 1
ATOM 4202 C CA . LEU A 1 536 ? 10.507 0.328 -0.290 1.00 86.31 536 LEU A CA 1
ATOM 4203 C C . LEU A 1 536 ? 10.225 -1.022 0.339 1.00 86.31 536 LEU A C 1
ATOM 4205 O O . LEU A 1 536 ? 9.081 -1.414 0.558 1.00 86.31 536 LEU A O 1
ATOM 4209 N N . ARG A 1 537 ? 11.299 -1.754 0.627 1.00 84.81 537 ARG A N 1
ATOM 4210 C CA . ARG A 1 537 ? 11.233 -3.080 1.236 1.00 84.81 537 ARG A CA 1
ATOM 4211 C C . ARG A 1 537 ? 12.115 -3.168 2.461 1.00 84.81 537 ARG A C 1
ATOM 4213 O O . ARG A 1 537 ? 13.130 -2.490 2.592 1.00 84.81 537 ARG A O 1
ATOM 4220 N N . THR A 1 538 ? 11.726 -4.045 3.368 1.00 85.19 538 THR A N 1
ATOM 4221 C CA . THR A 1 538 ? 12.526 -4.408 4.529 1.00 85.19 538 THR A CA 1
ATOM 4222 C C . THR A 1 538 ? 12.420 -5.902 4.785 1.00 85.19 538 THR A C 1
ATOM 4224 O O . THR A 1 538 ? 11.485 -6.557 4.329 1.00 85.19 538 THR A O 1
ATOM 4227 N N . THR A 1 539 ? 13.373 -6.452 5.528 1.00 83.06 539 THR A N 1
ATOM 4228 C CA . THR A 1 539 ? 13.349 -7.856 5.942 1.00 83.06 539 THR A CA 1
ATOM 4229 C C . THR A 1 539 ? 12.854 -7.947 7.381 1.00 83.06 539 THR A C 1
ATOM 4231 O O . THR A 1 539 ? 13.439 -7.346 8.282 1.00 83.06 539 THR A O 1
ATOM 4234 N N . ARG A 1 540 ? 11.774 -8.696 7.616 1.00 76.50 540 ARG A N 1
ATOM 4235 C CA . ARG A 1 540 ? 11.250 -9.002 8.955 1.00 76.50 540 ARG A CA 1
ATOM 4236 C C . ARG A 1 540 ? 11.146 -10.509 9.119 1.00 76.50 540 ARG A C 1
ATOM 4238 O O . ARG A 1 540 ? 10.438 -11.149 8.355 1.00 76.50 540 ARG A O 1
ATOM 4245 N N . ASN A 1 541 ? 11.808 -11.061 10.139 1.00 73.12 541 ASN A N 1
ATOM 4246 C CA . ASN A 1 541 ? 11.841 -12.507 10.405 1.00 73.12 541 ASN A CA 1
ATOM 4247 C C . ASN A 1 541 ? 12.223 -13.327 9.155 1.00 73.12 541 ASN A C 1
ATOM 4249 O O . ASN A 1 541 ? 11.528 -14.275 8.810 1.00 73.12 541 ASN A O 1
ATOM 4253 N N . ASP A 1 542 ? 13.282 -12.906 8.457 1.00 76.50 542 ASP A N 1
ATOM 4254 C CA . ASP A 1 542 ? 13.774 -13.504 7.204 1.00 76.50 542 ASP A CA 1
ATOM 4255 C C . ASP A 1 542 ? 12.815 -13.428 5.996 1.00 76.50 542 ASP A C 1
ATOM 4257 O O . ASP A 1 542 ? 13.142 -13.933 4.925 1.00 76.50 542 ASP A O 1
ATOM 4261 N N . LEU A 1 543 ? 11.678 -12.732 6.121 1.00 76.94 543 LEU A N 1
ATOM 4262 C CA . LEU A 1 543 ? 10.727 -12.486 5.034 1.00 76.94 543 LEU A CA 1
ATOM 4263 C C . LEU A 1 543 ? 10.847 -11.056 4.504 1.00 76.94 543 LEU A C 1
ATOM 4265 O O . LEU A 1 543 ? 11.012 -10.104 5.273 1.00 76.94 543 LEU A O 1
ATOM 4269 N N . GLN A 1 544 ? 10.731 -10.895 3.187 1.00 79.94 544 GLN A N 1
ATOM 4270 C CA . GLN A 1 544 ? 10.651 -9.578 2.555 1.00 79.94 544 GLN A CA 1
ATOM 4271 C C . GLN A 1 544 ? 9.257 -8.977 2.756 1.00 79.94 544 GLN A C 1
ATOM 4273 O O . GLN A 1 544 ? 8.239 -9.652 2.605 1.00 79.94 544 GLN A O 1
ATOM 4278 N N . VAL A 1 545 ? 9.212 -7.689 3.090 1.00 86.31 545 VAL A N 1
ATOM 4279 C CA . VAL A 1 545 ? 7.972 -6.951 3.342 1.00 86.31 545 VAL A CA 1
ATOM 4280 C C . VAL A 1 545 ? 8.040 -5.596 2.652 1.00 86.31 545 VAL A C 1
ATOM 4282 O O . VAL A 1 545 ? 9.009 -4.857 2.833 1.00 86.31 545 VAL A O 1
ATOM 4285 N N . CYS A 1 546 ? 7.005 -5.261 1.881 1.00 90.62 546 CYS A N 1
ATOM 4286 C CA . CYS A 1 546 ? 6.877 -3.956 1.230 1.00 90.62 546 CYS A CA 1
ATOM 4287 C C . CYS A 1 546 ? 6.377 -2.898 2.226 1.00 90.62 546 CYS A C 1
ATOM 4289 O O . CYS A 1 546 ? 5.581 -3.198 3.116 1.00 90.62 546 CYS A O 1
ATOM 4291 N N . LEU A 1 547 ? 6.815 -1.651 2.067 1.00 92.50 547 LEU A N 1
ATOM 4292 C CA . LEU A 1 547 ? 6.500 -0.530 2.947 1.00 92.50 547 LEU A CA 1
ATOM 4293 C C . LEU A 1 547 ? 5.642 0.517 2.228 1.00 92.50 547 LEU A C 1
ATOM 4295 O O . LEU A 1 547 ? 5.734 0.739 1.017 1.00 92.50 547 LEU A O 1
ATOM 4299 N N . CYS A 1 548 ? 4.808 1.203 3.004 1.00 91.88 548 CYS A N 1
ATOM 4300 C CA . CYS A 1 548 ? 4.088 2.377 2.538 1.00 91.88 548 CYS A CA 1
ATOM 4301 C C . CYS A 1 548 ? 5.059 3.537 2.257 1.00 91.88 548 CYS A C 1
ATOM 4303 O O . CYS A 1 548 ? 5.872 3.877 3.117 1.00 91.88 548 CYS A O 1
ATOM 4305 N N . ALA A 1 549 ? 4.915 4.185 1.096 1.00 87.88 549 ALA A N 1
ATOM 4306 C CA . ALA A 1 549 ? 5.746 5.316 0.677 1.00 87.88 549 ALA A CA 1
ATOM 4307 C C . ALA A 1 549 ? 5.619 6.559 1.567 1.00 87.88 549 ALA A C 1
ATOM 4309 O O . ALA A 1 549 ? 6.573 7.317 1.696 1.00 87.88 549 ALA A O 1
ATOM 4310 N N . THR A 1 550 ? 4.468 6.750 2.216 1.00 88.81 550 THR A N 1
ATOM 4311 C CA . THR A 1 550 ? 4.211 7.932 3.051 1.00 88.81 550 THR A CA 1
ATOM 4312 C C . THR A 1 550 ? 4.617 7.722 4.506 1.00 88.81 550 THR A C 1
ATOM 4314 O O . THR A 1 550 ? 5.296 8.559 5.084 1.00 88.81 550 THR A O 1
ATOM 4317 N N . CYS A 1 551 ? 4.187 6.617 5.128 1.00 91.06 551 CYS A N 1
ATOM 4318 C CA . CYS A 1 551 ? 4.352 6.415 6.575 1.00 91.06 551 CYS A CA 1
ATOM 4319 C C . CYS A 1 551 ? 5.380 5.340 6.959 1.00 91.06 551 CYS A C 1
ATOM 4321 O O . CYS A 1 551 ? 5.584 5.100 8.147 1.00 91.06 551 CYS A O 1
ATOM 4323 N N . GLY A 1 552 ? 5.975 4.631 5.992 1.00 90.88 552 GLY A N 1
ATOM 4324 C CA . GLY A 1 552 ? 6.945 3.558 6.248 1.00 90.88 552 GLY A CA 1
ATOM 4325 C C . GLY A 1 552 ? 6.371 2.321 6.951 1.00 90.88 552 GLY A C 1
ATOM 4326 O O . GLY A 1 552 ? 7.118 1.406 7.300 1.00 90.88 552 GLY A O 1
ATOM 4327 N N . THR A 1 553 ? 5.052 2.261 7.168 1.00 91.25 553 THR A N 1
ATOM 4328 C CA . THR A 1 553 ? 4.404 1.090 7.767 1.00 91.25 553 THR A CA 1
ATOM 4329 C C . THR A 1 553 ? 4.477 -0.086 6.789 1.00 91.25 553 THR A C 1
ATOM 4331 O O . THR A 1 553 ? 4.166 0.101 5.609 1.00 91.25 553 THR A O 1
ATOM 4334 N N . PRO A 1 554 ? 4.862 -1.292 7.244 1.00 90.94 554 PRO A N 1
ATOM 4335 C CA . PRO A 1 554 ? 4.829 -2.487 6.410 1.00 90.94 554 PRO A CA 1
ATOM 4336 C C . PRO A 1 554 ? 3.404 -2.854 5.999 1.00 90.94 554 PRO A C 1
ATOM 4338 O O . PRO A 1 554 ? 2.488 -2.838 6.824 1.00 90.94 554 PRO A O 1
ATOM 4341 N N . TYR A 1 555 ? 3.237 -3.243 4.740 1.00 91.25 555 TYR A N 1
ATOM 4342 C CA . TYR A 1 555 ? 2.027 -3.914 4.291 1.00 91.25 555 TYR A CA 1
ATOM 4343 C C . TYR A 1 555 ? 1.951 -5.335 4.861 1.00 91.25 555 TYR A C 1
ATOM 4345 O O . TYR A 1 555 ? 2.957 -5.954 5.207 1.00 91.25 555 TYR A O 1
ATOM 4353 N N . ASP A 1 556 ? 0.728 -5.837 4.977 1.00 87.75 556 ASP A N 1
ATOM 4354 C CA . ASP A 1 556 ? 0.441 -7.188 5.444 1.00 87.75 556 ASP A CA 1
ATOM 4355 C C . ASP A 1 556 ? 0.626 -8.185 4.288 1.00 87.75 556 ASP A C 1
ATOM 4357 O O . ASP A 1 556 ? -0.141 -8.164 3.323 1.00 87.75 556 ASP A O 1
ATOM 4361 N N . ASN A 1 557 ? 1.643 -9.051 4.373 1.00 87.38 557 ASN A N 1
ATOM 4362 C CA . ASN A 1 557 ? 1.962 -10.020 3.318 1.00 87.38 557 ASN A CA 1
ATOM 4363 C C . ASN A 1 557 ? 0.780 -10.950 3.004 1.00 87.38 557 ASN A C 1
ATOM 4365 O O . ASN A 1 557 ? 0.555 -11.248 1.835 1.00 87.38 557 ASN A O 1
ATOM 4369 N N . GLN A 1 558 ? -0.017 -11.343 4.005 1.00 86.88 558 GLN A N 1
ATOM 4370 C CA . GLN A 1 558 ? -1.188 -12.194 3.776 1.00 86.88 558 GLN A CA 1
ATOM 4371 C C . GLN A 1 558 ? -2.251 -11.458 2.947 1.00 86.88 558 GLN A C 1
ATOM 4373 O O . GLN A 1 558 ? -2.903 -12.043 2.083 1.00 86.88 558 GLN A O 1
ATOM 4378 N N . GLN A 1 559 ? -2.413 -10.153 3.178 1.00 87.94 559 GLN A N 1
ATOM 4379 C CA . GLN A 1 559 ? -3.326 -9.328 2.392 1.00 87.94 559 GLN A CA 1
ATOM 4380 C C . GLN A 1 559 ? -2.831 -9.152 0.950 1.00 87.94 559 GLN A C 1
ATOM 4382 O O . GLN A 1 559 ? -3.639 -9.191 0.021 1.00 87.94 559 GLN A O 1
ATOM 4387 N N . LEU A 1 560 ? -1.521 -8.964 0.754 1.00 89.31 560 LEU A N 1
ATOM 4388 C CA . LEU A 1 560 ? -0.926 -8.874 -0.582 1.00 89.31 560 LEU A CA 1
ATOM 4389 C C . LEU A 1 560 ? -1.070 -10.197 -1.350 1.00 89.31 560 LEU A C 1
ATOM 4391 O O . LEU A 1 560 ? -1.461 -10.179 -2.515 1.00 89.31 560 LEU A O 1
ATOM 4395 N N . GLU A 1 561 ? -0.839 -11.336 -0.693 1.00 88.06 561 GLU A N 1
ATOM 4396 C CA . GLU A 1 561 ? -1.024 -12.673 -1.271 1.00 88.06 561 GLU A CA 1
ATOM 4397 C C . GLU A 1 561 ? -2.484 -12.925 -1.677 1.00 88.06 561 GLU A C 1
ATOM 4399 O O . GLU A 1 561 ? -2.756 -13.417 -2.777 1.00 88.06 561 GLU A O 1
ATOM 4404 N N . TRP A 1 562 ? -3.438 -12.531 -0.827 1.00 88.75 562 TRP A N 1
ATOM 4405 C CA . TRP A 1 562 ? -4.861 -12.623 -1.151 1.00 88.75 562 TRP A CA 1
ATOM 4406 C C . TRP A 1 562 ? -5.213 -11.795 -2.389 1.00 88.75 562 TRP A C 1
ATOM 4408 O O . TRP A 1 562 ? -5.853 -12.307 -3.306 1.00 88.75 562 TRP A O 1
ATOM 4418 N N . ARG A 1 563 ? -4.741 -10.543 -2.463 1.00 86.94 563 ARG A N 1
ATOM 4419 C CA . ARG A 1 563 ? -4.962 -9.674 -3.631 1.00 86.94 563 ARG A CA 1
ATOM 4420 C C . ARG A 1 563 ? -4.323 -10.222 -4.903 1.00 86.94 563 ARG A C 1
ATOM 4422 O O . ARG A 1 563 ? -4.922 -10.122 -5.969 1.00 86.94 563 ARG A O 1
ATOM 4429 N N . LEU A 1 564 ? -3.141 -10.826 -4.803 1.00 85.19 564 LEU A N 1
ATOM 4430 C CA . LEU A 1 564 ? -2.480 -11.478 -5.933 1.00 85.19 564 LEU A CA 1
ATOM 4431 C C . LEU A 1 564 ? -3.289 -12.682 -6.437 1.00 85.19 564 LEU A C 1
ATOM 4433 O O . LEU A 1 564 ? -3.505 -12.831 -7.639 1.00 85.19 564 LEU A O 1
ATOM 4437 N N . THR A 1 565 ? -3.786 -13.507 -5.512 1.00 86.62 565 THR A N 1
ATOM 4438 C CA . THR A 1 565 ? -4.656 -14.652 -5.820 1.00 86.62 565 THR A CA 1
ATOM 4439 C C . THR A 1 565 ? -5.957 -14.193 -6.466 1.00 86.62 565 THR A C 1
ATOM 4441 O O . THR A 1 565 ? -6.417 -14.775 -7.448 1.00 86.62 565 THR A O 1
ATOM 4444 N N . GLU A 1 566 ? -6.546 -13.121 -5.944 1.00 84.19 566 GLU A N 1
ATOM 4445 C CA . GLU A 1 566 ? -7.740 -12.518 -6.509 1.00 84.19 566 GLU A CA 1
ATOM 4446 C C . GLU A 1 566 ? -7.480 -12.005 -7.928 1.00 84.19 566 GLU A C 1
ATOM 4448 O O . GLU A 1 566 ? -8.189 -12.408 -8.846 1.00 84.19 566 GLU A O 1
ATOM 4453 N N . ALA A 1 567 ? -6.431 -11.206 -8.140 1.00 80.75 567 ALA A N 1
ATOM 4454 C CA . ALA A 1 567 ? -6.045 -10.710 -9.460 1.00 80.75 567 ALA A CA 1
ATOM 4455 C C . ALA A 1 567 ? -5.849 -11.854 -10.469 1.00 80.75 567 ALA A C 1
ATOM 4457 O O . ALA A 1 567 ? -6.294 -11.757 -11.616 1.00 80.75 567 ALA A O 1
ATOM 4458 N N . LEU A 1 568 ? -5.250 -12.966 -10.034 1.00 81.25 568 LEU A N 1
ATOM 4459 C CA . LEU A 1 568 ? -5.094 -14.154 -10.864 1.00 81.25 568 LEU A CA 1
ATOM 4460 C C . LEU A 1 568 ? -6.437 -14.807 -11.210 1.00 81.25 568 LEU A C 1
ATOM 4462 O O . LEU A 1 568 ? -6.685 -15.113 -12.376 1.00 81.25 568 LEU A O 1
ATOM 4466 N N . ASN A 1 569 ? -7.318 -14.984 -10.224 1.00 83.88 569 ASN A N 1
ATOM 4467 C CA . ASN A 1 569 ? -8.656 -15.534 -10.440 1.00 83.88 569 ASN A CA 1
ATOM 4468 C C . ASN A 1 569 ? -9.474 -14.663 -11.400 1.00 83.88 569 ASN A C 1
ATOM 4470 O O . ASN A 1 569 ? -10.147 -15.198 -12.283 1.00 83.88 569 ASN A O 1
ATOM 4474 N N . ARG A 1 570 ? -9.383 -13.331 -11.280 1.00 80.25 570 ARG A N 1
ATOM 4475 C CA . ARG A 1 570 ? -10.053 -12.397 -12.196 1.00 80.25 570 ARG A CA 1
ATOM 4476 C C . ARG A 1 570 ? -9.545 -12.566 -13.631 1.00 80.25 570 ARG A C 1
ATOM 4478 O O . ARG A 1 570 ? -10.350 -12.695 -14.547 1.00 80.25 570 ARG A O 1
ATOM 4485 N N . ARG A 1 571 ? -8.225 -12.673 -13.831 1.00 79.88 571 ARG A N 1
ATOM 4486 C CA . ARG A 1 571 ? -7.619 -12.909 -15.158 1.00 79.88 571 ARG A CA 1
ATOM 4487 C C . ARG A 1 571 ? -7.984 -14.269 -15.751 1.00 79.88 571 ARG A C 1
ATOM 4489 O O . ARG A 1 571 ? -8.319 -14.354 -16.930 1.00 79.88 571 ARG A O 1
ATOM 4496 N N . ALA A 1 572 ? -7.961 -15.327 -14.944 1.00 83.12 572 ALA A N 1
ATOM 4497 C CA . ALA A 1 572 ? -8.381 -16.659 -15.376 1.00 83.12 572 ALA A CA 1
ATOM 4498 C C . ALA A 1 572 ? -9.861 -16.673 -15.795 1.00 83.12 572 ALA A C 1
ATOM 4500 O O . ALA A 1 572 ? -10.221 -17.288 -16.803 1.00 83.12 572 ALA A O 1
ATOM 4501 N N . MET A 1 573 ? -10.712 -15.951 -15.060 1.00 83.88 573 MET A N 1
ATOM 4502 C CA . MET A 1 573 ? -12.116 -15.770 -15.420 1.00 83.88 573 MET A CA 1
ATOM 4503 C C . MET A 1 573 ? -12.258 -14.995 -16.735 1.00 83.88 573 MET A C 1
ATOM 4505 O O . MET A 1 573 ? -12.954 -15.467 -17.629 1.00 83.88 573 MET A O 1
ATOM 4509 N N . ALA A 1 574 ? -11.544 -13.876 -16.902 1.00 82.25 574 ALA A N 1
ATOM 4510 C CA . ALA A 1 574 ? -11.560 -13.084 -18.135 1.00 82.25 574 ALA A CA 1
ATOM 4511 C C . ALA A 1 574 ? -11.149 -13.913 -19.364 1.00 82.25 574 ALA A C 1
ATOM 4513 O O . ALA A 1 574 ? -11.799 -13.852 -20.400 1.00 82.25 574 ALA A O 1
ATOM 4514 N N . PHE A 1 575 ? -10.139 -14.775 -19.238 1.00 85.75 575 PHE A N 1
ATOM 4515 C CA . PHE A 1 575 ? -9.759 -15.704 -20.307 1.00 85.75 575 PHE A CA 1
ATOM 4516 C C . PHE A 1 575 ? -10.815 -16.749 -20.626 1.00 85.75 575 PHE A C 1
ATOM 4518 O O . PHE A 1 575 ? -10.994 -17.118 -21.783 1.00 85.75 575 PHE A O 1
ATOM 4525 N N . THR A 1 576 ? -11.474 -17.269 -19.594 1.00 86.94 576 THR A N 1
ATOM 4526 C CA . THR A 1 576 ? -12.503 -18.300 -19.751 1.00 86.94 576 THR A CA 1
ATOM 4527 C C . THR A 1 576 ? -13.743 -17.723 -20.430 1.00 86.94 576 THR A C 1
ATOM 4529 O O . THR A 1 576 ? -14.392 -18.413 -21.212 1.00 86.94 576 THR A O 1
ATOM 4532 N N . LEU A 1 577 ? -14.052 -16.458 -20.139 1.00 86.38 577 LEU A N 1
ATOM 4533 C CA . LEU A 1 577 ? -15.207 -15.732 -20.659 1.00 86.38 577 LEU A CA 1
ATOM 4534 C C . LEU A 1 577 ? -14.911 -14.924 -21.928 1.00 86.38 577 LEU A C 1
ATOM 4536 O O . LEU A 1 577 ? -15.827 -14.293 -22.448 1.00 86.38 577 LEU A O 1
ATOM 4540 N N . GLN A 1 578 ? -13.664 -14.917 -22.409 1.00 86.12 578 GLN A N 1
ATOM 4541 C CA . GLN A 1 578 ? -13.271 -14.116 -23.563 1.00 86.12 578 GLN A CA 1
ATOM 4542 C C . GLN A 1 578 ? -14.104 -14.458 -24.802 1.00 86.12 578 GLN A C 1
ATOM 4544 O O . GLN A 1 578 ? -14.480 -15.611 -25.040 1.00 86.12 578 GLN A O 1
ATOM 4549 N N . ASP A 1 579 ? -14.286 -13.460 -25.652 1.00 89.19 579 ASP A N 1
ATOM 4550 C CA . ASP A 1 579 ? -14.867 -13.666 -26.963 1.00 89.19 579 ASP A CA 1
ATOM 4551 C C . ASP A 1 579 ? -13.925 -14.444 -27.891 1.00 89.19 579 ASP A C 1
ATOM 4553 O O . ASP A 1 579 ? -12.694 -14.375 -27.805 1.00 89.19 579 ASP A O 1
ATOM 4557 N N . LEU A 1 580 ? -14.521 -15.158 -28.845 1.00 92.69 580 LEU A N 1
ATOM 4558 C CA . LEU A 1 580 ? -13.788 -15.725 -29.970 1.00 92.69 580 LEU A CA 1
ATOM 4559 C C . LEU A 1 580 ? -13.928 -14.819 -31.188 1.00 92.69 580 LEU A C 1
ATOM 4561 O O . LEU A 1 580 ? -15.025 -14.359 -31.507 1.00 92.69 580 LEU A O 1
ATOM 4565 N N . ILE A 1 581 ? -12.835 -14.622 -31.915 1.00 94.31 581 ILE A N 1
ATOM 4566 C CA . ILE A 1 581 ? -12.805 -13.800 -33.126 1.00 94.31 581 ILE A CA 1
ATOM 4567 C C . ILE A 1 581 ? -12.591 -14.671 -34.358 1.00 94.31 581 ILE A C 1
ATOM 4569 O O . ILE A 1 581 ? -11.821 -15.632 -34.345 1.00 94.31 581 ILE A O 1
ATOM 4573 N N . CYS A 1 582 ? -13.282 -14.357 -35.451 1.00 95.25 582 CYS A N 1
ATOM 4574 C CA . CYS A 1 582 ? -13.035 -15.041 -36.713 1.00 95.25 582 CYS A CA 1
ATOM 4575 C C . CYS A 1 582 ? -11.689 -14.605 -37.302 1.00 95.25 582 CYS A C 1
ATOM 4577 O O . CYS A 1 582 ? -11.450 -13.419 -37.517 1.00 95.25 582 CYS A O 1
ATOM 4579 N N . THR A 1 583 ? -10.850 -15.567 -37.668 1.00 94.75 583 THR A N 1
ATOM 4580 C CA . THR A 1 583 ? -9.528 -15.324 -38.274 1.00 94.75 583 THR A CA 1
ATOM 4581 C C . THR A 1 583 ? -9.574 -14.648 -39.649 1.00 94.75 583 THR A C 1
ATOM 4583 O O . THR A 1 583 ? -8.566 -14.107 -40.093 1.00 94.75 583 THR A O 1
ATOM 4586 N N . ARG A 1 584 ? -10.725 -14.673 -40.337 1.00 93.81 584 ARG A N 1
ATOM 4587 C CA . ARG A 1 584 ? -10.888 -14.114 -41.692 1.00 93.81 584 ARG A CA 1
ATOM 4588 C C . ARG A 1 584 ? -11.571 -12.752 -41.716 1.00 93.81 584 ARG A C 1
ATOM 4590 O O . ARG A 1 584 ? -11.109 -11.859 -42.414 1.00 93.81 584 ARG A O 1
ATOM 4597 N N . CYS A 1 585 ? -12.702 -12.607 -41.023 1.00 95.06 585 CYS A N 1
ATOM 4598 C CA . CYS A 1 585 ? -13.487 -11.367 -41.035 1.00 95.06 585 CYS A CA 1
ATOM 4599 C C . CYS A 1 585 ? -13.348 -10.536 -39.753 1.00 95.06 585 CYS A C 1
ATOM 4601 O O . CYS A 1 585 ? -13.948 -9.465 -39.672 1.00 95.06 585 CYS A O 1
ATOM 4603 N N . HIS A 1 586 ? -12.603 -11.031 -38.756 1.00 93.25 586 HIS A N 1
ATOM 4604 C CA . HIS A 1 586 ? -12.374 -10.387 -37.457 1.00 93.25 586 HIS A CA 1
ATOM 4605 C C . HIS A 1 586 ? -13.654 -10.041 -36.678 1.00 93.25 586 HIS A C 1
ATOM 4607 O O . HIS A 1 586 ? -13.623 -9.242 -35.748 1.00 93.25 586 HIS A O 1
ATOM 4613 N N . GLN A 1 587 ? -14.786 -10.656 -37.033 1.00 92.88 587 GLN A N 1
ATOM 4614 C CA . GLN A 1 587 ? -16.037 -10.513 -36.294 1.00 92.88 587 GLN A CA 1
ATOM 4615 C C . GLN A 1 587 ? -16.029 -11.393 -35.044 1.00 92.88 587 GLN A C 1
ATOM 4617 O O . GLN A 1 587 ? -15.547 -12.531 -35.079 1.00 92.88 587 GLN A O 1
ATOM 4622 N N . VAL A 1 588 ? -16.613 -10.868 -33.968 1.00 93.69 588 VAL A N 1
ATOM 4623 C CA . VAL A 1 588 ? -16.848 -11.589 -32.713 1.00 93.69 588 VAL A CA 1
ATOM 4624 C C . VAL A 1 588 ? -17.903 -12.677 -32.918 1.00 93.69 588 VAL A C 1
ATOM 4626 O O . VAL A 1 588 ? -18.935 -12.461 -33.565 1.00 93.69 588 VAL A O 1
ATOM 4629 N N . LYS A 1 589 ? -17.643 -13.862 -32.367 1.00 93.44 589 LYS A N 1
ATOM 4630 C CA . LYS A 1 589 ? -18.554 -15.004 -32.374 1.00 93.44 589 LYS A CA 1
ATOM 4631 C C . LYS A 1 589 ? -19.791 -14.696 -31.532 1.00 93.44 589 LYS A C 1
ATOM 4633 O O . LYS A 1 589 ? -19.689 -14.445 -30.342 1.00 93.44 589 LYS A O 1
ATOM 4638 N N . ARG A 1 590 ? -20.972 -14.769 -32.148 1.00 90.62 590 ARG A N 1
ATOM 4639 C CA . ARG A 1 590 ? -22.249 -14.451 -31.482 1.00 90.62 590 ARG A CA 1
ATOM 4640 C C . ARG A 1 590 ? -22.980 -15.670 -30.925 1.00 90.62 590 ARG A C 1
ATOM 4642 O O . ARG A 1 590 ? -23.703 -15.558 -29.945 1.00 90.62 590 ARG A O 1
ATOM 4649 N N . GLU A 1 591 ? -22.829 -16.826 -31.570 1.00 91.38 591 GLU A N 1
ATOM 4650 C CA . GLU A 1 591 ? -23.576 -18.038 -31.224 1.00 91.38 591 GLU A CA 1
ATOM 4651 C C . GLU A 1 591 ? -22.681 -19.092 -30.579 1.00 91.38 591 GLU A C 1
ATOM 4653 O O . GLU A 1 591 ? -21.701 -19.519 -31.188 1.00 91.38 591 GLU A O 1
ATOM 4658 N N . ASN A 1 592 ? -23.069 -19.605 -29.410 1.00 89.69 592 ASN A N 1
ATOM 4659 C CA . ASN A 1 592 ? -22.263 -20.560 -28.638 1.00 89.69 592 ASN A CA 1
ATOM 4660 C C . ASN A 1 592 ? -21.986 -21.886 -29.372 1.00 89.69 592 ASN A C 1
ATOM 4662 O O . ASN A 1 592 ? -20.891 -22.434 -29.258 1.00 89.69 592 ASN A O 1
ATOM 4666 N N . LEU A 1 593 ? -22.957 -22.392 -30.142 1.00 93.44 593 LEU A N 1
ATOM 4667 C CA . LEU A 1 593 ? -22.871 -23.701 -30.808 1.00 93.44 593 LEU A CA 1
ATOM 4668 C C . LEU A 1 593 ? -22.199 -23.655 -32.187 1.00 93.44 593 LEU A C 1
ATOM 4670 O O . LEU A 1 593 ? -21.854 -24.703 -32.732 1.00 93.44 593 LEU A O 1
ATOM 4674 N N . SER A 1 594 ? -22.012 -22.463 -32.761 1.00 92.19 594 SER A N 1
ATOM 4675 C CA . SER A 1 594 ? -21.378 -22.322 -34.073 1.00 92.19 594 SER A CA 1
ATOM 4676 C C . SER A 1 594 ? -19.908 -22.755 -34.003 1.00 92.19 594 SER A C 1
ATOM 4678 O O . SER A 1 594 ? -19.149 -22.302 -33.146 1.00 92.19 594 SER A O 1
ATOM 4680 N N . VAL A 1 595 ? -19.494 -23.671 -34.880 1.00 92.88 595 VAL A N 1
ATOM 4681 C CA . VAL A 1 595 ? -18.094 -24.142 -34.941 1.00 92.88 595 VAL A CA 1
ATOM 4682 C C . VAL A 1 595 ? -17.274 -23.299 -35.921 1.00 92.88 595 VAL A C 1
ATOM 4684 O O . VAL A 1 595 ? -16.081 -23.103 -35.717 1.00 92.88 595 VAL A O 1
ATOM 4687 N N . VAL A 1 596 ? -17.928 -22.748 -36.944 1.00 93.12 596 VAL A N 1
ATOM 4688 C CA . VAL A 1 596 ? -17.327 -21.911 -37.989 1.00 93.12 596 VAL A CA 1
ATOM 4689 C C . VAL A 1 596 ? -18.110 -20.612 -38.142 1.00 93.12 596 VAL A C 1
ATOM 4691 O O . VAL A 1 596 ? -19.311 -20.566 -37.871 1.00 93.12 596 VAL A O 1
ATOM 4694 N N . CYS A 1 597 ? -17.434 -19.553 -38.579 1.00 93.56 597 CYS A N 1
ATOM 4695 C CA . CYS A 1 597 ? -18.069 -18.275 -38.886 1.00 93.56 597 CYS A CA 1
ATOM 4696 C C . CYS A 1 597 ? -18.926 -18.370 -40.162 1.00 93.56 597 CYS A C 1
ATOM 4698 O O . CYS A 1 597 ? -18.663 -19.201 -41.031 1.00 93.56 597 CYS A O 1
ATOM 4700 N N . GLU A 1 598 ? -19.888 -17.459 -40.335 1.00 92.19 598 GLU A N 1
ATOM 4701 C CA . GLU A 1 598 ? -20.685 -17.320 -41.566 1.00 92.19 598 GLU A CA 1
ATOM 4702 C C . GLU A 1 598 ? -19.817 -17.120 -42.821 1.00 92.19 598 GLU A C 1
ATOM 4704 O O . GLU A 1 598 ? -20.185 -17.541 -43.914 1.00 92.19 598 GLU A O 1
ATOM 4709 N N . CYS A 1 599 ? -18.620 -16.540 -42.671 1.00 94.12 599 CYS A N 1
ATOM 4710 C CA . CYS A 1 599 ? -17.650 -16.408 -43.761 1.00 94.12 599 CYS A CA 1
ATOM 4711 C C . CYS A 1 599 ? -16.836 -17.690 -44.042 1.00 94.12 599 CYS A C 1
ATOM 4713 O O . CYS A 1 599 ? -15.891 -17.651 -44.835 1.00 94.12 599 CYS A O 1
ATOM 4715 N N . ALA A 1 600 ? -17.173 -18.811 -43.393 1.00 93.75 600 ALA A N 1
ATOM 4716 C CA . ALA A 1 600 ? -16.417 -20.064 -43.387 1.00 93.75 600 ALA A CA 1
ATOM 4717 C C . ALA A 1 600 ? -14.962 -19.887 -42.909 1.00 93.75 600 ALA A C 1
ATOM 4719 O O . ALA A 1 600 ? -14.030 -20.449 -43.482 1.00 93.75 600 ALA A O 1
ATOM 4720 N N . GLY A 1 601 ? -14.752 -19.023 -41.914 1.00 92.88 601 GLY A N 1
ATOM 4721 C CA . GLY A 1 601 ? -13.477 -18.876 -41.213 1.00 92.88 601 GLY A CA 1
ATOM 4722 C C . GLY A 1 601 ? -13.530 -19.511 -39.830 1.00 92.88 601 GLY A C 1
ATOM 4723 O O . GLY A 1 601 ? -14.577 -19.478 -39.179 1.00 92.88 601 GLY A O 1
ATOM 4724 N N . ASP A 1 602 ? -12.399 -20.043 -39.381 1.00 95.94 602 ASP A N 1
ATOM 4725 C CA . ASP A 1 602 ? -12.264 -20.603 -38.039 1.00 95.94 602 ASP A CA 1
ATOM 4726 C C . ASP A 1 602 ? -12.204 -19.495 -36.984 1.00 95.94 602 ASP A C 1
ATOM 4728 O O . ASP A 1 602 ? -11.742 -18.373 -37.242 1.00 95.94 602 ASP A O 1
ATOM 4732 N N . PHE A 1 603 ? -12.680 -19.827 -35.789 1.00 95.62 603 PHE A N 1
ATOM 4733 C CA . PHE A 1 603 ? -12.623 -18.959 -34.623 1.00 95.62 603 PHE A CA 1
ATOM 4734 C C . PHE A 1 603 ? -11.321 -19.176 -33.845 1.00 95.62 603 PHE A C 1
ATOM 4736 O O . PHE A 1 603 ? -10.901 -20.311 -33.632 1.00 95.62 603 PHE A O 1
ATOM 4743 N N . ALA A 1 604 ? -10.713 -18.083 -33.394 1.00 93.88 604 ALA A N 1
ATOM 4744 C CA . ALA A 1 604 ? -9.536 -18.070 -32.535 1.00 93.88 604 ALA A CA 1
ATOM 4745 C C . ALA A 1 604 ? -9.827 -17.311 -31.234 1.00 93.88 604 ALA A C 1
ATOM 4747 O O . ALA A 1 604 ? -10.766 -16.514 -31.166 1.00 93.88 604 ALA A O 1
ATOM 4748 N N . LEU A 1 605 ? -9.014 -17.572 -30.208 1.00 91.94 605 LEU A N 1
ATOM 4749 C CA . LEU A 1 605 ? -9.031 -16.816 -28.956 1.00 91.94 605 LEU A CA 1
ATOM 4750 C C . LEU A 1 605 ? -8.676 -15.349 -29.234 1.00 91.94 605 LEU A C 1
ATOM 4752 O O . LEU A 1 605 ? -7.761 -15.083 -30.015 1.00 91.94 605 LEU A O 1
ATOM 4756 N N . MET A 1 606 ? -9.380 -14.413 -28.597 1.00 87.38 606 MET A N 1
ATOM 4757 C CA . MET A 1 606 ? -9.028 -12.992 -28.646 1.00 87.38 606 MET A CA 1
ATOM 4758 C C . MET A 1 606 ? -7.720 -12.721 -27.888 1.00 87.38 606 MET A C 1
ATOM 4760 O O . MET A 1 606 ? -6.862 -11.992 -28.376 1.00 87.38 606 MET A O 1
ATOM 4764 N N . VAL A 1 607 ? -7.553 -13.361 -26.729 1.00 85.06 607 VAL A N 1
ATOM 4765 C CA . VAL A 1 607 ? -6.331 -13.381 -25.924 1.00 85.06 607 VAL A CA 1
ATOM 4766 C C . VAL A 1 607 ? -5.671 -14.755 -26.079 1.00 85.06 607 VAL A C 1
ATOM 4768 O O . VAL A 1 607 ? -6.237 -15.767 -25.651 1.00 85.06 607 VAL A O 1
ATOM 4771 N N . PRO A 1 608 ? -4.476 -14.837 -26.687 1.00 87.19 608 PRO A N 1
ATOM 4772 C CA . PRO A 1 608 ? -3.751 -16.092 -26.841 1.00 87.19 608 PRO A CA 1
ATOM 4773 C C . PRO A 1 608 ? -3.444 -16.785 -25.506 1.00 87.19 608 PRO A C 1
ATOM 4775 O O . PRO A 1 608 ? -3.139 -16.150 -24.499 1.00 87.19 608 PRO A O 1
ATOM 4778 N N . LEU A 1 609 ? -3.420 -18.123 -25.514 1.00 88.06 609 LEU A N 1
ATOM 4779 C CA . LEU A 1 609 ? -3.043 -18.927 -24.340 1.00 88.06 609 LEU A CA 1
ATOM 4780 C C . LEU A 1 609 ? -1.615 -18.616 -23.840 1.00 88.06 609 LEU A C 1
ATOM 4782 O O . LEU A 1 609 ? -1.324 -18.736 -22.650 1.00 88.06 609 LEU A O 1
ATOM 4786 N N . THR A 1 610 ? -0.719 -18.212 -24.743 1.00 85.50 610 THR A N 1
ATOM 4787 C CA . THR A 1 610 ? 0.664 -17.827 -24.422 1.00 85.50 610 THR A CA 1
ATOM 4788 C C . THR A 1 610 ? 0.730 -16.674 -23.429 1.00 85.50 610 THR A C 1
ATOM 4790 O O . THR A 1 610 ? 1.572 -16.684 -22.531 1.00 85.50 610 THR A O 1
ATOM 4793 N N . ASP A 1 611 ? -0.185 -15.717 -23.538 1.00 79.50 611 ASP A N 1
ATOM 4794 C CA . ASP A 1 611 ? -0.141 -14.476 -22.764 1.00 79.50 611 ASP A CA 1
ATOM 4795 C C . ASP A 1 611 ? -0.520 -14.735 -21.306 1.00 79.50 611 ASP A C 1
ATOM 4797 O O . ASP A 1 611 ? 0.018 -14.127 -20.386 1.00 79.50 611 ASP A O 1
ATOM 4801 N N . ILE A 1 612 ? -1.377 -15.724 -21.066 1.00 80.31 612 ILE A N 1
ATOM 4802 C CA . ILE A 1 612 ? -1.743 -16.131 -19.708 1.00 80.31 612 ILE A CA 1
ATOM 4803 C C . ILE A 1 612 ? -0.709 -17.044 -19.093 1.00 80.31 612 ILE A C 1
ATOM 4805 O O . ILE A 1 612 ? -0.394 -16.897 -17.914 1.00 80.31 612 ILE A O 1
ATOM 4809 N N . ASN A 1 613 ? -0.134 -17.950 -19.880 1.00 82.00 613 ASN A N 1
ATOM 4810 C CA . ASN A 1 613 ? 0.942 -18.800 -19.390 1.00 82.00 613 ASN A CA 1
ATOM 4811 C C . ASN A 1 613 ? 2.161 -17.971 -18.960 1.00 82.00 613 ASN A C 1
ATOM 4813 O O . ASN A 1 613 ? 2.742 -18.250 -17.912 1.00 82.00 613 ASN A O 1
ATOM 4817 N N . THR A 1 614 ? 2.526 -16.930 -19.714 1.00 75.50 614 THR A N 1
ATOM 4818 C CA . THR A 1 614 ? 3.625 -16.027 -19.327 1.00 75.50 614 THR A CA 1
ATOM 4819 C C . THR A 1 614 ? 3.305 -15.279 -18.030 1.00 75.50 614 THR A C 1
ATOM 4821 O O . THR A 1 614 ? 4.126 -15.269 -17.114 1.00 75.50 614 THR A O 1
ATOM 4824 N N . GLN A 1 615 ? 2.089 -14.748 -17.885 1.00 72.56 615 GLN A N 1
ATOM 4825 C CA . GLN A 1 615 ? 1.652 -14.071 -16.659 1.00 72.56 615 GLN A CA 1
ATOM 4826 C C . GLN A 1 615 ? 1.617 -14.998 -15.434 1.00 72.56 615 GLN A C 1
ATOM 4828 O O . GLN A 1 615 ? 2.135 -14.634 -14.377 1.00 72.56 615 GLN A O 1
ATOM 4833 N N . LEU A 1 616 ? 1.066 -16.208 -15.571 1.00 76.62 616 LEU A N 1
ATOM 4834 C CA . LEU A 1 616 ? 1.061 -17.230 -14.519 1.00 76.62 616 LEU A CA 1
ATOM 4835 C C . LEU A 1 616 ? 2.481 -17.583 -14.073 1.00 76.62 616 LEU A C 1
ATOM 4837 O O . LEU A 1 616 ? 2.752 -17.666 -12.877 1.00 76.62 616 LEU A O 1
ATOM 4841 N N . THR A 1 617 ? 3.397 -17.740 -15.030 1.00 74.19 617 THR A N 1
ATOM 4842 C CA . THR A 1 617 ? 4.805 -18.054 -14.752 1.00 74.19 617 THR A CA 1
ATOM 4843 C C . THR A 1 617 ? 5.486 -16.915 -13.988 1.00 74.19 617 THR A C 1
ATOM 4845 O O . THR A 1 617 ? 6.237 -17.165 -13.043 1.00 74.19 617 THR A O 1
ATOM 4848 N N . HIS A 1 618 ? 5.195 -15.656 -14.335 1.00 70.81 618 HIS A N 1
ATOM 4849 C CA . HIS A 1 618 ? 5.710 -14.492 -13.606 1.00 70.81 618 HIS A CA 1
ATOM 4850 C C . HIS A 1 618 ? 5.210 -14.453 -12.154 1.00 70.81 618 HIS A C 1
ATOM 4852 O O . HIS A 1 618 ? 6.012 -14.261 -11.239 1.00 70.81 618 HIS A O 1
ATOM 4858 N N . ILE A 1 619 ? 3.914 -14.699 -11.931 1.00 70.62 619 ILE A N 1
ATOM 4859 C CA . ILE A 1 619 ? 3.312 -14.738 -10.589 1.00 70.62 619 ILE A CA 1
ATOM 4860 C C . ILE A 1 619 ? 3.875 -15.908 -9.769 1.00 70.62 619 ILE A C 1
ATOM 4862 O O . ILE A 1 619 ? 4.253 -15.728 -8.614 1.00 70.62 619 ILE A O 1
ATOM 4866 N N . GLN A 1 620 ? 4.015 -17.095 -10.366 1.00 71.19 620 GLN A N 1
ATOM 4867 C CA . GLN A 1 620 ? 4.566 -18.271 -9.688 1.00 71.19 620 GLN A CA 1
ATOM 4868 C C . GLN A 1 620 ? 5.985 -18.020 -9.162 1.00 71.19 620 GLN A C 1
ATOM 4870 O O . GLN A 1 620 ? 6.304 -18.388 -8.033 1.00 71.19 620 GLN A O 1
ATOM 4875 N N . LYS A 1 621 ? 6.839 -17.378 -9.964 1.00 66.00 621 LYS A N 1
ATOM 4876 C CA . LYS A 1 621 ? 8.198 -17.007 -9.547 1.00 66.00 621 LYS A CA 1
ATOM 4877 C C . LYS A 1 621 ? 8.206 -15.974 -8.430 1.00 66.00 621 LYS A C 1
ATOM 4879 O O . LYS A 1 621 ? 9.111 -15.980 -7.602 1.00 66.00 621 LYS A O 1
ATOM 4884 N N . HIS A 1 622 ? 7.208 -15.098 -8.408 1.00 65.50 622 HIS A N 1
ATOM 4885 C CA . HIS A 1 622 ? 7.052 -14.106 -7.361 1.00 65.50 622 HIS A CA 1
ATOM 4886 C C . HIS A 1 622 ? 6.720 -14.759 -6.006 1.00 65.50 622 HIS A C 1
ATOM 4888 O O . HIS A 1 622 ? 7.403 -14.496 -5.017 1.00 65.50 622 HIS A O 1
ATOM 4894 N N . CYS A 1 623 ? 5.771 -15.702 -5.983 1.00 64.00 623 CYS A N 1
ATOM 4895 C CA . CYS A 1 623 ? 5.397 -16.467 -4.784 1.00 64.00 623 CYS A CA 1
ATOM 4896 C C . CYS A 1 623 ? 6.507 -17.377 -4.229 1.00 64.00 623 CYS A C 1
ATOM 4898 O O . CYS A 1 623 ? 6.376 -17.871 -3.120 1.00 64.00 623 CYS A O 1
ATOM 4900 N N . GLN A 1 624 ? 7.572 -17.658 -4.986 1.00 59.41 624 GLN A N 1
ATOM 4901 C CA . GLN A 1 624 ? 8.707 -18.452 -4.493 1.00 59.41 624 GLN A CA 1
ATOM 4902 C C . GLN A 1 624 ? 9.722 -17.626 -3.688 1.00 59.41 624 GLN A C 1
ATOM 4904 O O . GLN A 1 624 ? 10.640 -18.203 -3.105 1.00 59.41 624 GLN A O 1
ATOM 4909 N N . ILE A 1 625 ? 9.609 -16.294 -3.719 1.00 56.53 625 ILE A N 1
ATOM 4910 C CA . ILE A 1 625 ? 10.591 -15.355 -3.154 1.00 56.53 625 ILE A CA 1
ATOM 4911 C C . ILE A 1 625 ? 10.003 -14.542 -1.988 1.00 56.53 625 ILE A C 1
ATOM 4913 O O . ILE A 1 625 ? 10.764 -14.084 -1.131 1.00 56.53 625 ILE A O 1
ATOM 4917 N N . LEU A 1 626 ? 8.677 -14.377 -1.952 1.00 52.25 626 LEU A N 1
ATOM 4918 C CA . LEU A 1 626 ? 7.925 -13.970 -0.759 1.00 52.25 626 LEU A CA 1
ATOM 4919 C C . LEU A 1 626 ? 7.701 -15.167 0.165 1.00 52.25 626 LEU A C 1
ATOM 4921 O O . LEU A 1 626 ? 7.732 -14.939 1.396 1.00 52.25 626 LEU A O 1
#